Protein AF-D3B780-F1 (afdb_monomer_lite)

Radius of gyration: 34.47 Å; chains: 1; bounding box: 70×73×104 Å

pLDDT: mean 72.57, std 19.83, range [36.72, 98.06]

Secondary structure (DSSP, 8-state):
-HHHHHHHHHHHHHHHHHHHHHH-TT------HHHHHHHHHH-HHHHHHHHHHHHHHHHHHHHH-TT-SGGG--BHHHHHHTT-HHHHHHHHHHT---B--TTHHHHHHHTT--HHHHHHHHHHSGGGTT-THHHHHHHHHT-HHHHHHHHT--SS-PPP-SSSSGGG-TTS-GGGTTT--HHHHHHHTT-HHHHHHHHHH-B-TTSPBP--S-HHHHHHHHHHHHHH-HHHHHHHHHH---HHHHHHHHHHHHH-HHHHHHHT-HHHHHHTT---SS-HHHHHHHHHHHHHHHH--HHHHHHHHHHHHHHHHHHHHHHHHHHHHHHHTT--HHHHHHHHHHHHHHHHHHHHHHHHHHHHHHHHHTTTHHHHHHHHHHHHHHTTS--

Organism: Heterostelium pallidum (strain ATCC 26659 / Pp 5 / PN500) (NCBI:txid670386)

Foldseek 3Di:
DCVVVVVVVVVVVVVLVVVCVVVCPPDPDDDDPVVSVVVCCPPPVSVVVVVVVVVVVCVVVVVVDPPSDLVSQQELLVCLVVVVLVSLVVCLVVVHHHDYDLVSLLSVLQSPDDLVSVVSCCVVPVQSLPELCSLLSNLLNLPQSVNVVLLPDPPPHHRAFAADDLVPDPPDPCVVVNHPGSLNSNLVSPNLLSNQCCQPPGAGPVRHRDDPPDPVVLLVSLVVCLVVPLLVSVVSLVSDPDPSSVVSNLVVCLVPVVSVVVNVDPVSCVVSVPDPPDDPVRVVVVVVVVVCVVPDDPVVVVVVVVVVVVVVVVVVVVVVVVLVVCVVVPDDPVVNVVVVVVVVVVVVVVVVVVVVVVVVVVVVCVVPPPVVCVVVVVVVVVVVPDD

Sequence (387 aa):
MNYVYFLFYSLFISRIRYICQLNMSDVNNNNNNTSVIFNVLKNKYYFKLFAGQFKYFRGEVRQSFWRYKYVHWNDLKSLVSAKQFELLRYRLKIGDHIHIEQDALPLLCKSAVDYYLFRSIYDRYQEYFVEPSLLIDAVSVGNMEIVKLLAAQTYPVMLMRTRGYLKKSKTYDYEKYSSASVLSVAWDNGHYELYFYLLKNCFDEDIRPFKVSRIYEGDKQIERLAHRDPRKLLEVGKLSNDPTYKKAILQYLKSNPHIAIQINDAKLNELLSLKPLYSAEQYDMAVRIALEMSYSNVHSRFDFVQQCHKYKVELLHSVDTATNMLKVLNYPAEVVEKELELFEQYRALLIMTEIVDAAKLTVLNRSGFTSLVKSNRIALIEKSNVV

Structure (mmCIF, N/CA/C/O backbone):
data_AF-D3B780-F1
#
_entry.id   AF-D3B780-F1
#
loop_
_atom_site.group_PDB
_atom_site.id
_atom_site.type_symbol
_atom_site.label_atom_id
_atom_site.label_alt_id
_atom_site.label_comp_id
_atom_site.label_asym_id
_atom_site.label_entity_id
_atom_site.label_seq_id
_atom_site.pdbx_PDB_ins_code
_atom_site.Cartn_x
_atom_site.Cartn_y
_atom_site.Cartn_z
_atom_site.occupancy
_atom_site.B_iso_or_equiv
_atom_site.auth_seq_id
_atom_site.auth_comp_id
_atom_site.auth_asym_id
_atom_site.auth_atom_id
_atom_site.pdbx_PDB_model_num
ATOM 1 N N . MET A 1 1 ? 19.576 13.029 -8.924 1.00 49.19 1 MET A N 1
ATOM 2 C CA . MET A 1 1 ? 19.234 13.515 -10.284 1.00 49.19 1 MET A CA 1
ATOM 3 C C . MET A 1 1 ? 18.596 14.906 -10.288 1.00 49.19 1 MET A C 1
ATOM 5 O O . MET A 1 1 ? 19.025 15.730 -11.086 1.00 49.19 1 MET A O 1
ATOM 9 N N . ASN A 1 2 ? 17.649 15.202 -9.384 1.00 42.66 2 ASN A N 1
ATOM 10 C CA . ASN A 1 2 ? 16.982 16.514 -9.328 1.00 42.66 2 ASN A CA 1
ATOM 11 C C . ASN A 1 2 ? 17.935 17.695 -9.117 1.00 42.66 2 ASN A C 1
ATOM 13 O O . ASN A 1 2 ? 17.721 18.732 -9.718 1.00 42.66 2 ASN A O 1
ATOM 17 N N . TYR A 1 3 ? 19.016 17.537 -8.349 1.00 41.66 3 TYR A N 1
ATOM 18 C CA . TYR A 1 3 ? 19.927 18.651 -8.059 1.00 41.66 3 TYR A CA 1
ATOM 19 C C . TYR A 1 3 ? 20.738 19.114 -9.280 1.00 41.66 3 TYR A C 1
ATOM 21 O O . TYR A 1 3 ? 20.902 20.307 -9.490 1.00 41.66 3 TYR A O 1
ATOM 29 N N . VAL A 1 4 ? 21.187 18.185 -10.133 1.00 51.16 4 VAL A N 1
ATOM 30 C CA . VAL A 1 4 ? 21.969 18.514 -11.341 1.00 51.16 4 VAL A CA 1
ATOM 31 C C . VAL A 1 4 ? 21.071 19.084 -12.434 1.00 51.16 4 VAL A C 1
ATOM 33 O O . VAL A 1 4 ? 21.439 20.067 -13.062 1.00 51.16 4 VAL A O 1
ATOM 36 N N . TYR A 1 5 ? 19.868 18.531 -12.622 1.00 51.47 5 TYR A N 1
ATOM 37 C CA . TYR A 1 5 ? 18.884 19.121 -13.534 1.00 51.47 5 TYR A CA 1
ATOM 38 C C . TYR A 1 5 ? 18.371 20.471 -13.031 1.00 51.47 5 TYR A C 1
ATOM 40 O O . TYR A 1 5 ? 18.176 21.364 -13.842 1.00 51.47 5 TYR A O 1
ATOM 48 N N . PHE A 1 6 ? 18.203 20.654 -11.718 1.00 50.06 6 PHE A N 1
ATOM 49 C CA . PHE A 1 6 ? 17.823 21.934 -11.121 1.00 50.06 6 PHE A CA 1
ATOM 50 C C . PHE A 1 6 ? 18.932 22.977 -11.261 1.00 50.06 6 PHE A C 1
ATOM 52 O O . PHE A 1 6 ? 18.648 24.088 -11.687 1.00 50.06 6 PHE A O 1
ATOM 59 N N . LEU A 1 7 ? 20.192 22.616 -10.996 1.00 52.03 7 LEU A N 1
ATOM 60 C CA . LEU A 1 7 ? 21.350 23.478 -11.253 1.00 52.03 7 LEU A CA 1
ATOM 61 C C . LEU A 1 7 ? 21.481 23.798 -12.741 1.00 52.03 7 LEU A C 1
ATOM 63 O O . LEU A 1 7 ? 21.726 24.939 -13.106 1.00 52.03 7 LEU A O 1
ATOM 67 N N . PHE A 1 8 ? 21.262 22.823 -13.621 1.00 61.31 8 PHE A N 1
ATOM 68 C CA . PHE A 1 8 ? 21.310 23.049 -15.061 1.00 61.31 8 PHE A CA 1
ATOM 69 C C . PHE A 1 8 ? 20.164 23.946 -15.533 1.00 61.31 8 PHE A C 1
ATOM 71 O O . PHE A 1 8 ? 20.394 24.859 -16.313 1.00 61.31 8 PHE A O 1
ATOM 78 N N . TYR A 1 9 ? 18.944 23.734 -15.037 1.00 61.50 9 TYR A N 1
ATOM 79 C CA . TYR A 1 9 ? 17.774 24.547 -15.362 1.00 61.50 9 TYR A CA 1
ATOM 80 C C . TYR A 1 9 ? 17.888 25.959 -14.774 1.00 61.50 9 TYR A C 1
ATOM 82 O O . TYR A 1 9 ? 17.536 26.928 -15.442 1.00 61.50 9 TYR A O 1
ATOM 90 N N . SER A 1 10 ? 18.448 26.108 -13.568 1.00 62.31 10 SER A N 1
ATOM 91 C CA . SER A 1 10 ? 18.683 27.414 -12.948 1.00 62.31 10 SER A CA 1
ATOM 92 C C . SER A 1 10 ? 19.806 28.173 -13.650 1.00 62.31 10 SER A C 1
ATOM 94 O O . SER A 1 10 ? 19.644 29.364 -13.905 1.00 62.31 10 SER A O 1
ATOM 96 N N . LEU A 1 11 ? 20.884 27.499 -14.068 1.00 63.78 11 LEU A N 1
ATOM 97 C CA . LEU A 1 11 ? 21.951 28.083 -14.886 1.00 63.78 11 LEU A CA 1
ATOM 98 C C . LEU A 1 11 ? 21.452 28.415 -16.297 1.00 63.78 11 LEU A C 1
ATOM 100 O O . LEU A 1 11 ? 21.779 29.475 -16.824 1.00 63.78 11 LEU A O 1
ATOM 104 N N . PHE A 1 12 ? 20.610 27.566 -16.887 1.00 68.31 12 PHE A N 1
ATOM 105 C CA . PHE A 1 12 ? 19.957 27.786 -18.178 1.00 68.31 12 PHE A CA 1
ATOM 106 C C . PHE A 1 12 ? 19.048 29.019 -18.145 1.00 68.31 12 PHE A C 1
ATOM 108 O O . PHE A 1 12 ? 19.208 29.914 -18.974 1.00 68.31 12 PHE A O 1
ATOM 115 N N . ILE A 1 13 ? 18.158 29.125 -17.153 1.00 66.94 13 ILE A N 1
ATOM 116 C CA . ILE A 1 13 ? 17.293 30.298 -16.982 1.00 66.94 13 ILE A CA 1
ATOM 117 C C . ILE A 1 13 ? 18.117 31.545 -16.660 1.00 66.94 13 ILE A C 1
ATOM 119 O O . ILE A 1 13 ? 17.867 32.596 -17.246 1.00 66.94 13 ILE A O 1
ATOM 123 N N . SER A 1 14 ? 19.113 31.447 -15.778 1.00 67.81 14 SER A N 1
ATOM 124 C CA . SER A 1 14 ? 19.963 32.590 -15.413 1.00 67.81 14 SER A CA 1
ATOM 125 C C . SER A 1 14 ? 20.750 33.113 -16.610 1.00 67.81 14 SER A C 1
ATOM 127 O O . SER A 1 14 ? 20.857 34.321 -16.800 1.00 67.81 14 SER A O 1
ATOM 129 N N . ARG A 1 15 ? 21.244 32.221 -17.474 1.00 66.88 15 ARG A N 1
ATOM 130 C CA . ARG A 1 15 ? 22.044 32.599 -18.641 1.00 66.88 15 ARG A CA 1
ATOM 131 C C . ARG A 1 15 ? 21.192 33.069 -19.816 1.00 66.88 15 ARG A C 1
ATOM 133 O O . ARG A 1 15 ? 21.601 34.003 -20.497 1.00 66.88 15 ARG A O 1
ATOM 140 N N . ILE A 1 16 ? 19.990 32.515 -20.006 1.00 66.56 16 ILE A N 1
ATOM 141 C CA . ILE A 1 16 ? 18.993 33.099 -20.916 1.00 66.56 16 ILE A CA 1
ATOM 142 C C . ILE A 1 16 ? 18.632 34.505 -20.447 1.00 66.56 16 ILE A C 1
ATOM 144 O O . ILE A 1 16 ? 18.700 35.428 -21.249 1.00 66.56 16 ILE A O 1
ATOM 148 N N . ARG A 1 17 ? 18.322 34.699 -19.157 1.00 64.62 17 ARG A N 1
ATOM 149 C CA . ARG A 1 17 ? 18.025 36.028 -18.601 1.00 64.62 17 ARG A CA 1
ATOM 150 C C . ARG A 1 17 ? 19.173 37.006 -18.823 1.00 64.62 17 ARG A C 1
ATOM 152 O O . ARG A 1 17 ? 18.916 38.107 -19.285 1.00 64.62 17 ARG A O 1
ATOM 159 N N . TYR A 1 18 ? 20.413 36.585 -18.590 1.00 68.31 18 TYR A N 1
ATOM 160 C CA . TYR A 1 18 ? 21.596 37.414 -18.814 1.00 68.31 18 TYR A CA 1
ATOM 161 C C . TYR A 1 18 ? 21.786 37.802 -20.291 1.00 68.31 18 TYR A C 1
ATOM 163 O O . TYR A 1 18 ? 21.976 38.973 -20.603 1.00 68.31 18 TYR A O 1
ATOM 171 N N . ILE A 1 19 ? 21.664 36.847 -21.223 1.00 64.19 19 ILE A N 1
ATOM 172 C CA . ILE A 1 19 ? 21.756 37.116 -22.671 1.00 64.19 19 ILE A CA 1
ATOM 173 C C . ILE A 1 19 ? 20.617 38.033 -23.138 1.00 64.19 19 ILE A C 1
ATOM 175 O O . ILE A 1 19 ? 20.820 38.865 -24.020 1.00 64.19 19 ILE A O 1
ATOM 179 N N . CYS A 1 20 ? 19.429 37.901 -22.549 1.00 62.19 20 CYS A N 1
ATOM 180 C CA . CYS A 1 20 ? 18.303 38.780 -22.846 1.00 62.19 20 CYS A CA 1
ATOM 181 C C . CYS A 1 20 ? 18.531 40.184 -22.271 1.00 62.19 20 CYS A C 1
ATOM 183 O O . CYS A 1 20 ? 18.317 41.155 -22.980 1.00 62.19 20 CYS A O 1
ATOM 185 N N . GLN A 1 21 ? 19.038 40.304 -21.041 1.00 65.50 21 GLN A N 1
ATOM 186 C CA . GLN A 1 21 ? 19.363 41.588 -20.408 1.00 65.50 21 GLN A CA 1
ATOM 187 C C . GLN A 1 21 ? 20.455 42.358 -21.162 1.00 65.50 21 GLN A C 1
ATOM 189 O O . GLN A 1 21 ? 20.320 43.561 -21.346 1.00 65.50 21 GLN A O 1
ATOM 194 N N . LEU A 1 22 ? 21.491 41.674 -21.659 1.00 64.12 22 LEU A N 1
ATOM 195 C CA . LEU A 1 22 ? 22.568 42.304 -22.434 1.00 64.12 22 LEU A CA 1
ATOM 196 C C . LEU A 1 22 ? 22.131 42.821 -23.813 1.00 64.12 22 LEU A C 1
ATOM 198 O O . LEU A 1 22 ? 22.794 43.691 -24.359 1.00 64.12 22 LEU A O 1
ATOM 202 N N . ASN A 1 23 ? 21.049 42.284 -24.383 1.00 58.44 23 ASN A N 1
ATOM 203 C CA . ASN A 1 23 ? 20.557 42.672 -25.711 1.00 58.44 23 ASN A CA 1
ATOM 204 C C . ASN A 1 23 ? 19.264 43.507 -25.656 1.00 58.44 23 ASN A C 1
ATOM 206 O O . ASN A 1 23 ? 18.716 43.841 -26.703 1.00 58.44 23 ASN A O 1
ATOM 210 N N . MET A 1 24 ? 18.751 43.816 -24.458 1.00 54.22 24 MET A N 1
ATOM 211 C CA . MET A 1 24 ? 17.504 44.570 -24.259 1.00 54.22 24 MET A CA 1
ATOM 212 C C . MET A 1 24 ? 17.706 45.959 -23.642 1.00 54.22 24 MET A C 1
ATOM 214 O O . MET A 1 24 ? 16.721 46.585 -23.260 1.00 54.22 24 MET A O 1
ATOM 218 N N . SER A 1 25 ? 18.932 46.493 -23.608 1.00 54.41 25 SER A N 1
ATOM 219 C CA . SER A 1 25 ? 19.152 47.901 -23.238 1.00 54.41 25 SER A CA 1
ATOM 220 C C . SER A 1 25 ? 18.447 48.901 -24.171 1.00 54.41 25 SER A C 1
ATOM 222 O O . SER A 1 25 ? 18.266 50.043 -23.768 1.00 54.41 25 SER A O 1
ATOM 224 N N . ASP A 1 26 ? 17.965 48.462 -25.343 1.00 53.09 26 ASP A N 1
ATOM 225 C CA . ASP A 1 26 ? 17.297 49.321 -26.334 1.00 53.09 26 ASP A CA 1
ATOM 226 C C . ASP A 1 26 ? 15.808 48.997 -26.590 1.00 53.09 26 ASP A C 1
ATOM 228 O O . ASP A 1 26 ? 15.192 49.604 -27.465 1.00 53.09 26 ASP A O 1
ATOM 232 N N . VAL A 1 27 ? 15.179 48.066 -25.855 1.00 53.72 27 VAL A N 1
ATOM 233 C CA . VAL A 1 27 ? 13.779 47.659 -26.125 1.00 53.72 27 VAL A CA 1
ATOM 234 C C . VAL A 1 27 ? 12.870 47.947 -24.932 1.00 53.72 27 VAL A C 1
ATOM 236 O O . VAL A 1 27 ? 12.507 47.075 -24.146 1.00 53.72 27 VAL A O 1
ATOM 239 N N . ASN A 1 28 ? 12.464 49.210 -24.827 1.00 55.53 28 ASN A N 1
ATOM 240 C CA . ASN A 1 28 ? 11.408 49.666 -23.930 1.00 55.53 28 ASN A CA 1
ATOM 241 C C . ASN A 1 28 ? 10.029 49.287 -24.517 1.00 55.53 28 ASN A C 1
ATOM 243 O O . ASN A 1 28 ? 9.475 50.067 -25.286 1.00 55.53 28 ASN A O 1
ATOM 247 N N . ASN A 1 29 ? 9.487 48.093 -24.214 1.00 55.28 29 ASN A N 1
ATOM 248 C CA . ASN A 1 29 ? 8.042 47.893 -23.959 1.00 55.28 29 ASN A CA 1
ATOM 249 C C . ASN A 1 29 ? 7.593 46.429 -23.747 1.00 55.28 29 ASN A C 1
ATOM 251 O O . ASN A 1 29 ? 7.901 45.537 -24.533 1.00 55.28 29 ASN A O 1
ATOM 255 N N . ASN A 1 30 ? 6.703 46.270 -22.758 1.00 53.50 30 ASN A N 1
ATOM 256 C CA . ASN A 1 30 ? 5.668 45.236 -22.570 1.00 53.50 30 ASN A CA 1
ATOM 257 C C . ASN A 1 30 ? 6.059 43.762 -22.292 1.00 53.50 30 ASN A C 1
ATOM 259 O O . ASN A 1 30 ? 6.045 42.898 -23.165 1.00 53.50 30 ASN A O 1
ATOM 263 N N . ASN A 1 31 ? 6.273 43.473 -21.001 1.00 55.78 31 ASN A N 1
ATOM 264 C CA . ASN A 1 31 ? 5.682 42.431 -20.124 1.00 55.78 31 ASN A CA 1
ATOM 265 C C . ASN A 1 31 ? 5.196 41.046 -20.623 1.00 55.78 31 ASN A C 1
ATOM 267 O O . ASN A 1 31 ? 4.514 40.357 -19.868 1.00 55.78 31 ASN A O 1
ATOM 271 N N . ASN A 1 32 ? 5.611 40.536 -21.782 1.00 58.44 32 ASN A N 1
ATOM 272 C CA . ASN A 1 32 ? 5.369 39.133 -22.151 1.00 58.44 32 ASN A CA 1
ATOM 273 C C . ASN A 1 32 ? 6.673 38.321 -22.148 1.00 58.44 32 ASN A C 1
ATOM 275 O O . ASN A 1 32 ? 7.269 38.061 -23.195 1.00 58.44 32 ASN A O 1
ATOM 279 N N . ASN A 1 33 ? 7.095 37.869 -20.958 1.00 58.53 33 ASN A N 1
ATOM 280 C CA . ASN A 1 33 ? 8.284 37.021 -20.743 1.00 58.53 33 ASN A CA 1
ATOM 281 C C . ASN A 1 33 ? 8.266 35.703 -21.546 1.00 58.53 33 ASN A C 1
ATOM 283 O O . ASN A 1 33 ? 9.319 35.134 -21.834 1.00 58.53 33 ASN A O 1
ATOM 287 N N . THR A 1 34 ? 7.089 35.221 -21.948 1.00 57.97 34 THR A N 1
ATOM 288 C CA . THR A 1 34 ? 6.944 34.069 -22.849 1.00 57.97 34 THR A CA 1
ATOM 289 C C . THR A 1 34 ? 7.448 34.364 -24.263 1.00 57.97 34 THR A C 1
ATOM 291 O O . THR A 1 34 ? 7.933 33.448 -24.922 1.00 57.97 34 THR A O 1
ATOM 294 N N . SER A 1 35 ? 7.431 35.619 -24.731 1.00 66.38 35 SER A N 1
ATOM 295 C CA . SER A 1 35 ? 7.878 35.955 -26.091 1.00 66.38 35 SER A CA 1
ATOM 296 C C . SER A 1 35 ? 9.393 35.819 -26.258 1.00 66.38 35 SER A C 1
ATOM 298 O O . SER A 1 35 ? 9.864 35.406 -27.312 1.00 66.38 35 SER A O 1
ATOM 300 N N . VAL A 1 36 ? 10.165 36.075 -25.200 1.00 69.00 36 VAL A N 1
ATOM 301 C CA . VAL A 1 36 ? 11.627 36.145 -25.280 1.00 69.00 36 VAL A CA 1
ATOM 302 C C . VAL A 1 36 ? 12.246 34.766 -25.507 1.00 69.00 36 VAL A C 1
ATOM 304 O O . VAL A 1 36 ? 13.049 34.604 -26.422 1.00 69.00 36 VAL A O 1
ATOM 307 N N . ILE A 1 37 ? 11.824 33.742 -24.755 1.00 69.75 37 ILE A N 1
ATOM 308 C CA . ILE A 1 37 ? 12.302 32.361 -24.961 1.00 69.75 37 ILE A CA 1
ATOM 309 C C . ILE A 1 37 ? 11.943 31.888 -26.373 1.00 69.75 37 ILE A C 1
ATOM 311 O O . ILE A 1 37 ? 12.789 31.338 -27.075 1.00 69.75 37 ILE A O 1
ATOM 315 N N . PHE A 1 38 ? 10.714 32.153 -26.824 1.00 75.19 38 PHE A N 1
ATOM 316 C CA . PHE A 1 38 ? 10.287 31.806 -28.177 1.00 75.19 38 PHE A CA 1
ATOM 317 C C . PHE A 1 38 ? 11.076 32.558 -29.257 1.00 75.19 38 PHE A C 1
ATOM 319 O O . PHE A 1 38 ? 11.416 31.959 -30.275 1.00 75.19 38 PHE A O 1
ATOM 326 N N . ASN A 1 39 ? 11.427 33.825 -29.036 1.00 75.94 39 ASN A N 1
ATOM 327 C CA . ASN A 1 39 ? 12.234 34.617 -29.964 1.00 75.94 39 ASN A CA 1
ATOM 328 C C . ASN A 1 39 ? 13.679 34.106 -30.040 1.00 75.94 39 ASN A C 1
ATOM 330 O O . ASN A 1 39 ? 14.227 33.998 -31.138 1.00 75.94 39 ASN A O 1
ATOM 334 N N . VAL A 1 40 ? 14.273 33.701 -28.910 1.00 72.38 40 VAL A N 1
ATOM 335 C CA . VAL A 1 40 ? 15.590 33.041 -28.882 1.00 72.38 40 VAL A CA 1
ATOM 336 C C . VAL A 1 40 ? 15.548 31.687 -29.599 1.00 72.38 40 VAL A C 1
ATOM 338 O O . VAL A 1 40 ? 16.457 31.379 -30.366 1.00 72.38 40 VAL A O 1
ATOM 341 N N . LEU A 1 41 ? 14.488 30.894 -29.400 1.00 76.25 41 LEU A N 1
ATOM 342 C CA . LEU A 1 41 ? 14.325 29.593 -30.061 1.00 76.25 41 LEU A CA 1
ATOM 343 C C . LEU A 1 41 ? 14.045 29.716 -31.569 1.00 76.25 41 LEU A C 1
ATOM 345 O O . LEU A 1 41 ? 14.495 28.867 -32.334 1.00 76.25 41 LEU A O 1
ATOM 349 N N . LYS A 1 42 ? 13.336 30.765 -32.011 1.00 80.69 42 LYS A N 1
ATOM 350 C CA . LYS A 1 42 ? 13.076 31.040 -33.437 1.00 80.69 42 LYS A CA 1
ATOM 351 C C . LYS A 1 42 ? 14.286 31.634 -34.157 1.00 80.69 42 LYS A C 1
ATOM 353 O O . LYS A 1 42 ? 14.458 31.407 -35.354 1.00 80.69 42 LYS A O 1
ATOM 358 N N . ASN A 1 43 ? 15.129 32.395 -33.461 1.00 85.62 43 ASN A N 1
ATOM 359 C CA . ASN A 1 43 ? 16.310 32.991 -34.066 1.00 85.62 43 ASN A CA 1
ATOM 360 C C . ASN A 1 43 ? 17.397 31.927 -34.302 1.00 85.62 43 ASN A C 1
ATOM 362 O O . ASN A 1 43 ? 18.039 31.433 -33.373 1.00 85.62 43 ASN A O 1
ATOM 366 N N . LYS A 1 44 ? 17.642 31.613 -35.580 1.00 84.56 44 LYS A N 1
ATOM 367 C CA . LYS A 1 44 ? 18.591 30.579 -36.023 1.00 84.56 44 LYS A CA 1
ATOM 368 C C . LYS A 1 44 ? 20.007 30.770 -35.465 1.00 84.56 44 LYS A C 1
ATOM 370 O O . LYS A 1 44 ? 20.681 29.780 -35.186 1.00 84.56 44 LYS A O 1
ATOM 375 N N . TYR A 1 45 ? 20.464 32.013 -35.308 1.00 86.81 45 TYR A N 1
ATOM 376 C CA . TYR A 1 45 ? 21.801 32.316 -34.797 1.00 86.81 45 TYR A CA 1
ATOM 377 C C . TYR A 1 45 ? 21.911 32.004 -33.301 1.00 86.81 45 TYR A C 1
ATOM 379 O O . TYR A 1 45 ? 22.774 31.219 -32.901 1.00 86.81 45 TYR A O 1
ATOM 387 N N . TYR A 1 46 ? 20.993 32.532 -32.484 1.00 78.44 46 TYR A N 1
ATOM 388 C CA . TYR A 1 46 ? 20.993 32.276 -31.041 1.00 78.44 46 TYR A CA 1
ATOM 389 C C . TYR A 1 46 ? 20.719 30.810 -30.715 1.00 78.44 46 TYR A C 1
ATOM 391 O O . TYR A 1 46 ? 21.388 30.245 -29.851 1.00 78.44 46 TYR A O 1
ATOM 399 N N . PHE A 1 47 ? 19.826 30.156 -31.460 1.00 79.62 47 PHE A N 1
ATOM 400 C CA . PHE A 1 47 ? 19.614 28.719 -31.332 1.00 79.62 47 PHE A CA 1
ATOM 401 C C . PHE A 1 47 ? 20.889 27.922 -31.643 1.00 79.62 47 PHE A C 1
ATOM 403 O O . PHE A 1 47 ? 21.210 26.974 -30.930 1.00 79.62 47 PHE A O 1
ATOM 410 N N . LYS A 1 48 ? 21.665 28.312 -32.666 1.00 79.88 48 LYS A N 1
ATOM 411 C CA . LYS A 1 48 ? 22.936 27.651 -33.007 1.00 79.88 48 LYS A CA 1
ATOM 412 C C . LYS A 1 48 ? 24.001 27.859 -31.926 1.00 79.88 48 LYS A C 1
ATOM 414 O O . LYS A 1 48 ? 24.684 26.896 -31.581 1.00 79.88 48 LYS A O 1
ATOM 419 N N . LEU A 1 49 ? 24.122 29.069 -31.371 1.00 79.12 49 LEU A N 1
ATOM 420 C CA . LEU A 1 49 ? 25.007 29.349 -30.231 1.00 79.12 49 LEU A CA 1
ATOM 421 C C . LEU A 1 49 ? 24.612 28.523 -29.006 1.00 79.12 49 LEU A C 1
ATOM 423 O O . LEU A 1 49 ? 25.460 27.874 -28.391 1.00 79.12 49 LEU A O 1
ATOM 427 N N . PHE A 1 50 ? 23.316 28.487 -28.702 1.00 75.25 50 PHE A N 1
ATOM 428 C CA . PHE A 1 50 ? 22.767 27.693 -27.616 1.00 75.25 50 PHE A CA 1
ATOM 429 C C . PHE A 1 50 ? 23.044 26.197 -27.812 1.00 75.25 50 PHE A C 1
ATOM 431 O O . PHE A 1 50 ? 23.595 25.547 -26.927 1.00 75.25 50 PHE A O 1
ATOM 438 N N . ALA A 1 51 ? 22.746 25.651 -28.992 1.00 75.62 51 ALA A N 1
ATOM 439 C CA . ALA A 1 51 ? 23.021 24.259 -29.328 1.00 75.62 51 ALA A CA 1
ATOM 440 C C . ALA A 1 51 ? 24.526 23.934 -29.287 1.00 75.62 51 ALA A C 1
ATOM 442 O O . ALA A 1 51 ? 24.902 22.820 -28.921 1.00 75.62 51 ALA A O 1
ATOM 443 N N . GLY A 1 52 ? 25.390 24.892 -29.636 1.00 79.00 52 GLY A N 1
ATOM 444 C CA . GLY A 1 52 ? 26.845 24.783 -29.529 1.00 79.00 52 GLY A CA 1
ATOM 445 C C . GLY A 1 52 ? 27.321 24.675 -28.081 1.00 79.00 52 GLY A C 1
ATOM 446 O O . GLY A 1 52 ? 28.037 23.732 -27.746 1.00 79.00 52 GLY A O 1
ATOM 447 N N . GLN A 1 53 ? 26.857 25.564 -27.198 1.00 76.88 53 GLN A N 1
ATOM 448 C CA . GLN A 1 53 ? 27.152 25.469 -25.764 1.00 76.88 53 GLN A CA 1
ATOM 449 C C . GLN A 1 53 ? 26.563 24.201 -25.151 1.00 76.88 53 GLN A C 1
ATOM 451 O O . GLN A 1 53 ? 27.231 23.521 -24.379 1.00 76.88 53 GLN A O 1
ATOM 456 N N . PHE A 1 54 ? 25.350 23.818 -25.552 1.00 69.19 54 PHE A N 1
ATOM 457 C CA . PHE A 1 54 ? 24.746 22.565 -25.118 1.00 69.19 54 PHE A CA 1
ATOM 458 C C . PHE A 1 54 ? 25.596 21.363 -25.541 1.00 69.19 54 PHE A C 1
ATOM 460 O O . PHE A 1 54 ? 25.769 20.443 -24.752 1.00 69.19 54 PHE A O 1
ATOM 467 N N . LYS A 1 55 ? 26.182 21.360 -26.748 1.00 69.44 55 LYS A N 1
ATOM 468 C CA . LYS A 1 55 ? 27.140 20.324 -27.175 1.00 69.44 55 LYS A CA 1
ATOM 469 C C . LYS A 1 55 ? 28.420 20.326 -26.336 1.00 69.44 55 LYS A C 1
ATOM 471 O O . LYS A 1 55 ? 28.876 19.238 -26.003 1.00 69.44 55 LYS A O 1
ATOM 476 N N . TYR A 1 56 ? 28.958 21.497 -25.988 1.00 71.31 56 TYR A N 1
ATOM 477 C CA . TYR A 1 56 ? 30.144 21.635 -25.133 1.00 71.31 56 TYR A CA 1
ATOM 478 C C . TYR A 1 56 ? 29.889 21.082 -23.723 1.00 71.31 56 TYR A C 1
ATOM 480 O O . TYR A 1 56 ? 30.556 20.140 -23.303 1.00 71.31 56 TYR A O 1
ATOM 488 N N . PHE A 1 57 ? 28.831 21.554 -23.051 1.00 65.94 57 PHE A N 1
ATOM 489 C CA . PHE A 1 57 ? 28.419 21.037 -21.741 1.00 65.94 57 PHE A CA 1
ATOM 490 C C . PHE A 1 57 ? 28.081 19.550 -21.804 1.00 65.94 57 PHE A C 1
ATOM 492 O O . PHE A 1 57 ? 28.438 18.784 -20.916 1.00 65.94 57 PHE A O 1
ATOM 499 N N . ARG A 1 58 ? 27.438 19.098 -22.885 1.00 61.22 58 ARG A N 1
ATOM 500 C CA . ARG A 1 58 ? 27.179 17.675 -23.099 1.00 61.22 58 ARG A CA 1
ATOM 501 C C . ARG A 1 58 ? 28.474 16.891 -23.302 1.00 61.22 58 ARG A C 1
ATOM 503 O O . ARG A 1 58 ? 28.463 15.720 -22.971 1.00 61.22 58 ARG A O 1
ATOM 510 N N . GLY A 1 59 ? 29.549 17.473 -23.829 1.00 63.66 59 GLY A N 1
ATOM 511 C CA . GLY A 1 59 ? 30.862 16.835 -23.970 1.00 63.66 59 GLY A CA 1
ATOM 512 C C . GLY A 1 59 ? 31.527 16.564 -22.620 1.00 63.66 59 GLY A C 1
ATOM 513 O O . GLY A 1 59 ? 31.882 15.420 -22.347 1.00 63.66 59 GLY A O 1
ATOM 514 N N . GLU A 1 60 ? 31.595 17.575 -21.753 1.00 58.78 60 GLU A N 1
ATOM 515 C CA . GLU A 1 60 ? 32.166 17.448 -20.400 1.00 58.78 60 GLU A CA 1
ATOM 516 C C . GLU A 1 60 ? 31.292 16.580 -19.475 1.00 58.78 60 GLU A C 1
ATOM 518 O O . GLU A 1 60 ? 31.790 15.717 -18.753 1.00 58.78 60 GLU A O 1
ATOM 523 N N . VAL A 1 61 ? 29.962 16.712 -19.554 1.00 57.00 61 VAL A N 1
ATOM 524 C CA . VAL A 1 61 ? 29.021 15.891 -18.766 1.00 57.00 61 VAL A CA 1
ATOM 525 C C . VAL A 1 61 ? 28.926 14.452 -19.305 1.00 57.00 61 VAL A C 1
ATOM 527 O O . VAL A 1 61 ? 28.650 13.520 -18.552 1.00 57.00 61 VAL A O 1
ATOM 530 N N . ARG A 1 62 ? 29.186 14.208 -20.599 1.00 49.75 62 ARG A N 1
ATOM 531 C CA . ARG A 1 62 ? 29.172 12.847 -21.178 1.00 49.75 62 ARG A CA 1
ATOM 532 C C . ARG A 1 62 ? 30.253 11.940 -20.613 1.00 49.75 62 ARG A C 1
ATOM 534 O O . ARG A 1 62 ? 30.022 10.736 -20.565 1.00 49.75 62 ARG A O 1
ATOM 541 N N . GLN A 1 63 ? 31.399 12.488 -20.215 1.00 52.84 63 GLN A N 1
ATOM 542 C CA . GLN A 1 63 ? 32.499 11.679 -19.687 1.00 52.84 63 GLN A CA 1
ATOM 543 C C . GLN A 1 63 ? 32.244 11.198 -18.252 1.00 52.84 63 GLN A C 1
ATOM 545 O O . GLN A 1 63 ? 32.806 10.189 -17.847 1.00 52.84 63 GLN A O 1
ATOM 550 N N . SER A 1 64 ? 31.355 11.857 -17.502 1.00 55.44 64 SER A N 1
ATOM 551 C CA . SER A 1 64 ? 31.078 11.526 -16.096 1.00 55.44 64 SER A CA 1
ATOM 552 C C . SER A 1 64 ? 29.809 10.692 -15.875 1.00 55.44 64 SER A C 1
ATOM 554 O O . SER A 1 64 ? 29.638 10.120 -14.800 1.00 55.44 64 SER A O 1
ATOM 556 N N . PHE A 1 65 ? 28.927 10.556 -16.876 1.00 57.75 65 PHE A N 1
ATOM 557 C CA . PHE A 1 65 ? 27.677 9.800 -16.738 1.00 57.75 65 PHE A CA 1
ATOM 558 C C . PHE A 1 65 ? 27.513 8.737 -17.825 1.00 57.75 65 PHE A C 1
ATOM 560 O O . PHE A 1 65 ? 27.123 9.018 -18.959 1.00 57.75 65 PHE A O 1
ATOM 567 N N . TRP A 1 66 ? 27.677 7.474 -17.433 1.00 57.25 66 TRP A N 1
ATOM 568 C CA . TRP A 1 66 ? 27.521 6.288 -18.284 1.00 57.25 66 TRP A CA 1
ATOM 569 C C . TRP A 1 66 ? 26.126 6.163 -18.958 1.00 57.25 66 TRP A C 1
ATOM 571 O O . TRP A 1 66 ? 25.955 5.399 -19.907 1.00 57.25 66 TRP A O 1
ATOM 581 N N . ARG A 1 67 ? 25.121 6.969 -18.563 1.00 61.72 67 ARG A N 1
ATOM 582 C CA . ARG A 1 67 ? 23.719 6.923 -19.051 1.00 61.72 67 ARG A CA 1
ATOM 583 C C . ARG A 1 67 ? 23.233 8.188 -19.774 1.00 61.72 67 ARG A C 1
ATOM 585 O O . ARG A 1 67 ? 22.121 8.666 -19.554 1.00 61.72 67 ARG A O 1
ATOM 592 N N . TYR A 1 68 ? 24.058 8.739 -20.659 1.00 66.81 68 TYR A N 1
ATOM 593 C CA . TYR A 1 68 ? 23.757 9.987 -21.377 1.00 66.81 68 TYR A CA 1
ATOM 594 C C . TYR A 1 68 ? 22.838 9.840 -22.612 1.00 66.81 68 TYR A C 1
ATOM 596 O O . TYR A 1 68 ? 22.422 10.853 -23.190 1.00 66.81 68 TYR A O 1
ATOM 604 N N . LYS A 1 69 ? 22.547 8.610 -23.067 1.00 74.44 69 LYS A N 1
ATOM 605 C CA . LYS A 1 69 ? 21.610 8.332 -24.173 1.00 74.44 69 LYS A CA 1
ATOM 606 C C . LYS A 1 69 ? 20.394 7.568 -23.667 1.00 74.44 69 LYS A C 1
ATOM 608 O O . LYS A 1 69 ? 20.537 6.693 -22.821 1.00 74.44 69 LYS A O 1
ATOM 613 N N . TYR A 1 70 ? 19.235 7.815 -24.281 1.00 77.19 70 TYR A N 1
ATOM 614 C CA . TYR A 1 70 ? 17.997 7.066 -24.031 1.00 77.19 70 TYR A CA 1
ATOM 615 C C . TYR A 1 70 ? 18.174 5.550 -24.156 1.00 77.19 70 TYR A C 1
ATOM 617 O O . TYR A 1 70 ? 17.596 4.804 -23.373 1.00 77.19 70 TYR A O 1
ATOM 625 N N . VAL A 1 71 ? 19.015 5.096 -25.090 1.00 80.88 71 VAL A N 1
ATOM 626 C CA . VAL A 1 71 ? 19.306 3.669 -25.296 1.00 80.88 71 VAL A CA 1
ATOM 627 C C . VAL A 1 71 ? 19.997 3.004 -24.099 1.00 80.88 71 VAL A C 1
ATOM 629 O O . VAL A 1 71 ? 19.848 1.806 -23.923 1.00 80.88 71 VAL A O 1
ATOM 632 N N . HIS A 1 72 ? 20.681 3.765 -23.234 1.00 82.56 72 HIS A N 1
ATOM 633 C CA . HIS A 1 72 ? 21.353 3.225 -22.039 1.00 82.56 72 HIS A CA 1
ATOM 634 C C . HIS A 1 72 ? 20.404 3.060 -20.838 1.00 82.56 72 HIS A C 1
ATOM 636 O O . HIS A 1 72 ? 20.812 2.569 -19.790 1.00 82.56 72 HIS A O 1
ATOM 642 N N . TRP A 1 73 ? 19.156 3.520 -20.956 1.00 89.00 73 TRP A N 1
ATOM 643 C CA . TRP A 1 73 ? 18.115 3.356 -19.940 1.00 89.00 73 TRP A CA 1
ATOM 644 C C . TRP A 1 73 ? 17.283 2.116 -20.244 1.00 89.00 73 TRP A C 1
ATOM 646 O O . TRP A 1 73 ? 16.100 2.220 -20.553 1.00 89.00 73 TRP A O 1
ATOM 656 N N . ASN A 1 74 ? 17.933 0.959 -20.231 1.00 93.06 74 ASN A N 1
ATOM 657 C CA . ASN A 1 74 ? 17.308 -0.338 -20.477 1.00 93.06 74 ASN A CA 1
ATOM 658 C C . ASN A 1 74 ? 16.998 -1.110 -19.187 1.00 93.06 74 ASN A C 1
ATOM 660 O O . ASN A 1 74 ? 16.286 -2.098 -19.252 1.00 93.06 74 ASN A O 1
ATOM 664 N N . ASP A 1 75 ? 17.496 -0.665 -18.035 1.00 95.75 75 ASP A N 1
ATOM 665 C CA . ASP A 1 75 ? 17.277 -1.308 -16.739 1.00 95.75 75 ASP A CA 1
ATOM 666 C C . ASP A 1 75 ? 16.081 -0.699 -15.977 1.00 95.75 75 ASP A C 1
ATOM 668 O O . ASP A 1 75 ? 15.976 0.527 -15.817 1.00 95.75 75 ASP A O 1
ATOM 672 N N . LEU A 1 76 ? 15.190 -1.567 -15.482 1.00 97.00 76 LEU A N 1
ATOM 673 C CA . LEU A 1 76 ? 13.982 -1.196 -14.746 1.00 97.00 76 LEU A CA 1
ATOM 674 C C . LEU A 1 76 ? 14.309 -0.434 -13.459 1.00 97.00 76 LEU A C 1
ATOM 676 O O . LEU A 1 76 ? 13.700 0.606 -13.198 1.00 97.00 76 LEU A O 1
ATOM 680 N N . LYS A 1 77 ? 15.285 -0.904 -12.672 1.00 96.31 77 LYS A N 1
ATOM 681 C CA . LYS A 1 77 ? 15.648 -0.299 -11.378 1.00 96.31 77 LYS A CA 1
ATOM 682 C C . LYS A 1 77 ? 16.009 1.167 -11.543 1.00 96.31 77 LYS A C 1
ATOM 684 O O . LYS A 1 77 ? 15.582 2.036 -10.779 1.00 96.31 77 LYS A O 1
ATOM 689 N N . SER A 1 78 ? 16.769 1.449 -12.587 1.00 94.12 78 SER A N 1
ATOM 690 C CA . SER A 1 78 ? 17.227 2.782 -12.939 1.00 94.12 78 SER A CA 1
ATOM 691 C C . SER A 1 78 ? 16.092 3.674 -13.416 1.00 94.12 78 SER A C 1
ATOM 693 O O . SER A 1 78 ? 15.965 4.800 -12.930 1.00 94.12 78 SER A O 1
ATOM 695 N N . LEU A 1 79 ? 15.243 3.167 -14.317 1.00 95.25 79 LEU A N 1
ATOM 696 C CA . LEU A 1 79 ? 14.053 3.872 -14.798 1.00 95.25 79 LEU A CA 1
ATOM 697 C C . LEU A 1 79 ? 13.123 4.265 -13.640 1.00 95.25 79 LEU A C 1
ATOM 699 O O . LEU A 1 79 ? 12.703 5.421 -13.566 1.00 95.25 79 LEU A O 1
ATOM 703 N N . VAL A 1 80 ? 12.867 3.344 -12.708 1.00 95.88 80 VAL A N 1
ATOM 704 C CA . VAL A 1 80 ? 12.014 3.577 -11.532 1.00 95.88 80 VAL A CA 1
ATOM 705 C C . VAL A 1 80 ? 12.667 4.560 -10.556 1.00 95.88 80 VAL A C 1
ATOM 707 O O . VAL A 1 80 ? 12.041 5.543 -10.161 1.00 95.88 80 VAL A O 1
ATOM 710 N N . SER A 1 81 ? 13.947 4.369 -10.219 1.00 93.00 81 SER A N 1
ATOM 711 C CA . SER A 1 81 ? 14.671 5.231 -9.267 1.00 93.00 81 SER A CA 1
ATOM 712 C C . SER A 1 81 ? 14.782 6.681 -9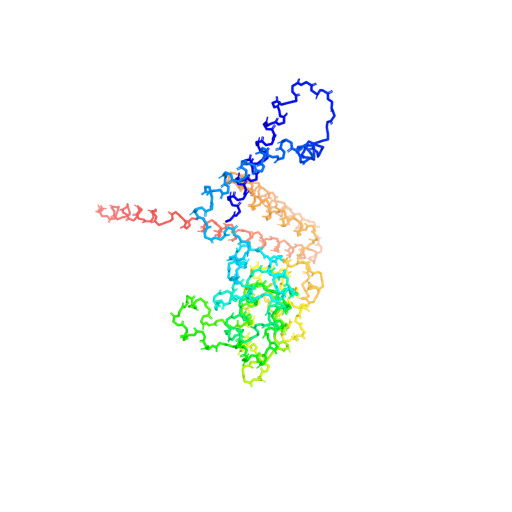.747 1.00 93.00 81 SER A C 1
ATOM 714 O O . SER A 1 81 ? 14.740 7.621 -8.953 1.00 93.00 81 SER A O 1
ATOM 716 N N . ALA A 1 82 ? 14.898 6.883 -11.060 1.00 91.50 82 ALA A N 1
ATOM 717 C CA . ALA A 1 82 ? 14.921 8.203 -11.681 1.00 91.50 82 ALA A CA 1
ATOM 718 C C . ALA A 1 82 ? 13.525 8.742 -12.046 1.00 91.50 82 ALA A C 1
ATOM 720 O O . ALA A 1 82 ? 13.441 9.801 -12.676 1.00 91.50 82 ALA A O 1
ATOM 721 N N . LYS A 1 83 ? 12.450 8.025 -11.681 1.00 93.69 83 LYS A N 1
ATOM 722 C CA . LYS A 1 83 ? 11.046 8.353 -11.982 1.00 93.69 83 LYS A CA 1
ATOM 723 C C . LYS A 1 83 ? 10.784 8.613 -13.474 1.00 93.69 83 LYS A C 1
ATOM 725 O O . LYS A 1 83 ? 9.967 9.454 -13.836 1.00 93.69 83 LYS A O 1
ATOM 730 N N . GLN A 1 84 ? 11.482 7.900 -14.357 1.00 93.94 84 GLN A N 1
ATOM 731 C CA . GLN A 1 84 ? 11.369 8.035 -15.815 1.00 93.94 84 GLN A CA 1
ATOM 732 C C . GLN A 1 84 ? 10.217 7.179 -16.370 1.00 93.94 84 GLN A C 1
ATOM 734 O O . GLN A 1 84 ? 10.398 6.376 -17.286 1.00 93.94 84 GLN A O 1
ATOM 739 N N . PHE A 1 85 ? 9.018 7.334 -15.804 1.00 95.25 85 PHE A N 1
ATOM 740 C CA . PHE A 1 85 ? 7.858 6.494 -16.124 1.00 95.25 85 PHE A CA 1
ATOM 741 C C . PHE A 1 85 ? 7.366 6.662 -17.569 1.00 95.25 85 PHE A C 1
ATOM 743 O O . PHE A 1 85 ? 6.952 5.684 -18.185 1.00 95.25 85 PHE A O 1
ATOM 750 N N . GLU A 1 86 ? 7.487 7.858 -18.152 1.00 94.50 86 GLU A N 1
ATOM 751 C CA . GLU A 1 86 ? 7.132 8.096 -19.561 1.00 94.50 86 GLU A CA 1
ATOM 752 C C . GLU A 1 86 ? 8.061 7.361 -20.531 1.00 94.50 86 GLU A C 1
ATOM 754 O O . GLU A 1 86 ? 7.615 6.790 -21.525 1.00 94.50 86 GLU A O 1
ATOM 759 N N . LEU A 1 87 ? 9.359 7.305 -20.218 1.00 93.88 87 LEU A N 1
ATOM 760 C CA . LEU A 1 87 ? 10.312 6.531 -21.010 1.00 93.88 87 LEU A CA 1
ATOM 761 C C . LEU A 1 87 ? 10.035 5.029 -20.890 1.00 93.88 87 LEU A C 1
ATOM 763 O O . LEU A 1 87 ? 10.115 4.307 -21.883 1.00 93.88 87 LEU A O 1
ATOM 767 N N . LEU A 1 88 ? 9.677 4.570 -19.689 1.00 96.00 88 LEU A N 1
ATOM 768 C CA . LEU A 1 88 ? 9.281 3.187 -19.441 1.00 96.00 88 LEU A CA 1
ATOM 769 C C . LEU A 1 88 ? 8.012 2.819 -20.234 1.00 96.00 88 LEU A C 1
ATOM 771 O O . LEU A 1 88 ? 8.012 1.810 -20.935 1.00 96.00 88 LEU A O 1
ATOM 775 N N . ARG A 1 89 ? 6.979 3.677 -20.227 1.00 96.62 89 ARG A N 1
ATOM 776 C CA . ARG A 1 89 ? 5.770 3.533 -21.067 1.00 96.62 89 ARG A CA 1
ATOM 777 C C . ARG A 1 89 ? 6.109 3.466 -22.551 1.00 96.62 89 ARG A C 1
ATOM 779 O O . ARG A 1 89 ? 5.632 2.573 -23.247 1.00 96.62 89 ARG A O 1
ATOM 786 N N . TYR A 1 90 ? 6.938 4.393 -23.034 1.00 95.56 90 TYR A N 1
ATOM 787 C CA . TYR A 1 90 ? 7.361 4.429 -24.432 1.00 95.56 90 TYR A CA 1
ATOM 788 C C . TYR A 1 90 ? 8.051 3.123 -24.843 1.00 95.56 90 TYR A C 1
ATOM 790 O O . TYR A 1 90 ? 7.677 2.534 -25.854 1.00 95.56 90 TYR A O 1
ATOM 798 N N . ARG A 1 91 ? 8.996 2.629 -24.031 1.00 95.31 91 ARG A N 1
ATOM 799 C CA . ARG A 1 91 ? 9.710 1.364 -24.272 1.00 95.31 91 ARG A CA 1
ATOM 800 C C . ARG A 1 91 ? 8.775 0.162 -24.294 1.00 95.31 91 ARG A C 1
ATOM 802 O O . ARG A 1 91 ? 8.852 -0.658 -25.206 1.00 95.31 91 ARG A O 1
ATOM 809 N N . LEU A 1 92 ? 7.843 0.093 -23.345 1.00 96.44 92 LEU A N 1
ATOM 810 C CA . LEU A 1 92 ? 6.830 -0.958 -23.334 1.00 96.44 92 LEU A CA 1
ATOM 811 C C . LEU A 1 92 ? 5.981 -0.918 -24.611 1.00 96.44 92 LEU A C 1
ATOM 813 O O . LEU A 1 92 ? 5.788 -1.957 -25.244 1.00 96.44 92 LEU A O 1
ATOM 817 N N . LYS A 1 93 ? 5.558 0.275 -25.046 1.00 96.62 93 LYS A N 1
ATOM 818 C CA . LYS A 1 93 ? 4.753 0.467 -26.259 1.00 96.62 93 LYS A CA 1
ATOM 819 C C . LYS A 1 93 ? 5.458 -0.006 -27.533 1.00 96.62 93 LYS A C 1
ATOM 821 O O . LYS A 1 93 ? 4.814 -0.630 -28.365 1.00 96.62 93 LYS A O 1
ATOM 826 N N . ILE A 1 94 ? 6.754 0.272 -27.687 1.00 96.62 94 ILE A N 1
ATOM 827 C CA . ILE A 1 94 ? 7.525 -0.151 -28.874 1.00 96.62 94 ILE A CA 1
ATOM 828 C C . ILE A 1 94 ? 8.015 -1.605 -28.806 1.00 96.62 94 ILE A C 1
ATOM 830 O O . ILE A 1 94 ? 8.647 -2.070 -29.747 1.00 96.62 94 ILE A O 1
ATOM 834 N N . GLY A 1 95 ? 7.751 -2.319 -27.706 1.00 96.00 95 GLY A N 1
ATOM 835 C CA . GLY A 1 95 ? 8.214 -3.699 -27.539 1.00 96.00 95 GLY A CA 1
ATOM 836 C C . GLY A 1 95 ? 9.700 -3.828 -27.194 1.00 96.00 95 GLY A C 1
ATOM 837 O O . GLY A 1 95 ? 10.252 -4.910 -27.346 1.00 96.00 95 GLY A O 1
ATOM 838 N N . ASP A 1 96 ? 10.353 -2.754 -26.741 1.00 95.69 96 ASP A N 1
ATOM 839 C CA . ASP A 1 96 ? 11.781 -2.798 -26.420 1.00 95.69 96 ASP A CA 1
ATOM 840 C C . ASP A 1 96 ? 12.028 -3.605 -25.138 1.00 95.69 96 ASP A C 1
ATOM 842 O O . ASP A 1 96 ? 11.233 -3.558 -24.187 1.00 95.69 96 ASP A O 1
ATOM 846 N N . HIS A 1 97 ? 13.136 -4.345 -25.116 1.00 95.19 97 HIS A N 1
ATOM 847 C CA . HIS A 1 97 ? 13.503 -5.178 -23.979 1.00 95.19 97 HIS A CA 1
ATOM 848 C C . HIS A 1 97 ? 13.924 -4.295 -22.798 1.00 95.19 97 HIS A C 1
ATOM 850 O O . HIS A 1 97 ? 14.698 -3.343 -22.943 1.00 95.19 97 HIS A O 1
ATOM 856 N N . ILE A 1 98 ? 13.399 -4.615 -21.616 1.00 97.38 98 ILE A N 1
ATOM 857 C CA . ILE A 1 98 ? 13.753 -3.964 -20.358 1.00 97.38 98 ILE A CA 1
ATOM 858 C C . ILE A 1 98 ? 14.395 -5.029 -19.479 1.00 97.38 98 ILE A C 1
ATOM 860 O O . ILE A 1 98 ? 13.771 -6.038 -19.168 1.00 97.38 98 ILE A O 1
ATOM 864 N N . HIS A 1 99 ? 15.641 -4.792 -19.088 1.00 97.12 99 HIS A N 1
ATOM 865 C CA . HIS A 1 99 ? 16.343 -5.628 -18.133 1.00 97.12 99 HIS A CA 1
ATOM 866 C C . HIS A 1 99 ? 15.722 -5.446 -16.743 1.00 97.12 99 HIS A C 1
ATOM 868 O O . HIS A 1 99 ? 15.540 -4.313 -16.287 1.00 97.12 99 HIS A O 1
ATOM 874 N N . ILE A 1 100 ? 15.375 -6.554 -16.089 1.00 97.62 100 ILE A N 1
ATOM 875 C CA . ILE A 1 100 ? 14.749 -6.567 -14.765 1.00 97.62 100 ILE A CA 1
ATOM 876 C C . ILE A 1 100 ? 15.674 -7.295 -13.796 1.00 97.62 100 ILE A C 1
ATOM 878 O O . ILE A 1 100 ? 15.770 -8.521 -13.805 1.00 97.62 100 ILE A O 1
ATOM 882 N N . GLU A 1 101 ? 16.337 -6.520 -12.942 1.00 95.94 101 GLU A N 1
ATOM 883 C CA . GLU A 1 101 ? 16.982 -7.030 -11.734 1.00 95.94 101 GLU A CA 1
ATOM 884 C C . GLU A 1 101 ? 15.915 -7.296 -10.655 1.00 95.94 101 GLU A C 1
ATOM 886 O O . GLU A 1 101 ? 14.927 -6.565 -10.551 1.00 95.94 101 GLU A O 1
ATOM 891 N N . GLN A 1 102 ? 16.099 -8.330 -9.828 1.00 93.56 102 GLN A N 1
ATOM 892 C CA . GLN A 1 102 ? 15.113 -8.711 -8.801 1.00 93.56 102 GLN A CA 1
ATOM 893 C C . GLN A 1 102 ? 14.847 -7.594 -7.779 1.00 93.56 102 GLN A C 1
ATOM 895 O O . GLN A 1 102 ? 13.721 -7.410 -7.323 1.00 93.56 102 GLN A O 1
ATOM 900 N N . ASP A 1 103 ? 15.851 -6.777 -7.466 1.00 93.81 103 ASP A N 1
ATOM 901 C CA . ASP A 1 103 ? 15.714 -5.647 -6.544 1.00 93.81 103 ASP A CA 1
ATOM 902 C C . ASP A 1 103 ? 15.018 -4.416 -7.159 1.00 93.81 103 ASP A C 1
ATOM 904 O O . ASP A 1 103 ? 14.624 -3.494 -6.437 1.00 93.81 103 ASP A O 1
ATOM 908 N N . ALA A 1 104 ? 14.787 -4.414 -8.476 1.00 96.62 104 ALA A N 1
ATOM 909 C CA . ALA A 1 104 ? 13.980 -3.409 -9.158 1.00 96.62 104 ALA A CA 1
ATOM 910 C C . ALA A 1 104 ? 12.490 -3.530 -8.808 1.00 96.62 104 ALA A C 1
ATOM 912 O O . ALA A 1 104 ? 11.783 -2.521 -8.763 1.00 96.62 104 ALA A O 1
ATOM 913 N N . LEU A 1 105 ? 12.000 -4.750 -8.572 1.00 97.12 105 LEU A N 1
ATOM 914 C CA . LEU A 1 105 ? 10.577 -5.023 -8.358 1.00 97.12 105 LEU A CA 1
ATOM 915 C C . LEU A 1 105 ? 10.052 -4.476 -7.017 1.00 97.12 105 LEU A C 1
ATOM 917 O O . LEU A 1 105 ? 9.001 -3.825 -7.035 1.00 97.12 105 LEU A O 1
ATOM 921 N N . PRO A 1 106 ? 10.772 -4.612 -5.883 1.00 95.88 106 PRO A N 1
ATOM 922 C CA . PRO A 1 106 ? 10.470 -3.883 -4.650 1.00 95.88 106 PRO A CA 1
ATOM 923 C C . PRO A 1 106 ? 10.337 -2.373 -4.859 1.00 95.88 106 PRO A C 1
ATOM 925 O O . PRO A 1 106 ? 9.395 -1.741 -4.376 1.00 95.88 106 PRO A O 1
ATOM 928 N N . LEU A 1 107 ? 11.270 -1.777 -5.613 1.00 96.25 107 LEU A N 1
ATOM 929 C CA . LEU A 1 107 ? 11.246 -0.348 -5.924 1.00 96.25 107 LEU A CA 1
ATOM 930 C C . LEU A 1 107 ? 10.028 0.005 -6.775 1.00 96.25 107 LEU A C 1
ATOM 932 O O . LEU A 1 107 ? 9.374 1.009 -6.500 1.00 96.25 107 LEU A O 1
ATOM 936 N N . LEU A 1 108 ? 9.692 -0.825 -7.765 1.00 97.38 108 LEU A N 1
ATOM 937 C CA . LEU A 1 108 ? 8.515 -0.634 -8.606 1.00 97.38 108 LEU A CA 1
ATOM 938 C C . LEU A 1 108 ? 7.233 -0.641 -7.762 1.00 97.38 108 LEU A C 1
ATOM 940 O O . LEU A 1 108 ? 6.462 0.316 -7.847 1.00 97.38 108 LEU A O 1
ATOM 944 N N . CYS A 1 109 ? 7.056 -1.640 -6.890 1.00 96.50 109 CYS A N 1
ATOM 945 C CA . CYS A 1 109 ? 5.913 -1.739 -5.974 1.00 96.50 109 CYS A CA 1
ATOM 946 C C . CYS A 1 109 ? 5.809 -0.520 -5.043 1.00 96.50 109 CYS A C 1
ATOM 948 O O . CYS A 1 109 ? 4.710 -0.046 -4.757 1.00 96.50 109 CYS A O 1
ATOM 950 N N . LYS A 1 110 ? 6.954 0.033 -4.618 1.00 95.06 110 LYS A N 1
ATOM 951 C CA . LYS A 1 110 ? 7.016 1.201 -3.727 1.00 95.06 110 LYS A CA 1
ATOM 952 C C . LYS A 1 110 ? 6.869 2.552 -4.426 1.00 95.06 110 LYS A C 1
ATOM 954 O O . LYS A 1 110 ? 6.603 3.558 -3.774 1.00 95.06 110 LYS A O 1
ATOM 959 N N . SER A 1 111 ? 7.064 2.614 -5.740 1.00 91.88 111 SER A N 1
ATOM 960 C CA . SER A 1 111 ? 7.279 3.878 -6.460 1.00 91.88 111 SER A CA 1
ATOM 961 C C . SER A 1 111 ? 6.029 4.735 -6.716 1.00 91.88 111 SER A C 1
ATOM 963 O O . SER A 1 111 ? 6.130 5.728 -7.435 1.00 91.88 111 SER A O 1
ATOM 965 N N . ALA A 1 112 ? 4.875 4.397 -6.122 1.00 81.50 112 ALA A N 1
ATOM 966 C CA . ALA A 1 112 ? 3.576 5.037 -6.382 1.00 81.50 112 ALA A CA 1
ATOM 967 C C . ALA A 1 112 ? 3.280 5.180 -7.890 1.00 81.50 112 ALA A C 1
ATOM 969 O O . ALA A 1 112 ? 2.725 6.178 -8.349 1.00 81.50 112 ALA A O 1
ATOM 970 N N . VAL A 1 113 ? 3.720 4.192 -8.669 1.00 84.81 113 VAL A N 1
ATOM 971 C CA . VAL A 1 113 ? 3.554 4.172 -10.118 1.00 84.81 113 VAL A CA 1
ATOM 972 C C . VAL A 1 113 ? 2.073 4.039 -10.479 1.00 84.81 113 VAL A C 1
ATOM 974 O O . VAL A 1 113 ? 1.295 3.418 -9.752 1.00 84.81 113 VAL A O 1
ATOM 977 N N . ASP A 1 114 ? 1.693 4.612 -11.621 1.00 94.12 114 ASP A N 1
ATOM 978 C CA . ASP A 1 114 ? 0.380 4.383 -12.220 1.00 94.12 114 ASP A CA 1
ATOM 979 C C . ASP A 1 114 ? 0.119 2.874 -12.375 1.00 94.12 114 ASP A C 1
ATOM 981 O O . ASP A 1 114 ? 0.948 2.141 -12.928 1.00 94.12 114 ASP A O 1
ATOM 985 N N . TYR A 1 115 ? -1.053 2.434 -11.914 1.00 96.88 115 TYR A N 1
ATOM 986 C CA . TYR A 1 115 ? -1.536 1.067 -12.045 1.00 96.88 115 TYR A CA 1
ATOM 987 C C . TYR A 1 115 ? -1.428 0.535 -13.480 1.00 96.88 115 TYR A C 1
ATOM 989 O O . TYR A 1 115 ? -0.959 -0.583 -13.667 1.00 96.88 115 TYR A O 1
ATOM 997 N N . TYR A 1 116 ? -1.781 1.319 -14.504 1.00 97.56 116 TYR A N 1
ATOM 998 C CA . TYR A 1 116 ? -1.736 0.846 -15.895 1.00 97.56 116 TYR A CA 1
ATOM 999 C C . TYR A 1 116 ? -0.310 0.564 -16.373 1.00 97.56 116 TYR A C 1
ATOM 1001 O O . TYR A 1 116 ? -0.067 -0.382 -17.129 1.00 97.56 116 TYR A O 1
ATOM 1009 N N . LEU A 1 117 ? 0.651 1.366 -15.911 1.00 97.69 117 LEU A N 1
ATOM 1010 C CA . LEU A 1 117 ? 2.062 1.137 -16.195 1.00 97.69 117 LEU A CA 1
ATOM 1011 C C . LEU A 1 117 ? 2.567 -0.098 -15.448 1.00 97.69 117 LEU A C 1
ATOM 1013 O O . LEU A 1 117 ? 3.218 -0.941 -16.061 1.00 97.69 117 LEU A O 1
ATOM 1017 N N . PHE A 1 118 ? 2.223 -0.241 -14.164 1.00 98.06 118 PHE A N 1
ATOM 1018 C CA . PHE A 1 118 ? 2.546 -1.446 -13.399 1.00 98.06 118 PHE A CA 1
ATOM 1019 C C . PHE A 1 118 ? 1.993 -2.697 -14.085 1.00 98.06 118 PHE A C 1
ATOM 1021 O O . PHE A 1 118 ? 2.736 -3.643 -14.320 1.00 98.06 118 PHE A O 1
ATOM 1028 N N . ARG A 1 119 ? 0.715 -2.668 -14.479 1.00 98.06 119 ARG A N 1
ATOM 1029 C CA . ARG A 1 119 ? 0.033 -3.757 -15.179 1.00 98.06 119 ARG A CA 1
ATOM 1030 C C . ARG A 1 119 ? 0.727 -4.112 -16.493 1.00 98.06 119 ARG A C 1
ATOM 1032 O O . ARG A 1 119 ? 0.964 -5.283 -16.745 1.00 98.06 119 ARG A O 1
ATOM 1039 N N . SER A 1 120 ? 1.133 -3.116 -17.281 1.00 98.06 120 SER A N 1
ATOM 1040 C CA . SER A 1 120 ? 1.854 -3.342 -18.544 1.00 98.06 120 SER A CA 1
ATOM 1041 C C . SER A 1 120 ? 3.213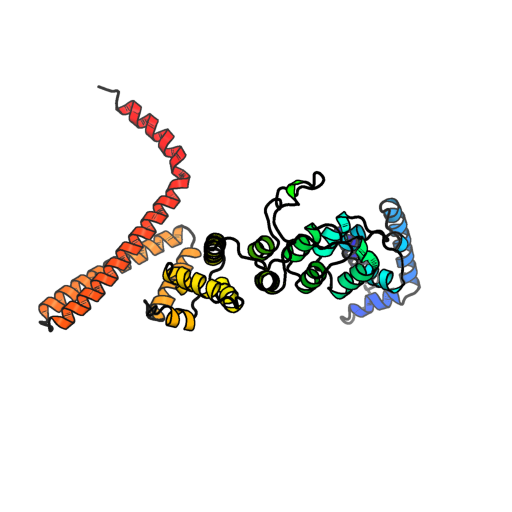 -4.028 -18.342 1.00 98.06 120 SER A C 1
ATOM 1043 O O . SER A 1 120 ? 3.628 -4.832 -19.174 1.00 98.06 120 SER A O 1
ATOM 1045 N N . ILE A 1 121 ? 3.923 -3.704 -17.254 1.00 97.94 121 ILE A N 1
ATOM 1046 C CA . ILE A 1 121 ? 5.184 -4.369 -16.883 1.00 97.94 121 ILE A CA 1
ATOM 1047 C C . ILE A 1 121 ? 4.890 -5.789 -16.407 1.00 97.94 121 ILE A C 1
ATOM 1049 O O . ILE A 1 121 ? 5.536 -6.729 -16.860 1.00 97.94 121 ILE A O 1
ATOM 1053 N N . TYR A 1 122 ? 3.901 -5.931 -15.526 1.00 97.88 122 TYR A N 1
ATOM 1054 C CA . TYR A 1 122 ? 3.469 -7.200 -14.964 1.00 97.88 122 TYR A CA 1
ATOM 1055 C C . TYR A 1 122 ? 3.066 -8.201 -16.049 1.00 97.88 122 TYR A C 1
ATOM 1057 O O . TYR A 1 122 ? 3.589 -9.305 -16.070 1.00 97.88 122 TYR A O 1
ATOM 1065 N N . ASP A 1 123 ? 2.213 -7.803 -16.995 1.00 97.56 123 ASP A N 1
ATOM 1066 C CA . ASP A 1 123 ? 1.734 -8.682 -18.068 1.00 97.56 123 ASP A CA 1
ATOM 1067 C C . ASP A 1 123 ? 2.866 -9.149 -18.995 1.00 97.56 123 ASP A C 1
ATOM 1069 O O . ASP A 1 123 ? 2.827 -10.263 -19.508 1.00 97.56 123 ASP A O 1
ATOM 1073 N N . ARG A 1 124 ? 3.885 -8.309 -19.221 1.00 97.62 124 ARG A N 1
ATOM 1074 C CA . ARG A 1 124 ? 5.021 -8.657 -20.087 1.00 97.62 124 ARG A CA 1
ATOM 1075 C C . ARG A 1 124 ? 6.085 -9.493 -19.380 1.00 97.62 124 ARG A C 1
ATOM 1077 O O . ARG A 1 124 ? 6.760 -10.275 -20.035 1.00 97.62 124 ARG A O 1
ATOM 1084 N N . TYR A 1 125 ? 6.265 -9.286 -18.081 1.00 97.31 125 TYR A N 1
ATOM 1085 C CA . TYR A 1 125 ? 7.391 -9.812 -17.312 1.00 97.31 125 TYR A CA 1
ATOM 1086 C C . TYR A 1 125 ? 6.921 -10.563 -16.060 1.00 97.31 125 TYR A C 1
ATOM 1088 O O . TYR A 1 125 ? 7.572 -10.518 -15.015 1.00 97.31 125 TYR A O 1
ATOM 1096 N N . GLN A 1 126 ? 5.772 -11.237 -16.150 1.00 97.38 126 GLN A N 1
ATOM 1097 C CA . GLN A 1 126 ? 5.107 -11.880 -15.014 1.00 97.38 126 GLN A CA 1
ATOM 1098 C C . GLN A 1 126 ? 6.008 -12.907 -14.312 1.00 97.38 126 GLN A C 1
ATOM 1100 O O . GLN A 1 126 ? 5.996 -13.008 -13.089 1.00 97.38 126 GLN A O 1
ATOM 1105 N N . GLU A 1 127 ? 6.841 -13.620 -15.075 1.00 97.31 127 GLU A N 1
ATOM 1106 C CA . GLU A 1 127 ? 7.819 -14.600 -14.581 1.00 97.31 127 GLU A CA 1
ATOM 1107 C C . GLU A 1 127 ? 8.811 -14.050 -13.543 1.00 97.31 127 GLU A C 1
ATOM 1109 O O . GLU A 1 127 ? 9.344 -14.816 -12.743 1.00 97.31 127 GLU A O 1
ATOM 1114 N N . TYR A 1 128 ? 9.036 -12.733 -13.513 1.00 97.44 128 TYR A N 1
ATOM 1115 C CA . TYR A 1 128 ? 9.925 -12.102 -12.540 1.00 97.44 128 TYR A CA 1
ATOM 1116 C C . TYR A 1 128 ? 9.234 -11.824 -11.196 1.00 97.44 128 TYR A C 1
ATOM 1118 O O . TYR A 1 128 ? 9.918 -11.669 -10.186 1.00 97.44 128 TYR A O 1
ATOM 1126 N N . PHE A 1 129 ? 7.898 -11.803 -11.141 1.00 97.25 129 PHE A N 1
ATOM 1127 C CA . PHE A 1 129 ? 7.117 -11.506 -9.932 1.00 97.25 129 PHE A CA 1
ATOM 1128 C C . PHE A 1 129 ? 6.969 -12.739 -9.027 1.00 97.25 129 PHE A C 1
ATOM 1130 O O . PHE A 1 129 ? 5.863 -13.165 -8.707 1.00 97.25 129 PHE A O 1
ATOM 1137 N N . VAL A 1 130 ? 8.088 -13.332 -8.612 1.00 95.31 130 VAL A N 1
ATOM 1138 C CA . VAL A 1 130 ? 8.112 -14.554 -7.783 1.00 95.31 130 VAL A CA 1
ATOM 1139 C C . VAL A 1 130 ? 8.351 -14.295 -6.299 1.00 95.31 130 VAL A C 1
ATOM 1141 O O . VAL A 1 130 ? 8.019 -15.133 -5.463 1.00 95.31 130 VAL A O 1
ATOM 1144 N N . GLU A 1 131 ? 8.930 -13.145 -5.960 1.00 92.69 131 GLU A N 1
ATOM 1145 C CA . GLU A 1 131 ? 9.355 -12.837 -4.598 1.00 92.69 131 GLU A CA 1
ATOM 1146 C C . GLU A 1 131 ? 8.133 -12.496 -3.714 1.00 92.69 131 GLU A C 1
ATOM 1148 O O . GLU A 1 131 ? 7.417 -11.527 -3.992 1.00 92.69 131 GLU A O 1
ATOM 1153 N N . PRO A 1 132 ? 7.880 -13.226 -2.609 1.00 88.25 132 PRO A N 1
ATOM 1154 C CA . PRO A 1 132 ? 6.712 -12.971 -1.763 1.00 88.25 132 PRO A CA 1
ATOM 1155 C C . PRO A 1 132 ? 6.671 -11.572 -1.136 1.00 88.25 132 PRO A C 1
ATOM 1157 O O . PRO A 1 132 ? 5.595 -11.045 -0.847 1.00 88.25 132 PRO A O 1
ATOM 1160 N N . SER A 1 133 ? 7.834 -10.943 -0.938 1.00 89.94 133 SER A N 1
ATOM 1161 C CA . SER A 1 133 ? 7.923 -9.601 -0.358 1.00 89.94 133 SER A CA 1
ATOM 1162 C C . SER A 1 133 ? 7.301 -8.516 -1.240 1.00 89.94 133 SER A C 1
ATOM 1164 O O . SER A 1 133 ? 6.930 -7.467 -0.717 1.00 89.94 133 SER A O 1
ATOM 1166 N N . LEU A 1 134 ? 7.093 -8.765 -2.539 1.00 94.44 134 LEU A N 1
ATOM 1167 C CA . LEU A 1 134 ? 6.472 -7.800 -3.454 1.00 94.44 134 LEU A CA 1
ATOM 1168 C C . LEU A 1 134 ? 5.054 -7.426 -3.023 1.00 94.44 134 LEU A C 1
ATOM 1170 O O . LEU A 1 134 ? 4.672 -6.256 -3.085 1.00 94.44 134 LEU A O 1
ATOM 1174 N N . LEU A 1 135 ? 4.286 -8.400 -2.523 1.00 95.19 135 LEU A N 1
ATOM 1175 C CA . LEU A 1 135 ? 2.947 -8.142 -2.001 1.00 95.19 135 LEU A CA 1
ATOM 1176 C C . LEU A 1 135 ? 3.010 -7.253 -0.753 1.00 95.19 135 LEU A C 1
ATOM 1178 O O . LEU A 1 135 ? 2.232 -6.312 -0.628 1.00 95.19 135 LEU A O 1
ATOM 1182 N N . ILE A 1 136 ? 3.966 -7.506 0.144 1.00 93.62 136 ILE A N 1
ATOM 1183 C CA . ILE A 1 136 ? 4.187 -6.688 1.346 1.00 93.62 136 ILE A CA 1
ATOM 1184 C C . ILE A 1 136 ? 4.585 -5.259 0.967 1.00 93.62 136 ILE A C 1
ATOM 1186 O O . ILE A 1 136 ? 4.057 -4.300 1.532 1.00 93.62 136 ILE A O 1
ATOM 1190 N N . ASP A 1 137 ? 5.479 -5.108 -0.005 1.00 94.62 137 ASP A N 1
ATOM 1191 C CA . ASP A 1 137 ? 5.936 -3.809 -0.480 1.00 94.62 137 ASP A CA 1
ATOM 1192 C C . ASP A 1 137 ? 4.787 -3.001 -1.095 1.00 94.62 137 ASP A C 1
ATOM 1194 O O . ASP A 1 137 ? 4.617 -1.827 -0.755 1.00 94.62 137 ASP A O 1
ATOM 1198 N N . ALA A 1 138 ? 3.939 -3.631 -1.911 1.00 96.06 138 ALA A N 1
ATOM 1199 C CA . ALA A 1 138 ? 2.740 -2.996 -2.458 1.00 96.06 138 ALA A CA 1
ATOM 1200 C C . ALA A 1 138 ? 1.733 -2.610 -1.360 1.00 96.06 138 ALA A C 1
ATOM 1202 O O . ALA A 1 138 ? 1.184 -1.504 -1.372 1.00 96.06 138 ALA A O 1
ATOM 1203 N N . VAL A 1 139 ? 1.533 -3.490 -0.371 1.00 95.94 139 VAL A N 1
ATOM 1204 C CA . VAL A 1 139 ? 0.668 -3.224 0.785 1.00 95.94 139 VAL A CA 1
ATOM 1205 C C . VAL A 1 139 ? 1.189 -2.052 1.613 1.00 95.94 139 VAL A C 1
ATOM 1207 O O . VAL A 1 139 ? 0.392 -1.225 2.043 1.00 95.94 139 VAL A O 1
ATOM 1210 N N . SER A 1 140 ? 2.505 -1.931 1.805 1.00 95.25 140 SER A N 1
ATOM 1211 C CA . SER A 1 140 ? 3.099 -0.845 2.596 1.00 95.25 140 SER A CA 1
ATOM 1212 C C . SER A 1 140 ? 2.811 0.547 2.021 1.00 95.25 140 SER A C 1
ATOM 1214 O O . SER A 1 140 ? 2.635 1.504 2.774 1.00 95.25 140 SER A O 1
ATOM 1216 N N . VAL A 1 141 ? 2.690 0.655 0.694 1.00 96.38 141 VAL A N 1
ATOM 1217 C CA . VAL A 1 141 ? 2.355 1.911 0.003 1.00 96.38 141 VAL A CA 1
ATOM 1218 C C . VAL A 1 141 ? 0.848 2.150 -0.084 1.00 96.38 141 VAL A C 1
ATOM 1220 O O . VAL A 1 141 ? 0.426 3.291 -0.244 1.00 96.38 141 VAL A O 1
ATOM 1223 N N . GLY A 1 142 ? 0.028 1.109 0.076 1.00 96.19 142 GLY A N 1
ATOM 1224 C CA . GLY A 1 142 ? -1.431 1.233 0.069 1.00 96.19 142 GLY A CA 1
ATOM 1225 C C . GLY A 1 142 ? -2.044 1.309 -1.329 1.00 96.19 142 GLY A C 1
ATOM 1226 O O . GLY A 1 142 ? -3.173 1.771 -1.480 1.00 96.19 142 GLY A O 1
ATOM 1227 N N . ASN A 1 143 ? -1.332 0.863 -2.371 1.00 95.06 143 ASN A N 1
ATOM 1228 C CA . ASN A 1 143 ? -1.887 0.840 -3.725 1.00 95.06 143 ASN A CA 1
ATOM 1229 C C . ASN A 1 143 ? -2.820 -0.370 -3.903 1.00 95.06 143 ASN A C 1
ATOM 1231 O O . ASN A 1 143 ? -2.378 -1.472 -4.232 1.00 95.06 143 ASN A O 1
ATOM 1235 N N . MET A 1 144 ? -4.117 -0.143 -3.684 1.00 96.75 144 MET A N 1
ATOM 1236 C CA . MET A 1 144 ? -5.166 -1.166 -3.730 1.00 96.75 144 MET A CA 1
ATOM 1237 C C . MET A 1 144 ? -5.145 -1.996 -5.020 1.00 96.75 144 MET A C 1
ATOM 1239 O O . MET A 1 144 ? -5.214 -3.220 -4.956 1.00 96.75 144 MET A O 1
ATOM 1243 N N . GLU A 1 145 ? -5.026 -1.363 -6.186 1.00 97.69 145 GLU A N 1
ATOM 1244 C CA . GLU A 1 145 ? -5.129 -2.065 -7.472 1.00 97.69 145 GLU A CA 1
ATOM 1245 C C . GLU A 1 145 ? -3.908 -2.951 -7.751 1.00 97.69 145 GLU A C 1
ATOM 1247 O O . GLU A 1 145 ? -4.051 -4.081 -8.220 1.00 97.69 145 GLU A O 1
ATOM 1252 N N . ILE A 1 146 ? -2.708 -2.498 -7.374 1.00 97.50 146 ILE A N 1
ATOM 1253 C CA . ILE A 1 146 ? -1.500 -3.333 -7.444 1.00 97.50 146 ILE A CA 1
ATOM 1254 C C . ILE A 1 146 ? -1.609 -4.513 -6.474 1.00 97.50 146 ILE A C 1
ATOM 1256 O O . ILE A 1 146 ? -1.278 -5.641 -6.834 1.00 97.50 146 ILE A O 1
ATOM 1260 N N . VAL A 1 147 ? -2.108 -4.285 -5.257 1.00 97.50 147 VAL A N 1
ATOM 1261 C CA . VAL A 1 147 ? -2.279 -5.363 -4.275 1.00 97.50 147 VAL A CA 1
ATOM 1262 C C . VAL A 1 147 ? -3.306 -6.384 -4.748 1.00 97.50 147 VAL A C 1
ATOM 1264 O O . VAL A 1 147 ? -3.046 -7.575 -4.630 1.00 97.50 147 VAL A O 1
ATOM 1267 N N . LYS A 1 148 ? -4.432 -5.956 -5.331 1.00 97.50 148 LYS A N 1
ATOM 1268 C CA . LYS A 1 148 ? -5.415 -6.858 -5.954 1.00 97.50 148 LYS A CA 1
ATOM 1269 C C . LYS A 1 148 ? -4.770 -7.729 -7.026 1.00 97.50 148 LYS A C 1
ATOM 1271 O O . LYS A 1 148 ? -4.960 -8.942 -7.010 1.00 97.50 148 LYS A O 1
ATOM 1276 N N . LEU A 1 149 ? -3.991 -7.113 -7.917 1.00 97.75 149 LEU A N 1
ATOM 1277 C CA . LEU A 1 149 ? -3.289 -7.803 -8.996 1.00 97.75 149 LEU A CA 1
ATOM 1278 C C . LEU A 1 149 ? -2.321 -8.864 -8.457 1.00 97.75 149 LEU A C 1
ATOM 1280 O O . LEU A 1 149 ? -2.410 -10.027 -8.836 1.00 97.75 149 LEU A O 1
ATOM 1284 N N . LEU A 1 150 ? -1.438 -8.472 -7.536 1.00 97.06 150 LEU A N 1
ATOM 1285 C CA . LEU A 1 150 ? -0.435 -9.362 -6.949 1.00 97.06 150 LEU A CA 1
ATOM 1286 C C . LEU A 1 150 ? -1.068 -10.450 -6.068 1.00 97.06 150 LEU A C 1
ATOM 1288 O O . LEU A 1 150 ? -0.636 -11.598 -6.094 1.00 97.06 150 LEU A O 1
ATOM 1292 N N . ALA A 1 151 ? -2.114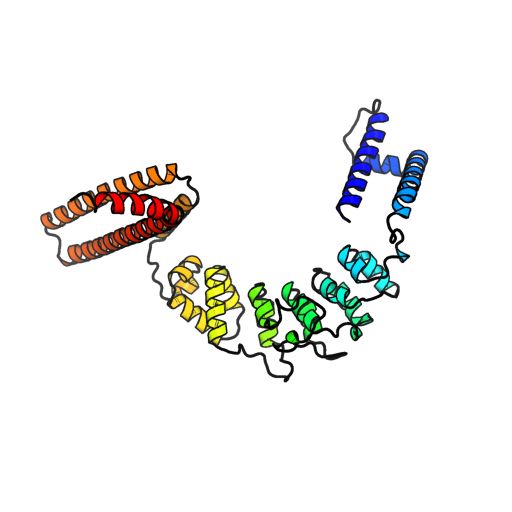 -10.123 -5.308 1.00 95.94 151 ALA A N 1
ATOM 1293 C CA . ALA A 1 151 ? -2.811 -11.088 -4.464 1.00 95.94 151 ALA A CA 1
ATOM 1294 C C . ALA A 1 151 ? -3.597 -12.127 -5.278 1.00 95.94 151 ALA A C 1
ATOM 1296 O O . ALA A 1 151 ? -3.766 -13.247 -4.797 1.00 95.94 151 ALA A O 1
ATOM 1297 N N . ALA A 1 152 ? -4.058 -11.779 -6.482 1.00 96.19 152 ALA A N 1
ATOM 1298 C CA . ALA A 1 152 ? -4.740 -12.692 -7.400 1.00 96.19 152 ALA A CA 1
ATOM 1299 C C . ALA A 1 152 ? -3.778 -13.582 -8.208 1.00 96.19 152 ALA A C 1
ATOM 1301 O O . ALA A 1 152 ? -4.228 -14.465 -8.938 1.00 96.19 152 ALA A O 1
ATOM 1302 N N . GLN A 1 153 ? -2.465 -13.365 -8.096 1.00 96.31 153 GLN A N 1
ATOM 1303 C CA . GLN A 1 153 ? -1.473 -14.129 -8.837 1.00 96.31 153 GLN A CA 1
ATOM 1304 C C . GLN A 1 153 ? -1.482 -15.613 -8.444 1.00 96.31 153 GLN A C 1
ATOM 1306 O O . GLN A 1 153 ? -1.318 -15.967 -7.274 1.00 96.31 153 GLN A O 1
ATOM 1311 N N . THR A 1 154 ? -1.598 -16.479 -9.450 1.00 95.62 154 THR A N 1
ATOM 1312 C CA . THR A 1 154 ? -1.443 -17.939 -9.332 1.00 95.62 154 THR A CA 1
ATOM 1313 C C . THR A 1 154 ? -0.239 -18.474 -10.111 1.00 95.62 154 THR A C 1
ATOM 1315 O O . THR A 1 154 ? 0.295 -19.520 -9.756 1.00 95.62 154 THR A O 1
ATOM 1318 N N . TYR A 1 155 ? 0.218 -17.738 -11.128 1.00 94.69 155 TYR A N 1
ATOM 1319 C CA . TYR A 1 155 ? 1.388 -18.033 -11.957 1.00 94.69 155 TYR A CA 1
ATOM 1320 C C . TYR A 1 155 ? 2.309 -16.799 -12.010 1.00 94.69 155 TYR A C 1
ATOM 1322 O O . TYR A 1 155 ? 1.784 -15.688 -12.095 1.00 94.69 155 TYR A O 1
ATOM 1330 N N . PRO A 1 156 ? 3.649 -16.938 -11.970 1.00 95.69 156 PRO A N 1
ATOM 1331 C CA . PRO A 1 156 ? 4.425 -18.185 -11.864 1.00 95.69 156 PRO A CA 1
ATOM 1332 C C . PRO A 1 156 ? 4.320 -18.875 -10.498 1.00 95.69 156 PRO A C 1
ATOM 1334 O O . PRO A 1 156 ? 4.503 -20.084 -10.398 1.00 95.69 156 PRO A O 1
ATOM 1337 N N . VAL A 1 157 ? 4.007 -18.121 -9.446 1.00 93.88 157 VAL A N 1
ATOM 1338 C CA . VAL A 1 157 ? 3.871 -18.630 -8.079 1.00 93.88 157 VAL A CA 1
ATOM 1339 C C . VAL A 1 157 ? 2.804 -17.836 -7.338 1.00 93.88 157 VAL A C 1
ATOM 1341 O O . VAL A 1 157 ? 2.631 -16.641 -7.582 1.00 93.88 157 VAL A O 1
ATOM 1344 N N . MET A 1 158 ? 2.093 -18.477 -6.415 1.00 94.00 158 MET A N 1
ATOM 1345 C CA . MET A 1 158 ? 1.231 -17.761 -5.481 1.00 94.00 158 MET A CA 1
ATOM 1346 C C . MET A 1 158 ? 2.095 -16.998 -4.472 1.00 94.00 158 MET A C 1
ATOM 1348 O O . MET A 1 158 ? 2.912 -17.596 -3.771 1.00 94.00 158 MET A O 1
ATOM 1352 N N . LEU A 1 159 ? 1.909 -15.681 -4.382 1.00 92.94 159 LEU A N 1
ATOM 1353 C CA . LEU A 1 159 ? 2.646 -14.868 -3.417 1.00 92.94 159 LEU A CA 1
ATOM 1354 C C . LEU A 1 159 ? 2.166 -15.172 -1.997 1.00 92.94 159 LEU A C 1
ATOM 1356 O O . LEU A 1 159 ? 0.965 -15.151 -1.714 1.00 92.94 159 LEU A O 1
ATOM 1360 N N . MET A 1 160 ? 3.120 -15.436 -1.105 1.00 88.62 160 MET A N 1
ATOM 1361 C CA . MET A 1 160 ? 2.829 -15.712 0.299 1.00 88.62 160 MET A CA 1
ATOM 1362 C C . MET A 1 160 ? 2.277 -14.468 0.994 1.00 88.62 160 MET A C 1
ATOM 1364 O O . MET A 1 160 ? 2.679 -13.334 0.726 1.00 88.62 160 MET A O 1
ATOM 1368 N N . ARG A 1 161 ? 1.339 -14.698 1.903 1.00 87.88 161 ARG A N 1
ATOM 1369 C CA . ARG A 1 161 ? 0.570 -13.692 2.616 1.00 87.88 161 ARG A CA 1
ATOM 1370 C C . ARG A 1 161 ? 0.641 -13.852 4.146 1.00 87.88 161 ARG A C 1
ATOM 1372 O O . ARG A 1 161 ? 0.417 -12.867 4.860 1.00 87.88 161 ARG A O 1
ATOM 1379 N N . THR A 1 162 ? 0.966 -15.037 4.677 1.00 84.00 162 THR A N 1
ATOM 1380 C CA . THR A 1 162 ? 1.099 -15.280 6.128 1.00 84.00 162 THR A CA 1
ATOM 1381 C C . THR A 1 162 ? 2.548 -15.252 6.631 1.00 84.00 162 THR A C 1
ATOM 1383 O O . THR A 1 162 ? 3.515 -15.117 5.882 1.00 84.00 162 THR A O 1
ATOM 1386 N N . ARG A 1 163 ? 2.702 -15.299 7.964 1.00 68.75 163 ARG A N 1
ATOM 1387 C CA . ARG A 1 163 ? 4.000 -15.328 8.656 1.00 68.75 163 ARG A CA 1
ATOM 1388 C C . ARG A 1 163 ? 4.714 -16.648 8.352 1.00 68.75 163 ARG A C 1
ATOM 1390 O O . ARG A 1 163 ? 4.155 -17.703 8.619 1.00 68.75 163 ARG A O 1
ATOM 1397 N N . GLY A 1 164 ? 5.987 -16.608 7.957 1.00 62.09 164 GLY A N 1
ATOM 1398 C CA . GLY A 1 164 ? 6.825 -17.814 8.035 1.00 62.09 164 GLY A CA 1
ATOM 1399 C C . GLY A 1 164 ? 8.057 -17.848 7.142 1.00 62.09 164 GLY A C 1
ATOM 1400 O O . GLY A 1 164 ? 9.075 -18.400 7.554 1.00 62.09 164 GLY A O 1
ATOM 1401 N N . TYR A 1 165 ? 8.014 -17.234 5.959 1.00 54.62 165 TYR A N 1
ATOM 1402 C CA . TYR A 1 165 ? 9.069 -17.457 4.960 1.00 54.62 165 TYR A CA 1
ATOM 1403 C C . TYR A 1 165 ? 10.185 -16.404 4.934 1.00 54.62 165 TYR A C 1
ATOM 1405 O O . TYR A 1 165 ? 11.307 -16.710 4.530 1.00 54.62 165 TYR A O 1
ATOM 1413 N N . LEU A 1 166 ? 9.943 -15.196 5.459 1.00 52.91 166 LEU A N 1
ATOM 1414 C CA . LEU A 1 166 ? 10.956 -14.128 5.492 1.00 52.91 166 LEU A CA 1
ATOM 1415 C C . LEU A 1 166 ? 12.151 -14.437 6.410 1.00 52.91 166 LEU A C 1
ATOM 1417 O O . LEU A 1 166 ? 13.197 -13.812 6.282 1.00 52.91 166 LEU A O 1
ATOM 1421 N N . LYS A 1 167 ? 12.045 -15.438 7.296 1.00 55.50 167 LYS A N 1
ATOM 1422 C CA . LYS A 1 167 ? 13.139 -15.850 8.192 1.00 55.50 167 LYS A CA 1
ATOM 1423 C C . LYS A 1 167 ? 14.350 -16.467 7.481 1.00 55.50 167 LYS A C 1
ATOM 1425 O O . LYS A 1 167 ? 15.381 -16.629 8.124 1.00 55.50 167 LYS A O 1
ATOM 1430 N N . LYS A 1 168 ? 14.241 -16.860 6.205 1.00 53.16 168 LYS A N 1
ATOM 1431 C CA . LYS A 1 168 ? 15.304 -17.608 5.503 1.00 53.16 168 LYS A CA 1
ATOM 1432 C C . LYS A 1 168 ? 16.069 -16.824 4.432 1.00 53.16 168 LYS A C 1
ATOM 1434 O O . LYS A 1 168 ? 17.050 -17.355 3.914 1.00 53.16 168 LYS A O 1
ATOM 1439 N N . SER A 1 169 ? 15.688 -15.586 4.115 1.00 54.50 169 SER A N 1
ATOM 1440 C CA . SER A 1 169 ? 16.433 -14.778 3.140 1.00 54.50 169 SER A CA 1
ATOM 1441 C C . SER A 1 169 ? 17.629 -14.101 3.818 1.00 54.50 169 SER A C 1
ATOM 1443 O O . SER A 1 169 ? 17.461 -13.161 4.586 1.00 54.50 169 SER A O 1
ATOM 1445 N N . LYS A 1 170 ? 18.846 -14.605 3.567 1.00 56.34 170 LYS A N 1
ATOM 1446 C CA . LYS A 1 170 ? 20.109 -14.046 4.096 1.00 56.34 170 LYS A CA 1
ATOM 1447 C C . LYS A 1 170 ? 20.571 -12.769 3.373 1.00 56.34 170 LYS A C 1
ATOM 1449 O O . LYS A 1 170 ? 21.589 -12.205 3.752 1.00 56.34 170 LYS A O 1
ATOM 1454 N N . THR A 1 171 ? 19.893 -12.356 2.303 1.00 56.66 171 THR A N 1
ATOM 1455 C CA . THR A 1 171 ? 20.414 -11.371 1.338 1.00 56.66 171 THR A CA 1
ATOM 1456 C C . THR A 1 171 ? 19.894 -9.946 1.524 1.00 56.66 171 THR A C 1
ATOM 1458 O O . THR A 1 171 ? 20.389 -9.041 0.862 1.00 56.66 171 THR A O 1
ATOM 1461 N N . TYR A 1 172 ? 18.955 -9.711 2.440 1.00 56.22 172 TYR A N 1
ATOM 1462 C CA . TYR A 1 172 ? 18.381 -8.387 2.696 1.00 56.22 172 TYR A CA 1
ATOM 1463 C C . TYR A 1 172 ? 18.062 -8.231 4.189 1.00 56.22 172 TYR A C 1
ATOM 1465 O O . TYR A 1 172 ? 17.743 -9.225 4.839 1.00 56.22 172 TYR A O 1
ATOM 1473 N N . ASP A 1 173 ? 18.098 -6.995 4.709 1.00 54.84 173 ASP A N 1
ATOM 1474 C CA . ASP A 1 173 ? 17.694 -6.590 6.076 1.00 54.84 173 ASP A CA 1
ATOM 1475 C C . ASP A 1 173 ? 16.181 -6.816 6.330 1.00 54.84 173 ASP A C 1
ATOM 1477 O O . ASP A 1 173 ? 15.410 -5.915 6.673 1.00 54.84 173 ASP A O 1
ATOM 1481 N N . TYR A 1 174 ? 15.708 -8.047 6.138 1.00 54.78 174 TYR A N 1
ATOM 1482 C CA . TYR A 1 174 ? 14.326 -8.464 6.360 1.00 54.78 174 TYR A CA 1
ATOM 1483 C C . TYR A 1 174 ? 14.016 -8.722 7.836 1.00 54.78 174 TYR A C 1
ATOM 1485 O O . TYR A 1 174 ? 12.871 -9.050 8.158 1.00 54.78 174 TYR A O 1
ATOM 1493 N N . GLU A 1 175 ? 14.964 -8.516 8.758 1.00 57.59 175 GLU A N 1
ATOM 1494 C CA . GLU A 1 175 ? 14.706 -8.631 10.200 1.00 57.59 175 GLU A CA 1
ATOM 1495 C C . GLU A 1 175 ? 13.520 -7.760 10.637 1.00 57.59 175 GLU A C 1
ATOM 1497 O O . GLU A 1 175 ? 12.718 -8.186 11.469 1.00 57.59 175 GLU A O 1
ATOM 1502 N N . LYS A 1 176 ? 13.314 -6.606 9.984 1.00 60.66 176 LYS A N 1
ATOM 1503 C CA . LYS A 1 176 ? 12.183 -5.709 10.258 1.00 60.66 176 LYS A CA 1
ATOM 1504 C C . LYS A 1 176 ? 10.807 -6.320 9.943 1.00 60.66 176 LYS A C 1
ATOM 1506 O O . LYS A 1 176 ? 9.831 -5.959 10.596 1.00 60.66 176 LYS A O 1
ATOM 1511 N N . TYR A 1 177 ? 10.711 -7.238 8.976 1.00 53.75 177 TYR A N 1
ATOM 1512 C CA . TYR A 1 177 ? 9.441 -7.831 8.516 1.00 53.75 177 TYR A CA 1
ATOM 1513 C C . TYR A 1 177 ? 9.317 -9.332 8.793 1.00 53.75 177 TYR A C 1
ATOM 1515 O O . TYR A 1 177 ? 8.290 -9.927 8.483 1.00 53.75 177 TYR A O 1
ATOM 1523 N N . SER A 1 178 ? 10.323 -9.939 9.425 1.00 55.94 178 SER A N 1
ATOM 1524 C CA . SER A 1 178 ? 10.433 -11.378 9.713 1.00 55.94 178 SER A CA 1
ATOM 1525 C C . SER A 1 178 ? 9.207 -11.992 10.421 1.00 55.94 178 SER A C 1
ATOM 1527 O O . SER A 1 178 ? 8.974 -13.202 10.353 1.00 55.94 178 SER A O 1
ATOM 1529 N N . SER A 1 179 ? 8.375 -11.165 11.061 1.00 60.66 179 SER A N 1
ATOM 1530 C CA . SER A 1 179 ? 7.128 -11.565 11.718 1.00 60.66 179 SER A CA 1
ATOM 1531 C C . SER A 1 179 ? 5.880 -10.817 11.233 1.00 60.66 179 SER A C 1
ATOM 1533 O O . SER A 1 179 ? 4.816 -11.002 11.817 1.00 60.66 179 SER A O 1
ATOM 1535 N N . ALA A 1 180 ? 5.945 -9.976 10.202 1.00 71.00 180 ALA A N 1
ATOM 1536 C CA . ALA A 1 180 ? 4.780 -9.211 9.758 1.00 71.00 180 ALA A CA 1
ATOM 1537 C C . ALA A 1 180 ? 3.970 -10.008 8.717 1.00 71.00 180 ALA A C 1
ATOM 1539 O O . ALA A 1 180 ? 4.522 -10.483 7.731 1.00 71.00 180 ALA A O 1
ATOM 1540 N N . SER A 1 181 ? 2.660 -10.168 8.931 1.00 88.00 181 SER A N 1
ATOM 1541 C CA . SER A 1 181 ? 1.737 -10.627 7.884 1.00 88.00 181 SER A CA 1
ATOM 1542 C C . SER A 1 181 ? 1.330 -9.448 6.997 1.00 88.00 181 SER A C 1
ATOM 1544 O O . SER A 1 181 ? 1.421 -8.291 7.419 1.00 88.00 181 SER A O 1
ATOM 1546 N N . VAL A 1 182 ? 0.808 -9.706 5.793 1.00 91.50 182 VAL A N 1
ATOM 1547 C CA . VAL A 1 182 ? 0.280 -8.621 4.938 1.00 91.50 182 VAL A CA 1
ATOM 1548 C C . VAL A 1 182 ? -0.814 -7.815 5.650 1.00 91.50 182 VAL A C 1
ATOM 1550 O O . VAL A 1 182 ? -0.885 -6.598 5.503 1.00 91.50 182 VAL A O 1
ATOM 1553 N N . LEU A 1 183 ? -1.605 -8.472 6.508 1.00 91.88 183 LEU A N 1
ATOM 1554 C CA . LEU A 1 183 ? -2.612 -7.818 7.342 1.00 91.88 183 LEU A CA 1
ATOM 1555 C C . LEU A 1 183 ? -1.983 -6.878 8.374 1.00 91.88 183 LEU A C 1
ATOM 1557 O O . LEU A 1 183 ? -2.439 -5.745 8.510 1.00 91.88 183 LEU A O 1
ATOM 1561 N N . SER A 1 184 ? -0.930 -7.297 9.086 1.00 89.94 184 SER A N 1
ATOM 1562 C CA . SER A 1 184 ? -0.275 -6.397 10.043 1.00 89.94 184 SER A CA 1
ATOM 1563 C C . SER A 1 184 ? 0.369 -5.206 9.340 1.00 89.94 184 SER A C 1
ATOM 1565 O O . SER A 1 184 ? 0.252 -4.089 9.826 1.00 89.94 184 SER A O 1
ATOM 1567 N N . VAL A 1 185 ? 0.965 -5.407 8.158 1.00 91.88 185 VAL A N 1
ATOM 1568 C CA . VAL A 1 185 ? 1.565 -4.308 7.384 1.00 91.88 185 VAL A CA 1
ATOM 1569 C C . VAL A 1 185 ? 0.501 -3.314 6.915 1.00 91.88 185 VAL A C 1
ATOM 1571 O O . VAL A 1 185 ? 0.705 -2.109 7.067 1.00 91.88 185 VAL A O 1
ATOM 1574 N N . ALA A 1 186 ? -0.638 -3.785 6.398 1.00 94.38 186 ALA A N 1
ATOM 1575 C CA . ALA A 1 186 ? -1.749 -2.911 6.015 1.00 94.38 186 ALA A CA 1
ATOM 1576 C C . ALA A 1 186 ? -2.255 -2.096 7.217 1.00 94.38 186 ALA A C 1
ATOM 1578 O O . ALA A 1 186 ? -2.445 -0.884 7.116 1.00 94.38 186 ALA A O 1
ATOM 1579 N N . TRP A 1 187 ? -2.411 -2.754 8.370 1.00 93.12 187 TRP A N 1
ATOM 1580 C CA . TRP A 1 187 ? -2.869 -2.125 9.605 1.00 93.12 187 TRP A CA 1
ATOM 1581 C C . TRP A 1 187 ? -1.895 -1.061 10.126 1.00 93.12 187 TRP A C 1
ATOM 1583 O O . TRP A 1 187 ? -2.293 0.076 10.382 1.00 93.12 187 TRP A O 1
ATOM 1593 N N . ASP A 1 188 ? -0.616 -1.411 10.262 1.00 91.44 188 ASP A N 1
ATOM 1594 C CA . ASP A 1 188 ? 0.401 -0.550 10.873 1.00 91.44 188 ASP A CA 1
ATOM 1595 C C . ASP A 1 188 ? 0.679 0.705 10.023 1.00 91.44 188 ASP A C 1
ATOM 1597 O O . ASP A 1 188 ? 0.912 1.794 10.563 1.00 91.44 188 ASP A O 1
ATOM 1601 N N . ASN A 1 189 ? 0.565 0.586 8.693 1.00 93.25 189 ASN A N 1
ATOM 1602 C CA . ASN A 1 189 ? 0.658 1.717 7.764 1.00 93.25 189 ASN A CA 1
ATOM 1603 C C . ASN A 1 189 ? -0.651 2.520 7.637 1.00 93.25 189 ASN A C 1
ATOM 1605 O O . ASN A 1 189 ? -0.668 3.566 6.993 1.00 93.25 189 ASN A O 1
ATOM 1609 N N . GLY A 1 190 ? -1.737 2.090 8.287 1.00 93.94 190 GLY A N 1
ATOM 1610 C CA . GLY A 1 190 ? -3.014 2.806 8.301 1.00 93.94 190 GLY A CA 1
ATOM 1611 C C . GLY A 1 190 ? -3.850 2.658 7.027 1.00 93.94 190 GLY A C 1
ATOM 1612 O O . GLY A 1 190 ? -4.734 3.487 6.789 1.00 93.94 190 GLY A O 1
ATOM 1613 N N . HIS A 1 191 ? -3.591 1.615 6.233 1.00 95.75 191 HIS A N 1
ATOM 1614 C CA . HIS A 1 191 ? -4.307 1.271 5.000 1.00 95.75 191 HIS A CA 1
ATOM 1615 C C . HIS A 1 191 ? -5.508 0.367 5.313 1.00 95.75 191 HIS A C 1
ATOM 1617 O O . HIS A 1 191 ? -5.541 -0.810 4.956 1.00 95.75 191 HIS A O 1
ATOM 1623 N N . TYR A 1 192 ? -6.499 0.891 6.035 1.00 93.81 192 TYR A N 1
ATOM 1624 C CA . TYR A 1 192 ? -7.592 0.074 6.584 1.00 93.81 192 TYR A CA 1
ATOM 1625 C C . TYR A 1 192 ? -8.540 -0.502 5.531 1.00 93.81 192 TYR A C 1
ATOM 1627 O O . TYR A 1 192 ? -8.979 -1.641 5.665 1.00 93.81 192 TYR A O 1
ATOM 1635 N N . GLU A 1 193 ? -8.820 0.234 4.454 1.00 95.00 193 GLU A N 1
ATOM 1636 C CA . GLU A 1 193 ? -9.597 -0.297 3.325 1.00 95.00 193 GLU A CA 1
ATOM 1637 C C . GLU A 1 193 ? -8.919 -1.532 2.728 1.00 95.00 193 GLU A C 1
ATOM 1639 O O . GLU A 1 193 ? -9.564 -2.547 2.465 1.00 95.00 193 GLU A O 1
ATOM 1644 N N . LEU A 1 194 ? -7.594 -1.464 2.585 1.00 95.75 194 LEU A N 1
ATOM 1645 C CA . LEU A 1 194 ? -6.778 -2.565 2.101 1.00 95.75 194 LEU A CA 1
ATOM 1646 C C . LEU A 1 194 ? -6.767 -3.737 3.083 1.00 95.75 194 LEU A C 1
ATOM 1648 O O . LEU A 1 194 ? -6.897 -4.884 2.665 1.00 95.75 194 LEU A O 1
ATOM 1652 N N . TYR A 1 195 ? -6.669 -3.459 4.384 1.00 94.50 195 TYR A N 1
ATOM 1653 C CA . TYR A 1 195 ? -6.771 -4.473 5.432 1.00 94.50 195 TYR A CA 1
ATOM 1654 C C . TYR A 1 195 ? -8.085 -5.261 5.328 1.00 94.50 195 TYR A C 1
ATOM 1656 O O . TYR A 1 195 ? -8.060 -6.491 5.267 1.00 94.50 195 TYR A O 1
ATOM 1664 N N . PHE A 1 196 ? -9.230 -4.574 5.246 1.00 93.00 196 PHE A N 1
ATOM 1665 C CA . PHE A 1 196 ? -10.531 -5.240 5.141 1.00 93.00 196 PHE A CA 1
ATOM 1666 C C . PHE A 1 196 ? -10.738 -5.918 3.786 1.00 93.00 196 PHE A C 1
ATOM 1668 O O . PHE A 1 196 ? -11.362 -6.979 3.726 1.00 93.00 196 PHE A O 1
ATOM 1675 N N . TYR A 1 197 ? -10.187 -5.358 2.705 1.00 94.62 197 TYR A N 1
ATOM 1676 C CA . TYR A 1 197 ? -10.157 -6.027 1.408 1.00 94.62 197 TYR A CA 1
ATOM 1677 C C . TYR A 1 197 ? -9.421 -7.369 1.496 1.00 94.62 197 TYR A C 1
ATOM 1679 O O . TYR A 1 197 ? -9.975 -8.386 1.076 1.00 94.62 197 TYR A O 1
ATOM 1687 N N . LEU A 1 198 ? -8.210 -7.380 2.063 1.00 93.50 198 LEU A N 1
ATOM 1688 C CA . LEU A 1 198 ? -7.403 -8.587 2.237 1.00 93.50 198 LEU A CA 1
ATOM 1689 C C . LEU A 1 198 ? -8.140 -9.600 3.117 1.00 93.50 198 LEU A C 1
ATOM 1691 O O . LEU A 1 198 ? -8.279 -10.751 2.720 1.00 93.50 198 LEU A O 1
ATOM 1695 N N . LEU A 1 199 ? -8.683 -9.163 4.257 1.00 91.25 199 LEU A N 1
ATOM 1696 C CA . LEU A 1 199 ? -9.418 -10.026 5.184 1.00 91.25 199 LEU A CA 1
ATOM 1697 C C . LEU A 1 199 ? -10.624 -10.715 4.523 1.00 91.25 199 LEU A C 1
ATOM 1699 O O . LEU A 1 199 ? -10.890 -11.881 4.796 1.00 91.25 199 LEU A O 1
ATOM 1703 N N . LYS A 1 200 ? -11.350 -10.001 3.653 1.00 92.06 200 LYS A N 1
ATOM 1704 C CA . LYS A 1 200 ? -12.568 -10.507 3.005 1.00 92.06 200 LYS A CA 1
ATOM 1705 C C . LYS A 1 200 ? -12.293 -11.355 1.762 1.00 92.06 200 LYS A C 1
ATOM 1707 O O . LYS A 1 200 ? -13.033 -12.299 1.508 1.00 92.06 200 LYS A O 1
ATOM 1712 N N . ASN A 1 201 ? -11.305 -10.975 0.952 1.00 94.19 201 ASN A N 1
ATOM 1713 C CA . ASN A 1 201 ? -11.173 -11.482 -0.420 1.00 94.19 201 ASN A CA 1
ATOM 1714 C C . ASN A 1 201 ? -9.925 -12.337 -0.652 1.00 94.19 201 ASN A C 1
ATOM 1716 O O . ASN A 1 201 ? -9.778 -12.897 -1.734 1.00 94.19 201 ASN A O 1
ATOM 1720 N N . CYS A 1 202 ? -9.005 -12.410 0.308 1.00 92.31 202 CYS A N 1
ATOM 1721 C CA . CYS A 1 202 ? -7.772 -13.172 0.153 1.00 92.31 202 CYS A CA 1
ATOM 1722 C C . CYS A 1 202 ? -7.745 -14.378 1.096 1.00 92.31 202 CYS A C 1
ATOM 1724 O O . CYS A 1 202 ? -8.266 -14.344 2.212 1.00 92.31 202 CYS A O 1
ATOM 1726 N N . PHE A 1 203 ? -7.099 -15.439 0.623 1.00 90.62 203 PHE A N 1
ATOM 1727 C CA . PHE A 1 203 ? -6.851 -16.665 1.373 1.00 90.62 203 PHE A CA 1
ATOM 1728 C C . PHE A 1 203 ? -5.371 -16.742 1.738 1.00 90.62 203 PHE A C 1
ATOM 1730 O O . PHE A 1 203 ? -4.533 -16.153 1.053 1.00 90.62 203 PHE A O 1
ATOM 1737 N N . ASP A 1 204 ? -5.032 -17.458 2.797 1.00 89.62 204 ASP A N 1
ATOM 1738 C CA . ASP A 1 204 ? -3.647 -17.821 3.066 1.00 89.62 204 ASP A CA 1
ATOM 1739 C C . ASP A 1 204 ? -3.128 -18.876 2.067 1.00 89.62 204 ASP A C 1
ATOM 1741 O O . ASP A 1 204 ? -3.792 -19.240 1.092 1.00 89.62 204 ASP A O 1
ATOM 1745 N N . GLU A 1 205 ? -1.893 -19.319 2.271 1.00 86.75 205 GLU A N 1
ATOM 1746 C CA . GLU A 1 205 ? -1.226 -20.340 1.465 1.00 86.75 205 GLU A CA 1
ATOM 1747 C C . GLU A 1 205 ? -1.925 -21.703 1.552 1.00 86.75 205 GLU A C 1
ATOM 1749 O O . GLU A 1 205 ? -1.866 -22.479 0.601 1.00 86.75 205 GLU A O 1
ATOM 1754 N N . ASP A 1 206 ? -2.632 -21.966 2.654 1.00 87.12 206 ASP A N 1
ATOM 1755 C CA . ASP A 1 206 ? -3.423 -23.179 2.873 1.00 87.12 206 ASP A CA 1
ATOM 1756 C C . ASP A 1 206 ? -4.852 -23.051 2.303 1.00 87.12 206 ASP A C 1
ATOM 1758 O O . ASP A 1 206 ? -5.710 -23.897 2.574 1.00 87.12 206 ASP A O 1
ATOM 1762 N N . ILE A 1 207 ? -5.132 -21.995 1.523 1.00 87.25 207 ILE A N 1
ATOM 1763 C CA . ILE A 1 207 ? -6.446 -21.690 0.930 1.00 87.25 207 ILE A CA 1
ATOM 1764 C C . ILE A 1 207 ? -7.516 -21.477 2.020 1.00 87.25 207 ILE A C 1
ATOM 1766 O O . ILE A 1 207 ? -8.716 -21.676 1.825 1.00 87.25 207 ILE A O 1
ATOM 1770 N N . ARG A 1 208 ? -7.109 -21.047 3.215 1.00 87.69 208 ARG A N 1
ATOM 1771 C CA . ARG A 1 208 ? -8.029 -20.717 4.304 1.00 87.69 208 ARG A CA 1
ATOM 1772 C C . ARG A 1 208 ? -8.293 -19.218 4.290 1.00 87.69 208 ARG A C 1
ATOM 1774 O O . ARG A 1 208 ? -7.378 -18.430 4.051 1.00 87.69 208 ARG A O 1
ATOM 1781 N N . PRO A 1 209 ? -9.538 -18.785 4.548 1.00 87.31 209 PRO A N 1
ATOM 1782 C CA . PRO A 1 209 ? -9.816 -17.373 4.740 1.00 87.31 209 PRO A CA 1
ATOM 1783 C C . PRO A 1 209 ? -8.917 -16.821 5.838 1.00 87.31 209 PRO A C 1
ATOM 1785 O O . PRO A 1 209 ? -8.719 -17.484 6.865 1.00 87.31 209 PRO A O 1
ATOM 1788 N N . PHE A 1 210 ? -8.411 -15.605 5.650 1.00 83.62 210 PHE A N 1
ATOM 1789 C CA . PHE A 1 210 ? -7.674 -14.946 6.712 1.00 83.62 210 PHE A CA 1
ATOM 1790 C C . PHE A 1 210 ? -8.513 -14.888 7.985 1.00 83.62 210 PHE A C 1
ATOM 1792 O O . PHE A 1 210 ? -9.632 -14.379 8.005 1.00 83.62 210 PHE A O 1
ATOM 1799 N N . LYS A 1 211 ? -7.939 -15.385 9.077 1.00 79.75 211 LYS A N 1
ATOM 1800 C CA . LYS A 1 211 ? -8.495 -15.215 10.414 1.00 79.75 211 LYS A CA 1
ATOM 1801 C C . LYS A 1 211 ? -7.603 -14.246 11.163 1.00 79.75 211 LYS A C 1
ATOM 1803 O O . LYS A 1 211 ? -6.387 -14.432 11.207 1.00 79.75 211 LYS A O 1
ATOM 1808 N N . VAL A 1 212 ? -8.202 -13.229 11.780 1.00 73.62 212 VAL A N 1
ATOM 1809 C CA . VAL A 1 212 ? -7.512 -12.416 12.787 1.00 73.62 212 VAL A CA 1
ATOM 1810 C C . VAL A 1 212 ? -7.201 -13.369 13.934 1.00 73.62 212 VAL A C 1
ATOM 1812 O O . VAL A 1 212 ? -8.088 -13.767 14.685 1.00 73.62 212 VAL A O 1
ATOM 1815 N N . SER A 1 213 ? -5.962 -13.864 13.965 1.00 59.62 213 SER A N 1
ATOM 1816 C CA . SER A 1 213 ? -5.648 -15.148 14.602 1.00 59.62 213 SER A CA 1
ATOM 1817 C C . SER A 1 213 ? -5.811 -15.158 16.123 1.00 59.62 213 SER A C 1
ATOM 1819 O O . SER A 1 213 ? -5.750 -16.223 16.733 1.00 59.62 213 SER A O 1
ATOM 1821 N N . ARG A 1 214 ? -6.103 -14.010 16.747 1.00 57.25 214 ARG A N 1
ATOM 1822 C CA . ARG A 1 214 ? -6.579 -13.888 18.128 1.00 57.25 214 ARG A CA 1
ATOM 1823 C C . ARG A 1 214 ? -7.475 -12.658 18.246 1.00 57.25 214 ARG A C 1
ATOM 1825 O O . ARG A 1 214 ? -7.079 -11.583 17.805 1.00 57.25 214 ARG A O 1
ATOM 1832 N N . ILE A 1 215 ? -8.600 -12.788 18.950 1.00 50.75 215 ILE A N 1
ATOM 1833 C CA . ILE A 1 215 ? -9.399 -11.647 19.442 1.00 50.75 215 ILE A CA 1
ATOM 1834 C C . ILE A 1 215 ? -8.473 -10.622 20.137 1.00 50.75 215 ILE A C 1
ATOM 1836 O O . ILE A 1 215 ? -8.550 -9.429 19.872 1.00 50.75 215 ILE A O 1
ATOM 1840 N N . TYR A 1 216 ? -7.472 -11.118 20.876 1.00 51.78 216 TYR A N 1
ATOM 1841 C CA . TYR A 1 216 ? -6.435 -10.318 21.537 1.00 51.78 216 TYR A CA 1
ATOM 1842 C C . TYR A 1 216 ? -5.551 -9.458 20.615 1.00 51.78 216 TYR A C 1
ATOM 1844 O O . TYR A 1 216 ? -5.003 -8.456 21.073 1.00 51.78 216 TYR A O 1
ATOM 1852 N N . GLU A 1 217 ? -5.339 -9.836 19.346 1.00 70.69 217 GLU A N 1
ATOM 1853 C CA . GLU A 1 217 ? -4.620 -8.964 18.401 1.00 70.69 217 GLU A CA 1
ATOM 1854 C C . GLU A 1 217 ? -5.522 -7.809 17.948 1.00 70.69 217 GLU A C 1
ATOM 1856 O O . GLU A 1 217 ? -5.035 -6.683 17.855 1.00 70.69 217 GLU A O 1
ATOM 1861 N N . GLY A 1 218 ? -6.823 -8.069 17.769 1.00 76.62 218 GLY A N 1
ATOM 1862 C CA . GLY A 1 218 ? -7.829 -7.056 17.451 1.00 76.62 218 GLY A CA 1
ATOM 1863 C C . GLY A 1 218 ? -7.961 -6.002 18.550 1.00 76.62 218 GLY A C 1
ATOM 1864 O O . GLY A 1 218 ? -7.870 -4.813 18.262 1.00 76.62 218 GLY A O 1
ATOM 1865 N N . ASP A 1 219 ? -8.054 -6.417 19.815 1.00 82.62 219 ASP A N 1
ATOM 1866 C CA . ASP A 1 219 ? -8.175 -5.481 20.943 1.00 82.62 219 ASP A CA 1
ATOM 1867 C C . ASP A 1 219 ? -6.961 -4.544 21.038 1.00 82.62 219 ASP A C 1
ATOM 1869 O O . ASP A 1 219 ? -7.109 -3.325 21.104 1.00 82.62 219 ASP A O 1
ATOM 1873 N N . LYS A 1 220 ? -5.741 -5.089 20.924 1.00 87.44 220 LYS A N 1
ATOM 1874 C CA . LYS A 1 220 ? -4.501 -4.289 20.912 1.00 87.44 220 LYS A CA 1
ATOM 1875 C C . LYS A 1 220 ? -4.376 -3.395 19.681 1.00 87.44 220 LYS A C 1
ATOM 1877 O O . LYS A 1 220 ? -3.645 -2.406 19.708 1.00 87.44 220 LYS A O 1
ATOM 1882 N N . GLN A 1 221 ? -4.967 -3.785 18.556 1.00 88.94 221 GLN A N 1
ATOM 1883 C CA . GLN A 1 221 ? -4.993 -2.981 17.335 1.00 88.94 221 GLN A CA 1
ATOM 1884 C C . GLN A 1 221 ? -5.954 -1.800 17.480 1.00 88.94 221 GLN A C 1
ATOM 1886 O O . GLN A 1 221 ? -5.570 -0.678 17.152 1.00 88.94 221 GLN A O 1
ATOM 1891 N N . ILE A 1 222 ? -7.149 -2.045 18.023 1.00 91.25 222 ILE A N 1
ATOM 1892 C CA . ILE A 1 222 ? -8.153 -1.030 18.361 1.00 91.25 222 ILE A CA 1
ATOM 1893 C C . ILE A 1 222 ? -7.576 -0.051 19.382 1.00 91.25 222 ILE A C 1
ATOM 1895 O O . ILE A 1 222 ? -7.623 1.148 19.142 1.00 91.25 222 ILE A O 1
ATOM 1899 N N . GLU A 1 223 ? -6.955 -0.542 20.454 1.00 93.12 223 GLU A N 1
ATOM 1900 C CA . GLU A 1 223 ? -6.304 0.284 21.476 1.00 93.12 223 GLU A CA 1
ATOM 1901 C C . GLU A 1 223 ? -5.209 1.179 20.875 1.00 93.12 223 GLU A C 1
ATOM 1903 O O . GLU A 1 223 ? -5.223 2.398 21.044 1.00 93.12 223 GLU A O 1
ATOM 1908 N N . ARG A 1 224 ? -4.288 0.599 20.091 1.00 92.06 224 ARG A N 1
ATOM 1909 C CA . ARG A 1 224 ? -3.227 1.367 19.417 1.00 92.06 224 ARG A CA 1
ATOM 1910 C C . ARG A 1 224 ? -3.785 2.408 18.450 1.00 92.06 224 ARG A C 1
ATOM 1912 O O . ARG A 1 224 ? -3.239 3.507 18.371 1.00 92.06 224 ARG A O 1
ATOM 1919 N N . LEU A 1 225 ? -4.843 2.074 17.708 1.00 94.00 225 LEU A N 1
ATOM 1920 C CA . LEU A 1 225 ? -5.500 3.014 16.804 1.00 94.00 225 LEU A CA 1
ATOM 1921 C C . LEU A 1 225 ? -6.188 4.134 17.581 1.00 94.00 225 LEU A C 1
ATOM 1923 O O . LEU A 1 225 ? -5.999 5.293 17.240 1.00 94.00 225 LEU A O 1
ATOM 1927 N N . ALA A 1 226 ? -6.912 3.804 18.645 1.00 93.12 226 ALA A N 1
ATOM 1928 C CA . ALA A 1 226 ? -7.622 4.769 19.468 1.00 93.12 226 ALA A CA 1
ATOM 1929 C C . ALA A 1 226 ? -6.675 5.791 20.106 1.00 93.12 226 ALA A C 1
ATOM 1931 O O . ALA A 1 226 ? -6.978 6.977 20.111 1.00 93.12 226 ALA A O 1
ATOM 1932 N N . HIS A 1 227 ? -5.503 5.359 20.578 1.00 92.00 227 HIS A N 1
ATOM 1933 C CA . HIS A 1 227 ? -4.498 6.276 21.119 1.00 92.00 227 HIS A CA 1
ATOM 1934 C C . HIS A 1 227 ? -3.789 7.114 20.051 1.00 92.00 227 HIS A C 1
ATOM 1936 O O . HIS A 1 227 ? -3.375 8.236 20.335 1.00 92.00 227 HIS A O 1
ATOM 1942 N N . ARG A 1 228 ? -3.614 6.581 18.836 1.00 92.81 228 ARG A N 1
ATOM 1943 C CA . ARG A 1 228 ? -2.935 7.288 17.741 1.00 92.81 228 ARG A CA 1
ATOM 1944 C C . ARG A 1 228 ? -3.852 8.292 17.043 1.00 92.81 228 ARG A C 1
ATOM 1946 O O . ARG A 1 228 ? -3.408 9.389 16.725 1.00 92.81 228 ARG A O 1
ATOM 1953 N N . ASP A 1 229 ? -5.082 7.884 16.748 1.00 93.88 229 ASP A N 1
ATOM 1954 C CA . ASP A 1 229 ? -6.079 8.656 16.009 1.00 93.88 229 ASP A CA 1
ATOM 1955 C C . ASP A 1 229 ? -7.507 8.164 16.349 1.00 93.88 229 ASP A C 1
ATOM 1957 O O . ASP A 1 229 ? -8.054 7.286 15.666 1.00 93.88 229 ASP A O 1
ATOM 1961 N N . PRO A 1 230 ? -8.134 8.723 17.405 1.00 91.81 230 PRO A N 1
ATOM 1962 C CA . PRO A 1 230 ? -9.478 8.345 17.837 1.00 91.81 230 PRO A CA 1
ATOM 1963 C C . PRO A 1 230 ? -10.526 8.443 16.725 1.00 91.81 230 PRO A C 1
ATOM 1965 O O . PRO A 1 230 ? -11.406 7.590 16.622 1.00 91.81 230 PRO A O 1
ATOM 1968 N N . ARG A 1 231 ? -10.440 9.467 15.863 1.00 90.69 231 ARG A N 1
ATOM 1969 C CA . ARG A 1 231 ? -11.440 9.717 14.811 1.00 90.69 231 ARG A CA 1
ATOM 1970 C C . ARG A 1 231 ? -11.444 8.596 13.780 1.00 90.69 231 ARG A C 1
ATOM 1972 O O . ARG A 1 231 ? -12.506 8.138 13.353 1.00 90.69 231 ARG A O 1
ATOM 1979 N N . LYS A 1 232 ? -10.255 8.092 13.450 1.00 92.38 232 LYS A N 1
ATOM 1980 C CA . LYS A 1 232 ? -10.078 7.003 12.491 1.00 92.38 232 LYS A CA 1
ATOM 1981 C C . LYS A 1 232 ? -10.640 5.671 12.992 1.00 92.38 232 LYS A C 1
ATOM 1983 O O . LYS A 1 232 ? -11.009 4.823 12.184 1.00 92.38 232 LYS A O 1
ATOM 1988 N N . LEU A 1 233 ? -10.805 5.500 14.306 1.00 91.62 233 LEU A N 1
ATOM 1989 C CA . LEU A 1 233 ? -11.463 4.331 14.900 1.00 91.62 233 LEU A CA 1
ATOM 1990 C C . LEU A 1 233 ? -12.893 4.139 14.367 1.00 91.62 233 LEU A C 1
ATOM 1992 O O . LEU A 1 233 ? -13.300 3.019 14.056 1.00 91.62 233 LEU A O 1
ATOM 1996 N N . LEU A 1 234 ? -13.648 5.235 14.227 1.00 88.75 234 LEU A N 1
ATOM 1997 C CA . LEU A 1 234 ? -15.022 5.193 13.733 1.00 88.75 234 LEU A CA 1
ATOM 1998 C C . LEU A 1 234 ? -15.070 4.893 12.231 1.00 88.75 234 LEU A C 1
ATOM 2000 O O . LEU A 1 234 ? -15.920 4.122 11.786 1.00 88.75 234 LEU A O 1
ATOM 2004 N N . GLU A 1 235 ? -14.151 5.466 11.451 1.00 90.31 235 GLU A N 1
ATOM 2005 C CA . GLU A 1 235 ? -14.006 5.165 10.021 1.00 90.31 235 GLU A CA 1
ATOM 2006 C C . GLU A 1 235 ? -13.709 3.680 9.802 1.00 90.31 235 GLU A C 1
ATOM 2008 O O . GLU A 1 235 ? -14.398 3.013 9.033 1.00 90.31 235 GLU A O 1
ATOM 2013 N N . VAL A 1 236 ? -12.760 3.126 10.558 1.00 90.38 236 VAL A N 1
ATOM 2014 C CA . VAL A 1 236 ? -12.451 1.691 10.548 1.00 90.38 236 VAL A CA 1
ATOM 2015 C C . VAL A 1 236 ? -13.668 0.858 10.956 1.00 90.38 236 VAL A C 1
ATOM 2017 O O . VAL A 1 236 ? -13.953 -0.162 10.329 1.00 90.38 236 VAL A O 1
ATOM 2020 N N . GLY A 1 237 ? -14.432 1.303 11.956 1.00 87.62 237 GLY A N 1
ATOM 2021 C CA . GLY A 1 237 ? -15.686 0.661 12.352 1.00 87.62 237 GLY A CA 1
ATOM 2022 C C . GLY A 1 237 ? -16.743 0.644 11.242 1.00 87.62 237 GLY A C 1
ATOM 2023 O O . GLY A 1 237 ? -17.484 -0.332 11.127 1.00 87.62 237 GLY A O 1
ATOM 2024 N N . LYS A 1 238 ? -16.796 1.685 10.399 1.00 88.69 238 LYS A N 1
ATOM 2025 C CA . LYS A 1 238 ? -17.678 1.752 9.219 1.00 88.69 238 LYS A CA 1
ATOM 2026 C C . LYS A 1 238 ? -17.196 0.837 8.090 1.00 88.69 238 LYS A C 1
ATOM 2028 O O . LYS A 1 238 ? -18.028 0.209 7.443 1.00 88.69 238 LYS A O 1
ATOM 2033 N N . LEU A 1 239 ? -15.881 0.749 7.880 1.00 88.12 239 LEU A N 1
ATOM 2034 C CA . LEU A 1 239 ? -15.265 -0.110 6.861 1.00 88.12 239 LEU A CA 1
ATOM 2035 C C . LEU A 1 239 ? -15.386 -1.603 7.191 1.00 88.12 239 LEU A C 1
ATOM 2037 O O . LEU A 1 239 ? -15.504 -2.432 6.287 1.00 88.12 239 LEU A O 1
ATOM 2041 N N . SER A 1 240 ? -15.381 -1.957 8.478 1.00 85.94 240 SER A N 1
ATOM 2042 C CA . SER A 1 240 ? -15.608 -3.336 8.892 1.00 85.94 240 SER A CA 1
ATOM 2043 C C . SER A 1 240 ? -17.049 -3.752 8.606 1.00 85.94 240 SER A C 1
ATOM 2045 O O . SER A 1 240 ? -17.987 -3.252 9.222 1.00 85.94 240 SER A O 1
ATOM 2047 N N . ASN A 1 241 ? -17.239 -4.742 7.736 1.00 80.94 241 ASN A N 1
ATOM 2048 C CA . ASN A 1 241 ? -18.519 -5.450 7.637 1.00 80.94 241 ASN A CA 1
ATOM 2049 C C . ASN A 1 241 ? -18.686 -6.513 8.736 1.00 80.94 241 ASN A C 1
ATOM 2051 O O . ASN A 1 241 ? -19.785 -7.029 8.909 1.00 80.94 241 ASN A O 1
ATOM 2055 N N . ASP A 1 242 ? -17.624 -6.829 9.484 1.00 82.06 242 ASP A N 1
ATOM 2056 C CA . ASP A 1 242 ? -17.644 -7.836 10.544 1.00 82.06 242 ASP A CA 1
ATOM 2057 C C . ASP A 1 242 ? -18.301 -7.269 11.823 1.00 82.06 242 ASP A C 1
ATOM 2059 O O . ASP A 1 242 ? -17.766 -6.316 12.417 1.00 82.06 242 ASP A O 1
ATOM 2063 N N . PRO A 1 243 ? -19.438 -7.841 12.280 1.00 84.06 243 PRO A N 1
ATOM 2064 C CA . PRO A 1 243 ? -20.099 -7.449 13.525 1.00 84.06 243 PRO A CA 1
ATOM 2065 C C . PRO A 1 243 ? -19.195 -7.593 14.751 1.00 84.06 243 PRO A C 1
ATOM 2067 O O . PRO A 1 243 ? -19.310 -6.813 15.695 1.00 84.06 243 PRO A O 1
ATOM 2070 N N . THR A 1 244 ? -18.278 -8.561 14.731 1.00 82.88 244 THR A N 1
ATOM 2071 C CA . THR A 1 244 ? -17.328 -8.836 15.815 1.00 82.88 244 THR A CA 1
ATOM 2072 C C . THR A 1 244 ? -16.409 -7.642 16.028 1.00 82.88 244 THR A C 1
ATOM 2074 O O . THR A 1 244 ? -16.233 -7.192 17.159 1.00 82.88 244 THR A O 1
ATOM 2077 N N . TYR A 1 245 ? -15.898 -7.060 14.939 1.00 83.25 245 TYR A N 1
ATOM 2078 C CA . TYR A 1 245 ? -15.019 -5.893 15.001 1.00 83.25 245 TYR A CA 1
ATOM 2079 C C . TYR A 1 245 ? -15.762 -4.646 15.493 1.00 83.25 245 TYR A C 1
ATOM 2081 O O . TYR A 1 245 ? -15.262 -3.910 16.341 1.00 83.25 245 TYR A O 1
ATOM 2089 N N . LYS A 1 246 ? -17.000 -4.435 15.016 1.00 86.81 246 LYS A N 1
ATOM 2090 C CA . LYS A 1 246 ? -17.856 -3.334 15.492 1.00 86.81 246 LYS A CA 1
ATOM 2091 C C . LYS A 1 246 ? -18.146 -3.465 16.984 1.00 86.81 246 LYS A C 1
ATOM 2093 O O . LYS A 1 246 ? -18.044 -2.485 17.716 1.00 86.81 246 LYS A O 1
ATOM 2098 N N . LYS A 1 247 ? -18.471 -4.678 17.441 1.00 88.31 247 LYS A N 1
ATOM 2099 C CA . LYS A 1 247 ? -18.709 -4.972 18.857 1.00 88.31 247 LYS A CA 1
ATOM 2100 C C . LYS A 1 247 ? -17.460 -4.707 19.699 1.00 88.31 247 LYS A C 1
ATOM 2102 O O . LYS A 1 247 ? -17.591 -4.093 20.751 1.00 88.31 247 LYS A O 1
ATOM 2107 N N . ALA A 1 248 ? -16.278 -5.104 19.224 1.00 88.56 248 ALA A N 1
ATOM 2108 C CA . ALA A 1 248 ? -15.010 -4.853 19.908 1.00 88.56 248 ALA A CA 1
ATOM 2109 C C . ALA A 1 248 ? -14.701 -3.350 20.027 1.00 88.56 248 ALA A C 1
ATOM 2111 O O . ALA A 1 248 ? -14.399 -2.878 21.120 1.00 88.56 248 ALA A O 1
ATOM 2112 N N . ILE A 1 249 ? -14.874 -2.571 18.949 1.00 89.75 249 ILE A N 1
ATOM 2113 C CA . ILE A 1 249 ? -14.721 -1.104 18.985 1.00 89.75 249 ILE A CA 1
ATOM 2114 C C . ILE A 1 249 ? -15.697 -0.480 19.988 1.00 89.75 249 ILE A C 1
ATOM 2116 O O . ILE A 1 249 ? -15.294 0.331 20.819 1.00 89.75 249 ILE A O 1
ATOM 2120 N N . LEU A 1 250 ? -16.976 -0.863 19.941 1.00 89.88 250 LEU A N 1
ATOM 2121 C CA . LEU A 1 250 ? -17.987 -0.337 20.860 1.00 89.88 250 LEU A CA 1
ATOM 2122 C C . LEU A 1 250 ? -17.675 -0.698 22.313 1.00 89.88 250 LEU A C 1
ATOM 2124 O O . LEU A 1 250 ? -17.812 0.148 23.190 1.00 89.88 250 LEU A O 1
ATOM 2128 N N . GLN A 1 251 ? -17.243 -1.930 22.579 1.00 91.31 251 GLN A N 1
ATOM 2129 C CA . GLN A 1 251 ? -16.839 -2.359 23.914 1.00 91.31 251 GLN A CA 1
ATOM 2130 C C . GLN A 1 251 ? -15.629 -1.559 24.410 1.00 91.31 251 GLN A C 1
ATOM 2132 O O . GLN A 1 251 ? -15.655 -1.066 25.535 1.00 91.31 251 GLN A O 1
ATOM 2137 N N . TYR A 1 252 ? -14.621 -1.354 23.559 1.00 93.00 252 TYR A N 1
ATOM 2138 C CA . TYR A 1 252 ? -13.456 -0.536 23.886 1.00 93.00 252 TYR A CA 1
ATOM 2139 C C . TYR A 1 252 ? -13.845 0.915 24.204 1.00 93.00 252 TYR A C 1
ATOM 2141 O O . TYR A 1 252 ? -13.385 1.468 25.201 1.00 93.00 252 TYR A O 1
ATOM 2149 N N . LEU A 1 253 ? -14.732 1.521 23.409 1.00 91.31 253 LEU A N 1
ATOM 2150 C CA . LEU A 1 253 ? -15.219 2.886 23.635 1.00 91.31 253 LEU A CA 1
ATOM 2151 C C . LEU A 1 253 ? -16.073 3.009 24.904 1.00 91.31 253 LEU A C 1
ATOM 2153 O O . LEU A 1 253 ? -15.952 4.004 25.613 1.00 91.31 253 LEU A O 1
ATOM 2157 N N . LYS A 1 254 ? -16.879 1.991 25.240 1.00 90.19 254 LYS A N 1
ATOM 2158 C CA . LYS A 1 254 ? -17.609 1.929 26.521 1.00 90.19 254 LYS A CA 1
ATOM 2159 C C . LYS A 1 254 ? -16.659 1.903 27.714 1.00 90.19 254 LYS A C 1
ATOM 2161 O O . LYS A 1 254 ? -16.909 2.576 28.706 1.00 90.19 254 LYS A O 1
ATOM 2166 N N . SER A 1 255 ? -15.568 1.148 27.612 1.00 91.19 255 SER A N 1
ATOM 2167 C CA . SER A 1 255 ? -14.533 1.099 28.649 1.00 91.19 255 SER A CA 1
ATOM 2168 C C . SER A 1 255 ? -13.658 2.359 28.695 1.00 91.19 255 SER A C 1
ATOM 2170 O O . SER A 1 255 ? -12.997 2.589 29.702 1.00 91.19 255 SER A O 1
ATOM 2172 N N . ASN A 1 256 ? -13.661 3.186 27.642 1.00 91.81 256 ASN A N 1
ATOM 2173 C CA . ASN A 1 256 ? -12.815 4.375 27.509 1.00 91.81 256 ASN A CA 1
ATOM 2174 C C . ASN A 1 256 ? -13.628 5.610 27.057 1.00 91.81 256 ASN A C 1
ATOM 2176 O O . ASN A 1 256 ? -13.399 6.135 25.963 1.00 91.81 256 ASN A O 1
ATOM 2180 N N . PRO A 1 257 ? -14.556 6.123 27.890 1.00 89.38 257 PRO A N 1
ATOM 2181 C CA . PRO A 1 257 ? -15.482 7.191 27.496 1.00 89.38 257 PRO A CA 1
ATOM 2182 C C . PRO A 1 257 ? -14.780 8.492 27.079 1.00 89.38 257 PRO A C 1
ATOM 2184 O O . PRO A 1 257 ? -15.267 9.205 26.208 1.00 89.38 257 PRO A O 1
ATOM 2187 N N . HIS A 1 258 ? -13.596 8.778 27.627 1.00 87.25 258 HIS A N 1
ATOM 2188 C CA . HIS A 1 258 ? -12.782 9.931 27.232 1.00 87.25 258 HIS A CA 1
ATOM 2189 C C . HIS A 1 258 ? -12.374 9.898 25.745 1.00 87.25 258 HIS A C 1
ATOM 2191 O O . HIS A 1 258 ? -12.334 10.945 25.104 1.00 87.25 258 HIS A O 1
ATOM 2197 N N . ILE A 1 259 ? -12.127 8.713 25.172 1.00 91.12 259 ILE A N 1
ATOM 2198 C CA . ILE A 1 259 ? -11.824 8.544 23.741 1.00 91.12 259 ILE A CA 1
ATOM 2199 C C . ILE A 1 259 ? -13.088 8.767 22.909 1.00 91.12 259 ILE A C 1
ATOM 2201 O O . ILE A 1 259 ? -13.036 9.444 21.886 1.00 91.12 259 ILE A O 1
ATOM 2205 N N . ALA A 1 260 ? -14.238 8.252 23.357 1.00 88.69 260 ALA A N 1
ATOM 2206 C CA . ALA A 1 260 ? -15.517 8.474 22.680 1.00 88.69 260 ALA A CA 1
ATOM 2207 C C . ALA A 1 260 ? -15.863 9.972 22.589 1.00 88.69 260 ALA A C 1
ATOM 2209 O O . ALA A 1 260 ? -16.245 10.454 21.524 1.00 88.69 260 ALA A O 1
ATOM 2210 N N . ILE A 1 261 ? -15.627 10.722 23.670 1.00 85.31 261 ILE A N 1
ATOM 2211 C CA . ILE A 1 261 ? -15.809 12.180 23.707 1.00 85.31 261 ILE A CA 1
ATOM 2212 C C . ILE A 1 261 ? -14.895 12.880 22.684 1.00 85.31 261 ILE A C 1
ATOM 2214 O O . ILE A 1 261 ? -15.354 13.757 21.956 1.00 85.31 261 ILE A O 1
ATOM 2218 N N . GLN A 1 262 ? -13.631 12.457 22.553 1.00 88.25 262 GLN A N 1
ATOM 2219 C CA . GLN A 1 262 ? -12.688 13.028 21.576 1.00 88.25 262 GLN A CA 1
ATOM 2220 C C . GLN A 1 262 ? -13.107 12.816 20.113 1.00 88.25 262 GLN A C 1
ATOM 2222 O O . GLN A 1 262 ? -12.765 13.630 19.250 1.00 88.25 262 GLN A O 1
ATOM 2227 N N . ILE A 1 263 ? -13.836 11.734 19.818 1.00 91.12 263 ILE A N 1
ATOM 2228 C CA . ILE A 1 263 ? -14.372 11.468 18.474 1.00 91.12 263 ILE A CA 1
ATOM 2229 C C . ILE A 1 263 ? -15.444 12.505 18.107 1.00 91.12 263 ILE A C 1
ATOM 2231 O O . ILE A 1 263 ? -15.519 12.900 16.945 1.00 91.12 263 ILE A O 1
ATOM 2235 N N . ASN A 1 264 ? -16.215 12.981 19.093 1.00 86.94 264 ASN A N 1
ATOM 2236 C CA . ASN A 1 264 ? -17.288 13.965 18.932 1.00 86.94 264 ASN A CA 1
ATOM 2237 C C . ASN A 1 264 ? -18.314 13.586 17.839 1.00 86.94 264 ASN A C 1
ATOM 2239 O O . ASN A 1 264 ? -18.702 14.412 17.013 1.00 86.94 264 ASN A O 1
ATOM 2243 N N . ASP A 1 265 ? -18.739 12.317 17.809 1.00 88.81 265 ASP A N 1
ATOM 2244 C CA . ASP A 1 265 ? -19.788 11.832 16.904 1.00 88.81 265 ASP A CA 1
ATOM 2245 C C . ASP A 1 265 ? -21.115 11.687 17.667 1.00 88.81 265 ASP A C 1
ATOM 2247 O O . ASP A 1 265 ? -21.227 10.911 18.617 1.00 88.81 265 ASP A O 1
ATOM 2251 N N . ALA A 1 266 ? -22.133 12.444 17.248 1.00 85.31 266 ALA A N 1
ATOM 2252 C CA . ALA A 1 266 ? -23.423 12.499 17.937 1.00 85.31 266 ALA A CA 1
ATOM 2253 C C . ALA A 1 266 ? -24.140 11.136 17.987 1.00 85.31 266 ALA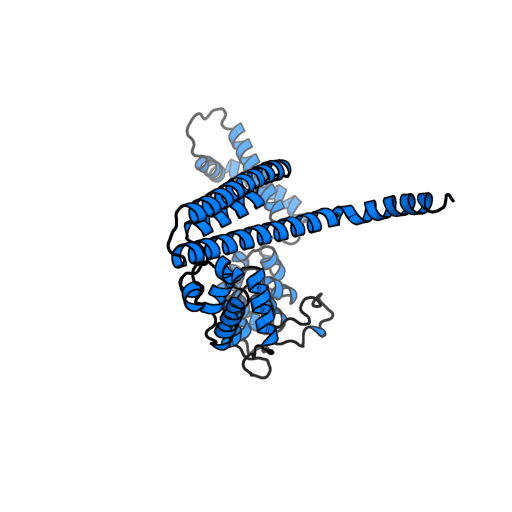 A C 1
ATOM 2255 O O . ALA A 1 266 ? -24.711 10.786 19.018 1.00 85.31 266 ALA A O 1
ATOM 2256 N N . LYS A 1 267 ? -24.064 10.339 16.909 1.00 84.81 267 LYS A N 1
ATOM 2257 C CA . LYS A 1 267 ? -24.695 9.009 16.851 1.00 84.81 267 LYS A CA 1
ATOM 2258 C C . LYS A 1 267 ? -23.976 8.020 17.756 1.00 84.81 267 LYS A C 1
ATOM 2260 O O . LYS A 1 267 ? -24.609 7.172 18.378 1.00 84.81 267 LYS A O 1
ATOM 2265 N N . LEU A 1 268 ? -22.651 8.110 17.828 1.00 83.06 268 LEU A N 1
ATOM 2266 C CA . LEU A 1 268 ? -21.857 7.293 18.735 1.00 83.06 268 LEU A CA 1
ATOM 2267 C C . LEU A 1 268 ? -22.167 7.629 20.198 1.00 83.06 268 LEU A C 1
ATOM 2269 O O . LEU A 1 268 ? -22.337 6.714 21.000 1.00 83.06 268 LEU A O 1
ATOM 2273 N N . ASN A 1 269 ? -22.294 8.915 20.533 1.00 78.12 269 ASN A N 1
ATOM 2274 C CA . ASN A 1 269 ? -22.656 9.351 21.883 1.00 78.12 269 ASN A CA 1
ATOM 2275 C C . ASN A 1 269 ? -24.041 8.825 22.292 1.00 78.12 269 ASN A C 1
ATOM 2277 O O . ASN A 1 269 ? -24.201 8.316 23.403 1.00 78.12 269 ASN A O 1
ATOM 2281 N N . GLU A 1 270 ? -25.005 8.850 21.367 1.00 79.94 270 GLU A N 1
ATOM 2282 C CA . GLU A 1 270 ? -26.334 8.261 21.558 1.00 79.94 270 GLU A CA 1
ATOM 2283 C C . GLU A 1 270 ? -26.261 6.736 21.771 1.00 79.94 270 GLU A C 1
ATOM 2285 O O . GLU A 1 270 ? -26.793 6.217 22.754 1.00 79.94 270 GLU A O 1
ATOM 2290 N N . LEU A 1 271 ? -25.528 6.014 20.912 1.00 79.00 271 LEU A N 1
ATOM 2291 C CA . LEU A 1 271 ? -25.350 4.555 21.000 1.00 79.00 271 LEU A CA 1
ATOM 2292 C C . LEU A 1 271 ? -24.654 4.099 22.285 1.00 79.00 271 LEU A C 1
ATOM 2294 O O . LEU A 1 271 ? -24.913 3.002 22.784 1.00 79.00 271 LEU A O 1
ATOM 2298 N N . LEU A 1 272 ? -23.737 4.911 22.802 1.00 80.06 272 LEU A N 1
ATOM 2299 C CA . LEU A 1 272 ? -23.044 4.633 24.054 1.00 80.06 272 LEU A CA 1
ATOM 2300 C C . LEU A 1 272 ? -23.872 5.046 25.278 1.00 80.06 272 LEU A C 1
ATOM 2302 O O . LEU A 1 272 ? -23.434 4.800 26.399 1.00 80.06 272 LEU A O 1
ATOM 2306 N N . SER A 1 273 ? -25.056 5.640 25.071 1.00 78.50 273 SER A N 1
ATOM 2307 C CA . SER A 1 273 ? -25.885 6.237 26.124 1.00 78.50 273 SER A CA 1
ATOM 2308 C C . SER A 1 273 ? -25.091 7.210 26.998 1.00 78.50 273 SER A C 1
ATOM 2310 O O . SER A 1 273 ? -25.387 7.395 28.180 1.00 78.50 273 SER A O 1
ATOM 2312 N N . LEU A 1 274 ? -24.065 7.834 26.415 1.00 61.91 274 LEU A N 1
ATOM 2313 C CA . LEU A 1 274 ? -23.312 8.883 27.069 1.00 61.91 274 LEU A CA 1
ATOM 2314 C C . LEU A 1 274 ? -24.221 10.108 27.044 1.00 61.91 274 LEU A C 1
ATOM 2316 O O . LEU A 1 274 ? -24.291 10.816 26.039 1.00 61.91 274 LEU A O 1
ATOM 2320 N N . LYS A 1 275 ? -24.956 10.346 28.142 1.00 56.06 275 LYS A N 1
ATOM 2321 C CA . LYS A 1 275 ? -25.532 11.675 28.374 1.00 56.06 275 LYS A CA 1
ATOM 2322 C C . LYS A 1 275 ? -24.387 12.676 28.194 1.00 56.06 275 LYS A C 1
ATOM 2324 O O . LYS A 1 275 ? -23.306 12.409 28.728 1.00 56.06 275 LYS A O 1
ATOM 2329 N N . PRO A 1 276 ? -24.577 13.780 27.449 1.00 52.97 276 PRO A N 1
ATOM 2330 C CA . PRO A 1 276 ? -23.574 14.828 27.414 1.00 52.97 276 PRO A CA 1
ATOM 2331 C C . PRO A 1 276 ? -23.325 15.239 28.866 1.00 52.97 276 PRO A C 1
ATOM 2333 O O . PRO A 1 276 ? -24.202 15.795 29.519 1.00 52.97 276 PRO A O 1
ATOM 2336 N N . LEU A 1 277 ? -22.158 14.861 29.396 1.00 49.00 277 LEU A N 1
ATOM 2337 C CA . LEU A 1 277 ? -21.752 15.139 30.779 1.00 49.00 277 LEU A CA 1
ATOM 2338 C C . LEU A 1 277 ? -21.617 16.648 31.030 1.00 49.00 277 LEU A C 1
ATOM 2340 O O . LEU A 1 277 ? -21.522 17.073 32.173 1.00 49.00 277 LEU A O 1
ATOM 2344 N N . TYR A 1 278 ? -21.633 17.434 29.954 1.00 53.19 278 TYR A N 1
ATOM 2345 C CA . TYR A 1 278 ? -21.453 18.870 29.927 1.00 53.19 278 TYR A CA 1
ATOM 2346 C C . TYR A 1 278 ? -22.424 19.476 28.913 1.00 53.19 278 TYR A C 1
ATOM 2348 O O . TYR A 1 278 ? -22.643 18.898 27.843 1.00 53.19 278 TYR A O 1
ATOM 2356 N N . SER A 1 279 ? -22.989 20.646 29.219 1.00 61.97 279 SER A N 1
ATOM 2357 C CA . SER A 1 279 ? -23.656 21.457 28.196 1.00 61.97 279 SER A CA 1
ATOM 2358 C C . SER A 1 279 ? -22.661 21.806 27.079 1.00 61.97 279 SER A C 1
ATOM 2360 O O . SER A 1 279 ? -21.444 21.794 27.289 1.00 61.97 279 SER A O 1
ATOM 2362 N N . ALA A 1 280 ? -23.151 22.127 25.877 1.00 56.78 280 ALA A N 1
ATOM 2363 C CA . ALA A 1 280 ? -22.283 22.526 24.763 1.00 56.78 280 ALA A CA 1
ATOM 2364 C C . ALA A 1 280 ? -21.328 23.676 25.153 1.00 56.78 280 ALA A C 1
ATOM 2366 O O . ALA A 1 280 ? -20.172 23.685 24.741 1.00 56.78 280 ALA A O 1
ATOM 2367 N N . GLU A 1 281 ? -21.788 24.585 26.016 1.00 56.25 281 GLU A N 1
ATOM 2368 C CA . GLU A 1 281 ? -21.009 25.698 26.569 1.00 56.25 281 GLU A CA 1
ATOM 2369 C C . GLU A 1 281 ? -19.909 25.230 27.532 1.00 56.25 281 GLU A C 1
ATOM 2371 O O . GLU A 1 281 ? -18.774 25.696 27.450 1.00 56.25 281 GLU A O 1
ATOM 2376 N N . GLN A 1 282 ? -20.205 24.269 28.412 1.00 54.72 282 GLN A N 1
ATOM 2377 C CA . GLN A 1 282 ? -19.220 23.696 29.336 1.00 54.72 282 GLN A CA 1
ATOM 2378 C C . GLN A 1 282 ? -18.131 22.905 28.594 1.00 54.72 282 GLN A C 1
ATOM 2380 O O . GLN A 1 282 ? -16.962 22.945 28.981 1.00 54.72 282 GLN A O 1
ATOM 2385 N N . TYR A 1 283 ? -18.491 22.225 27.502 1.00 56.19 283 TYR A N 1
ATOM 2386 C CA . TYR A 1 283 ? -17.529 21.525 26.653 1.00 56.19 283 TYR A CA 1
ATOM 2387 C C . TYR A 1 283 ? -16.635 22.498 25.871 1.00 56.19 283 TYR A C 1
ATOM 2389 O O . TYR A 1 283 ? -15.415 22.332 25.866 1.00 56.19 283 TYR A O 1
ATOM 2397 N N . ASP A 1 284 ? -17.212 23.541 25.264 1.00 56.12 284 ASP A N 1
ATOM 2398 C CA . ASP A 1 284 ? -16.449 24.565 24.536 1.00 56.12 284 ASP A CA 1
ATOM 2399 C C . ASP A 1 284 ? -15.487 25.319 25.471 1.00 56.12 284 ASP A C 1
ATOM 2401 O O . ASP A 1 284 ? -14.329 25.569 25.128 1.00 56.12 284 ASP A O 1
ATOM 2405 N N . MET A 1 285 ? -15.918 25.575 26.711 1.00 59.53 285 MET A N 1
ATOM 2406 C CA . MET A 1 285 ? -15.075 26.162 27.751 1.00 59.53 285 MET A CA 1
ATOM 2407 C C . MET A 1 285 ? -13.925 25.235 28.165 1.00 59.53 285 MET A C 1
ATOM 2409 O O . MET A 1 285 ? -12.777 25.676 28.222 1.00 59.53 285 MET A O 1
ATOM 2413 N N . ALA A 1 286 ? -14.186 23.943 28.384 1.00 54.31 286 ALA A N 1
ATOM 2414 C CA . ALA A 1 286 ? -13.142 22.972 28.717 1.00 54.31 286 ALA A CA 1
ATOM 2415 C C . ALA A 1 286 ? -12.113 22.799 27.582 1.00 54.31 286 ALA A C 1
ATOM 2417 O O . ALA A 1 286 ? -10.910 22.703 27.838 1.00 54.31 286 ALA A O 1
ATOM 2418 N N . VAL A 1 287 ? -12.563 22.805 26.322 1.00 51.84 287 VAL A N 1
ATOM 2419 C CA . VAL A 1 287 ? -11.690 22.725 25.140 1.00 51.84 287 VAL A CA 1
ATOM 2420 C C . VAL A 1 287 ? -10.856 23.998 24.972 1.00 51.84 287 VAL A C 1
ATOM 2422 O O . VAL A 1 287 ? -9.656 23.892 24.715 1.00 51.84 287 VAL A O 1
ATOM 2425 N N . ARG A 1 288 ? -11.435 25.191 25.174 1.00 59.66 288 ARG A N 1
ATOM 2426 C CA . ARG A 1 288 ? -10.683 26.461 25.183 1.00 59.66 288 ARG A CA 1
ATOM 2427 C C . ARG A 1 288 ? -9.592 26.467 26.246 1.00 59.66 288 ARG A C 1
ATOM 2429 O O . ARG A 1 288 ? -8.446 26.763 25.920 1.00 59.66 288 ARG A O 1
ATOM 2436 N N . ILE A 1 289 ? -9.922 26.055 27.470 1.00 56.44 289 ILE A N 1
ATOM 2437 C CA . ILE A 1 289 ? -8.958 25.950 28.573 1.00 56.44 289 ILE A CA 1
ATOM 2438 C C . ILE A 1 289 ? -7.826 24.979 28.201 1.00 56.44 289 ILE A C 1
ATOM 2440 O O . ILE A 1 289 ? -6.650 25.311 28.335 1.00 56.44 289 ILE A O 1
ATOM 2444 N N . ALA A 1 290 ? -8.148 23.802 27.658 1.00 48.81 290 ALA A N 1
ATOM 2445 C CA . ALA A 1 290 ? -7.140 22.823 27.248 1.00 48.81 290 ALA A CA 1
ATOM 2446 C C . ALA A 1 290 ? -6.223 23.337 26.118 1.00 48.81 290 ALA A C 1
ATOM 2448 O O . ALA A 1 290 ? -5.015 23.078 26.135 1.00 48.81 290 ALA A O 1
ATOM 2449 N N . LEU A 1 291 ? -6.772 24.085 25.156 1.00 46.97 291 LEU A N 1
ATOM 2450 C CA . LEU A 1 291 ? -6.007 24.693 24.068 1.00 46.97 291 LEU A CA 1
ATOM 2451 C C . LEU A 1 291 ? -5.101 25.822 24.581 1.00 46.97 291 LEU A C 1
ATOM 2453 O O . LEU A 1 291 ? -3.906 25.806 24.285 1.00 46.97 291 LEU A O 1
ATOM 2457 N N . GLU A 1 292 ? -5.593 26.734 25.420 1.00 52.72 292 GLU A N 1
ATOM 2458 C CA . GLU A 1 292 ? -4.777 27.800 26.030 1.00 52.72 292 GLU A CA 1
ATOM 2459 C C . GLU A 1 292 ? -3.634 27.244 26.898 1.00 52.72 292 GLU A C 1
ATOM 2461 O O . GLU A 1 292 ? -2.508 27.756 26.877 1.00 52.72 292 GLU A O 1
ATOM 2466 N N . MET A 1 293 ? -3.865 26.121 27.583 1.00 47.66 293 MET A N 1
ATOM 2467 C CA . MET A 1 293 ? -2.823 25.402 28.323 1.00 47.66 293 MET A CA 1
ATOM 2468 C C . MET A 1 293 ? -1.751 24.774 27.414 1.00 47.66 293 MET A C 1
ATOM 2470 O O . MET A 1 293 ? -0.592 24.635 27.821 1.00 47.66 293 MET A O 1
ATOM 2474 N N . SER A 1 294 ? -2.111 24.390 26.186 1.00 45.53 294 SER A N 1
ATOM 2475 C CA . SER A 1 294 ? -1.191 23.748 25.239 1.00 45.53 294 SER A CA 1
ATOM 2476 C C . SER A 1 294 ? -0.272 24.734 24.502 1.00 45.53 294 SER A C 1
ATOM 2478 O O . SER A 1 294 ? 0.853 24.362 24.168 1.00 45.53 294 SER A O 1
ATOM 2480 N N . TYR A 1 295 ? -0.691 25.995 24.328 1.00 44.91 295 TYR A N 1
ATOM 2481 C CA . TYR A 1 295 ? 0.023 27.000 23.520 1.00 44.91 295 TYR A CA 1
ATOM 2482 C C . TYR A 1 295 ? 0.822 28.057 24.313 1.00 44.91 295 TYR A C 1
ATOM 2484 O O . TYR A 1 295 ? 1.506 28.882 23.710 1.00 44.91 295 TYR A O 1
ATOM 2492 N N . SER A 1 296 ? 0.791 28.046 25.649 1.00 42.84 296 SER A N 1
ATOM 2493 C CA . SER A 1 296 ? 1.378 29.105 26.488 1.00 42.84 296 SER A CA 1
ATOM 2494 C C . SER A 1 296 ? 2.804 28.803 26.994 1.00 42.84 296 SER A C 1
ATOM 2496 O O . SER A 1 296 ? 3.099 27.706 27.479 1.00 42.84 296 SER A O 1
ATOM 2498 N N . ASN A 1 297 ? 3.691 29.807 26.910 1.00 49.00 297 ASN A N 1
ATOM 2499 C CA . ASN A 1 297 ? 5.054 29.803 27.464 1.00 49.00 297 ASN A CA 1
ATOM 2500 C C . ASN A 1 297 ? 5.015 29.791 29.012 1.00 49.00 297 ASN A C 1
ATOM 2502 O O . ASN A 1 297 ? 4.002 30.137 29.623 1.00 49.00 297 ASN A O 1
ATOM 2506 N N . VAL A 1 298 ? 6.108 29.400 29.673 1.00 47.78 298 VAL A N 1
ATOM 2507 C CA . VAL A 1 298 ? 6.139 29.084 31.120 1.00 47.78 298 VAL A CA 1
ATOM 2508 C C . VAL A 1 298 ? 5.649 30.237 32.016 1.00 47.78 298 VAL A C 1
ATOM 2510 O O . VAL A 1 298 ? 4.980 29.976 33.010 1.00 47.78 298 VAL A O 1
ATOM 2513 N N . HIS A 1 299 ? 5.901 31.500 31.653 1.00 45.72 299 HIS A N 1
ATOM 2514 C CA . HIS A 1 299 ? 5.404 32.663 32.410 1.00 45.72 299 HIS A CA 1
ATOM 2515 C C . HIS A 1 299 ? 3.879 32.839 32.323 1.00 45.72 299 HIS A C 1
ATOM 2517 O O . HIS A 1 299 ? 3.231 32.978 33.354 1.00 45.72 299 HIS A O 1
ATOM 2523 N N . SER A 1 300 ? 3.278 32.695 31.136 1.00 52.47 300 SER A N 1
ATOM 2524 C CA . SER A 1 300 ? 1.813 32.760 30.973 1.00 52.47 300 SER A CA 1
ATOM 2525 C C . SER A 1 300 ? 1.063 31.644 31.710 1.00 52.47 300 SER A C 1
ATOM 2527 O O . SER A 1 300 ? -0.108 31.803 32.035 1.00 52.47 300 SER A O 1
ATOM 2529 N N . ARG A 1 301 ? 1.733 30.527 32.028 1.00 49.06 301 ARG A N 1
ATOM 2530 C CA . ARG A 1 301 ? 1.146 29.454 32.846 1.00 49.06 301 ARG A CA 1
ATOM 2531 C C . ARG A 1 301 ? 1.067 29.823 34.327 1.00 49.06 301 ARG A C 1
ATOM 2533 O O . ARG A 1 301 ? 0.137 29.385 34.989 1.00 49.06 301 ARG A O 1
ATOM 2540 N N . PHE A 1 302 ? 2.004 30.618 34.847 1.00 46.03 302 PHE A N 1
ATOM 2541 C CA . PHE A 1 302 ? 1.994 31.042 36.250 1.00 46.03 302 PHE A CA 1
ATOM 2542 C C . PHE A 1 302 ? 0.910 32.094 36.506 1.00 46.03 302 PHE A C 1
ATOM 2544 O O . PHE A 1 302 ? 0.126 31.941 37.441 1.00 46.03 302 PHE A O 1
ATOM 2551 N N . ASP A 1 303 ? 0.794 33.084 35.618 1.00 49.31 303 ASP A N 1
ATOM 2552 C CA . ASP A 1 303 ? -0.261 34.100 35.691 1.00 49.31 303 ASP A CA 1
ATOM 2553 C C . ASP A 1 303 ? -1.651 33.469 35.535 1.00 49.31 303 ASP A C 1
ATOM 2555 O O . ASP A 1 303 ? -2.571 33.800 36.281 1.00 49.31 303 ASP A O 1
ATOM 2559 N N . PHE A 1 304 ? -1.792 32.480 34.644 1.00 48.50 304 PHE A N 1
ATOM 2560 C CA . PHE A 1 304 ? -3.032 31.720 34.482 1.00 48.50 304 PHE A CA 1
ATOM 2561 C C . PHE A 1 304 ? -3.370 30.866 35.712 1.00 48.50 304 PHE A C 1
ATOM 2563 O O . PHE A 1 304 ? -4.525 30.836 36.130 1.00 48.50 304 PHE A O 1
ATOM 2570 N N . VAL A 1 305 ? -2.385 30.213 36.343 1.00 48.19 305 VAL A N 1
ATOM 2571 C CA . VAL A 1 305 ? -2.590 29.477 37.605 1.00 48.19 305 VAL A CA 1
ATOM 2572 C C . VAL A 1 305 ? -3.007 30.428 38.729 1.00 48.19 305 VAL A C 1
ATOM 2574 O O . VAL A 1 305 ? -3.910 30.095 39.493 1.00 48.19 305 VAL A O 1
ATOM 2577 N N . GLN A 1 306 ? -2.427 31.628 38.812 1.00 51.59 306 GLN A N 1
ATOM 2578 C CA . GLN A 1 306 ? -2.864 32.647 39.771 1.00 51.59 306 GLN A CA 1
ATOM 2579 C C . GLN A 1 306 ? -4.282 33.150 39.475 1.00 51.59 306 GLN A C 1
ATOM 2581 O O . GLN A 1 306 ? -5.071 33.318 40.405 1.00 51.59 306 GLN A O 1
ATOM 2586 N N . GLN A 1 307 ? -4.642 33.329 38.202 1.00 51.03 307 GLN A N 1
ATOM 2587 C CA . GLN A 1 307 ? -5.997 33.703 37.794 1.00 51.03 307 GLN A CA 1
ATOM 2588 C C . GLN A 1 307 ? -7.010 32.602 38.124 1.00 51.03 307 GLN A C 1
ATOM 2590 O O . GLN A 1 307 ? -8.042 32.888 38.723 1.00 51.03 307 GLN A O 1
ATOM 2595 N N . CYS A 1 308 ? -6.693 31.341 37.825 1.00 45.94 308 CYS A N 1
ATOM 2596 C CA . CYS A 1 308 ? -7.516 30.187 38.184 1.00 45.94 308 CYS A CA 1
ATOM 2597 C C . CYS A 1 308 ? -7.642 30.038 39.703 1.00 45.94 308 CYS A C 1
ATOM 2599 O O . CYS A 1 308 ? -8.725 29.744 40.202 1.00 45.94 308 CYS A O 1
ATOM 2601 N N . HIS A 1 309 ? -6.568 30.289 40.458 1.00 49.56 309 HIS A N 1
ATOM 2602 C CA . HIS A 1 309 ? -6.613 30.262 41.916 1.00 49.56 309 HIS A CA 1
ATOM 2603 C C . HIS A 1 309 ? -7.476 31.397 42.482 1.00 49.56 309 HIS A C 1
ATOM 2605 O O . HIS A 1 309 ? -8.262 31.151 43.395 1.00 49.56 309 HIS A O 1
ATOM 2611 N N . LYS A 1 310 ? -7.389 32.606 41.915 1.00 54.09 310 LYS A N 1
ATOM 2612 C CA . LYS A 1 310 ? -8.244 33.741 42.276 1.00 54.09 310 LYS A CA 1
ATOM 2613 C C . LYS A 1 310 ? -9.718 33.434 41.998 1.00 54.09 310 LYS A C 1
ATOM 2615 O O . LYS A 1 310 ? -10.531 33.548 42.908 1.00 54.09 310 LYS A O 1
ATOM 2620 N N . TYR A 1 311 ? -10.039 32.947 40.797 1.00 48.66 311 TYR A N 1
ATOM 2621 C CA . TYR A 1 311 ? -11.397 32.523 40.446 1.00 48.66 311 TYR A CA 1
ATOM 2622 C C . TYR A 1 311 ? -11.893 31.381 41.339 1.00 48.66 311 TYR A C 1
ATOM 2624 O O . TYR A 1 311 ? -13.044 31.397 41.754 1.00 48.66 311 TYR A O 1
ATOM 2632 N N . LYS A 1 312 ? -11.031 30.427 41.712 1.00 49.34 312 LYS A N 1
ATOM 2633 C CA . LYS A 1 312 ? -11.343 29.367 42.685 1.00 49.34 312 LYS A CA 1
ATOM 2634 C C . LYS A 1 312 ? -11.695 29.928 44.063 1.00 49.34 312 LYS A C 1
ATOM 2636 O O . LYS A 1 312 ? -12.649 29.458 44.669 1.00 49.34 312 LYS A O 1
ATOM 2641 N N . VAL A 1 313 ? -10.934 30.898 44.568 1.00 50.91 313 VAL A N 1
ATOM 2642 C CA . VAL A 1 313 ? -11.200 31.528 45.873 1.00 50.91 313 VAL A CA 1
ATOM 2643 C C . VAL A 1 313 ? -12.515 32.307 45.832 1.00 50.91 313 VAL A C 1
ATOM 2645 O O . VAL A 1 313 ? -13.318 32.181 46.750 1.00 50.91 313 VAL A O 1
ATOM 2648 N N . GLU A 1 314 ? -12.778 33.039 44.750 1.00 51.56 314 GLU A N 1
ATOM 2649 C CA . GLU A 1 314 ? -14.040 33.761 44.545 1.00 51.56 314 GLU A CA 1
ATOM 2650 C C . GLU A 1 314 ? -15.238 32.804 44.418 1.00 51.56 314 GLU A C 1
ATOM 2652 O O . GLU A 1 314 ? -16.293 33.062 44.998 1.00 51.56 314 GLU A O 1
ATOM 2657 N N . LEU A 1 315 ? -15.068 31.666 43.733 1.00 47.59 315 LEU A N 1
ATOM 2658 C CA . LEU A 1 315 ? -16.103 30.640 43.591 1.00 47.59 315 LEU A CA 1
ATOM 2659 C C . LEU A 1 315 ? -16.375 29.920 44.918 1.00 47.59 315 LEU A C 1
ATOM 2661 O O . LEU A 1 315 ? -17.526 29.733 45.279 1.00 47.59 315 LEU A O 1
ATOM 2665 N N . LEU A 1 316 ? -15.342 29.556 45.682 1.00 49.12 316 LEU A N 1
ATOM 2666 C CA . LEU A 1 316 ? -15.508 28.945 47.007 1.00 49.12 316 LEU A CA 1
ATOM 2667 C C . LEU A 1 316 ? -16.192 29.909 47.982 1.00 49.12 316 LEU A C 1
ATOM 2669 O O . LEU A 1 316 ? -17.100 29.511 48.706 1.00 49.12 316 LEU A O 1
ATOM 2673 N N . HIS A 1 317 ? -15.834 31.194 47.936 1.00 56.16 317 HIS A N 1
ATOM 2674 C CA . HIS A 1 317 ? -16.494 32.210 48.747 1.00 56.16 317 HIS A CA 1
ATOM 2675 C C . HIS A 1 317 ? -17.957 32.414 48.322 1.00 56.16 317 HIS A C 1
ATOM 2677 O O . HIS A 1 317 ? -18.815 32.623 49.182 1.00 56.16 317 HIS A O 1
ATOM 2683 N N . SER A 1 318 ? -18.281 32.325 47.025 1.00 54.88 318 SER A N 1
ATOM 2684 C CA . SER A 1 318 ? -19.670 32.399 46.548 1.00 54.88 318 SER A CA 1
ATOM 2685 C C . SER A 1 318 ? -20.478 31.153 46.925 1.00 54.88 318 SER A C 1
ATOM 2687 O O . SER A 1 318 ? -21.637 31.294 47.306 1.00 54.88 318 SER A O 1
ATOM 2689 N N . VAL A 1 319 ? -19.859 29.968 46.929 1.00 52.34 319 VAL A N 1
ATOM 2690 C CA . VAL A 1 319 ? -20.453 28.697 47.375 1.00 52.34 319 VAL A CA 1
ATOM 2691 C C . VAL A 1 319 ? -20.757 28.733 48.871 1.00 52.34 319 VAL A C 1
ATOM 2693 O O . VAL A 1 319 ? -21.872 28.404 49.270 1.00 52.34 319 VAL A O 1
ATOM 2696 N N . ASP A 1 320 ? -19.828 29.201 49.705 1.00 55.75 320 ASP A N 1
ATOM 2697 C CA . ASP A 1 320 ? -20.063 29.348 51.146 1.00 55.75 320 ASP A CA 1
ATOM 2698 C C . ASP A 1 320 ? -21.157 30.386 51.428 1.00 55.75 320 ASP A C 1
ATOM 2700 O O . ASP A 1 320 ? -22.017 30.191 52.291 1.00 55.75 320 ASP A O 1
ATOM 2704 N N . THR A 1 321 ? -21.190 31.469 50.647 1.00 55.38 321 THR A N 1
ATOM 2705 C CA . THR A 1 321 ? -22.228 32.505 50.756 1.00 55.38 321 THR A CA 1
ATOM 2706 C C . THR A 1 321 ? -23.595 31.971 50.322 1.00 55.38 321 THR A C 1
ATOM 2708 O O . THR A 1 321 ? -24.576 32.173 51.034 1.00 55.38 321 THR A O 1
ATOM 2711 N N . ALA A 1 322 ? -23.671 31.230 49.214 1.00 48.75 322 ALA A N 1
ATOM 2712 C CA . ALA A 1 322 ? -24.898 30.614 48.714 1.00 48.75 322 ALA A CA 1
ATOM 2713 C C . ALA A 1 322 ? -25.415 29.520 49.660 1.00 48.75 322 ALA A C 1
ATOM 2715 O O . ALA A 1 322 ? -26.604 29.479 49.964 1.00 48.75 322 ALA A O 1
ATOM 2716 N N . THR A 1 323 ? -24.524 28.696 50.214 1.00 55.81 323 THR A N 1
ATOM 2717 C CA . THR A 1 323 ? -24.867 27.651 51.192 1.00 55.81 323 THR A CA 1
ATOM 2718 C C . THR A 1 323 ? -25.400 28.261 52.491 1.00 55.81 323 THR A C 1
ATOM 2720 O O . THR A 1 323 ? -26.362 27.758 53.074 1.00 55.81 323 THR A O 1
ATOM 2723 N N . ASN A 1 324 ? -24.822 29.379 52.938 1.00 54.78 324 ASN A N 1
ATOM 2724 C CA . ASN A 1 324 ? -25.309 30.111 54.107 1.00 54.78 324 ASN A CA 1
ATOM 2725 C C . ASN A 1 324 ? -26.630 30.845 53.824 1.00 54.78 324 ASN A C 1
ATOM 2727 O O . ASN A 1 324 ? -27.512 30.847 54.679 1.00 54.78 324 ASN A O 1
ATOM 2731 N N . MET A 1 325 ? -26.822 31.393 52.621 1.00 46.84 325 MET A N 1
ATOM 2732 C CA . MET A 1 325 ? -28.096 31.989 52.201 1.00 46.84 325 MET A CA 1
ATOM 2733 C C . MET A 1 325 ? -29.219 30.950 52.102 1.00 46.84 325 MET A C 1
ATOM 2735 O O . MET A 1 325 ? -30.321 31.201 52.583 1.00 46.84 325 MET A O 1
ATOM 2739 N N . LEU A 1 326 ? -28.947 29.760 51.562 1.00 49.47 326 LEU A N 1
ATOM 2740 C CA . LEU A 1 326 ? -29.925 28.669 51.476 1.00 49.47 326 LEU A CA 1
ATOM 2741 C C . LEU A 1 326 ? -30.360 28.164 52.862 1.00 49.47 326 LEU A C 1
ATOM 2743 O O . LEU A 1 326 ? -31.534 27.855 53.054 1.00 49.47 326 LEU A O 1
ATOM 2747 N N . LYS A 1 327 ? -29.453 28.161 53.851 1.00 53.69 327 LYS A N 1
ATOM 2748 C CA . LYS A 1 327 ? -29.777 27.849 55.258 1.00 53.69 327 LYS A CA 1
ATOM 2749 C C . LYS A 1 327 ? -30.637 28.920 55.937 1.00 53.69 327 LYS A C 1
ATOM 2751 O O . LYS A 1 327 ? -31.418 28.589 56.822 1.00 53.69 327 LYS A O 1
ATOM 2756 N N . VAL A 1 328 ? -30.501 30.186 55.541 1.00 59.56 328 VAL A N 1
ATOM 2757 C CA . VAL A 1 328 ? -31.262 31.314 56.112 1.00 59.56 328 VAL A CA 1
ATOM 2758 C C . VAL A 1 328 ? -32.648 31.457 55.471 1.00 59.56 328 VAL A C 1
ATOM 2760 O O . VAL A 1 328 ? -33.589 31.884 56.135 1.00 59.56 328 VAL A O 1
ATOM 2763 N N . LEU A 1 329 ? -32.801 31.082 54.197 1.00 52.16 329 LEU A N 1
ATOM 2764 C CA . LEU A 1 329 ? -34.011 31.350 53.407 1.00 52.16 329 LEU A CA 1
ATOM 2765 C C . LEU A 1 329 ? -35.107 30.268 53.487 1.00 52.16 329 LEU A C 1
ATOM 2767 O O . LEU A 1 329 ? -36.127 30.407 52.820 1.00 52.16 329 LEU A O 1
ATOM 2771 N N . ASN A 1 330 ? -34.945 29.233 54.319 1.00 57.34 330 ASN A N 1
ATOM 2772 C CA . ASN A 1 330 ? -35.981 28.227 54.615 1.00 57.34 330 ASN A CA 1
ATOM 2773 C C . ASN A 1 330 ? -36.599 27.563 53.358 1.00 57.34 330 ASN A C 1
ATOM 2775 O O . ASN A 1 330 ? -37.809 27.340 53.276 1.00 57.34 330 ASN A O 1
ATOM 2779 N N . TYR A 1 331 ? -35.764 27.265 52.357 1.00 55.03 331 TYR A N 1
ATOM 2780 C CA . TYR A 1 331 ? -36.191 26.574 51.136 1.00 55.03 331 TYR A CA 1
ATOM 2781 C C . TYR A 1 331 ? -36.606 25.114 51.411 1.00 55.03 331 TYR A C 1
ATOM 2783 O O . TYR A 1 331 ? -36.106 24.501 52.358 1.00 55.03 331 TYR A O 1
ATOM 2791 N N . PRO A 1 332 ? -37.482 24.519 50.573 1.00 67.62 332 PRO A N 1
ATOM 2792 C CA . PRO A 1 332 ? -37.855 23.111 50.688 1.00 67.62 332 PRO A CA 1
ATOM 2793 C C . PRO A 1 332 ? -36.623 22.203 50.590 1.00 67.62 332 PRO A C 1
ATOM 2795 O O . PRO A 1 332 ? -35.792 22.382 49.697 1.00 67.62 332 PRO A O 1
ATOM 2798 N N . ALA A 1 333 ? -36.524 21.216 51.485 1.00 60.25 333 ALA A N 1
ATOM 2799 C CA . ALA A 1 333 ? -35.346 20.354 51.635 1.00 60.25 333 ALA A CA 1
ATOM 2800 C C . ALA A 1 333 ? -34.896 19.691 50.319 1.00 60.25 333 ALA A C 1
ATOM 2802 O O . ALA A 1 333 ? -33.703 19.620 50.050 1.00 60.25 333 ALA A O 1
ATOM 2803 N N . GLU A 1 334 ? -35.840 19.311 49.455 1.00 59.69 334 GLU A N 1
ATOM 2804 C CA . GLU A 1 334 ? -35.567 18.678 48.156 1.00 59.69 334 GLU A CA 1
ATOM 2805 C C . GLU A 1 334 ? -34.819 19.588 47.163 1.00 59.69 334 GLU A C 1
ATOM 2807 O O . GLU A 1 334 ? -34.078 19.106 46.307 1.00 59.69 334 GLU A O 1
ATOM 2812 N N . VAL A 1 335 ? -35.003 20.910 47.258 1.00 56.78 335 VAL A N 1
ATOM 2813 C CA . VAL A 1 335 ? -34.293 21.885 46.411 1.00 56.78 335 VAL A CA 1
ATOM 2814 C C . VAL A 1 335 ? -32.875 22.091 46.934 1.00 56.78 335 VAL A C 1
ATOM 2816 O O . VAL A 1 335 ? -31.926 22.133 46.156 1.00 56.78 335 VAL A O 1
ATOM 2819 N N . VAL A 1 336 ? -32.725 22.149 48.258 1.00 57.00 336 VAL A N 1
ATOM 2820 C CA . VAL A 1 336 ? -31.423 22.275 48.923 1.00 57.00 336 VAL A CA 1
ATOM 2821 C C . VAL A 1 336 ? -30.566 21.029 48.681 1.00 57.00 336 VAL A C 1
ATOM 2823 O O . VAL A 1 336 ? -29.371 21.154 48.438 1.00 57.00 336 VAL A O 1
ATOM 2826 N N . GLU A 1 337 ? -31.169 19.841 48.683 1.00 60.22 337 GLU A N 1
ATOM 2827 C CA . GLU A 1 337 ? -30.481 18.569 48.445 1.00 60.22 337 GLU A CA 1
ATOM 2828 C C . GLU A 1 337 ? -29.970 18.443 47.000 1.00 60.22 337 GLU A C 1
ATOM 2830 O O . GLU A 1 337 ? -28.813 18.083 46.795 1.00 60.22 337 GLU A O 1
ATOM 2835 N N . LYS A 1 338 ? -30.770 18.844 46.000 1.00 59.56 338 LYS A N 1
ATOM 2836 C CA . LYS A 1 338 ? -30.336 18.867 44.588 1.00 59.56 338 LYS A CA 1
ATOM 2837 C C . LYS A 1 338 ? -29.232 19.882 44.311 1.00 59.56 338 LYS A C 1
ATOM 2839 O O . LYS A 1 338 ? -28.313 19.594 43.549 1.00 59.56 338 LYS A O 1
ATOM 2844 N N . GLU A 1 339 ? -29.317 21.064 44.914 1.00 56.22 339 GLU A N 1
ATOM 2845 C CA . GLU A 1 339 ? -28.273 22.084 44.787 1.00 56.22 339 GLU A CA 1
ATOM 2846 C C . GLU A 1 339 ? -26.979 21.616 45.470 1.00 56.22 339 GLU A C 1
ATOM 2848 O O . GLU A 1 339 ? -25.908 21.704 44.875 1.00 56.22 339 GLU A O 1
ATOM 2853 N N . LEU A 1 340 ? -27.060 21.019 46.667 1.00 57.50 340 LEU A N 1
ATOM 2854 C CA . LEU A 1 340 ? -25.908 20.419 47.356 1.00 57.50 340 LEU A CA 1
ATOM 2855 C C . LEU A 1 340 ? -25.263 19.282 46.553 1.00 57.50 340 LEU A 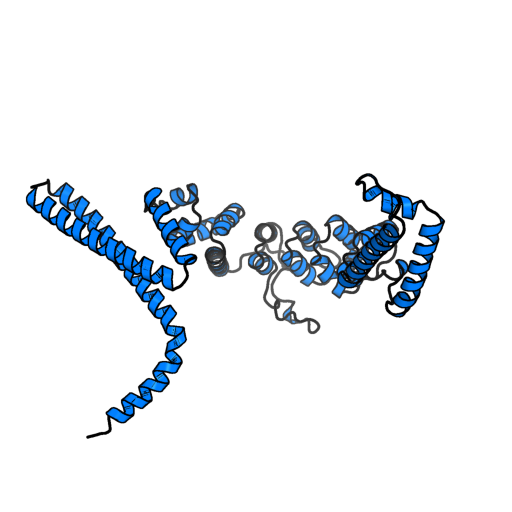C 1
ATOM 2857 O O . LEU A 1 340 ? -24.037 19.188 46.513 1.00 57.50 340 LEU A O 1
ATOM 2861 N N . GLU A 1 341 ? -26.061 18.449 45.886 1.00 62.31 341 GLU A N 1
ATOM 2862 C CA . GLU A 1 341 ? -25.560 17.390 45.006 1.00 62.31 341 GLU A CA 1
ATOM 2863 C C . GLU A 1 341 ? -24.797 17.973 43.804 1.00 62.31 341 GLU A C 1
ATOM 2865 O O . GLU A 1 341 ? -23.718 17.489 43.452 1.00 62.31 341 GLU A O 1
ATOM 2870 N N . LEU A 1 342 ? -25.297 19.070 43.224 1.00 55.53 342 LEU A N 1
ATOM 2871 C CA . LEU A 1 342 ? -24.604 19.817 42.174 1.00 55.53 342 LEU A CA 1
ATOM 2872 C C . LEU A 1 342 ? -23.284 20.419 42.695 1.00 55.53 342 LEU A C 1
ATOM 2874 O O . LEU A 1 342 ? -22.255 20.342 42.022 1.00 55.53 342 LEU A O 1
ATOM 2878 N N . PHE A 1 343 ? -23.281 20.969 43.913 1.00 54.31 343 PHE A N 1
ATOM 2879 C CA . PHE A 1 343 ? -22.085 21.538 44.543 1.00 54.31 343 PHE A CA 1
ATOM 2880 C C . PHE A 1 343 ? -21.012 20.486 44.855 1.00 54.31 343 PHE A C 1
ATOM 2882 O O . PHE A 1 343 ? -19.829 20.736 44.616 1.00 54.31 343 PHE A O 1
ATOM 2889 N N . GLU A 1 344 ? -21.391 19.296 45.320 1.00 56.06 344 GLU A N 1
ATOM 2890 C CA . GLU A 1 344 ? -20.446 18.194 45.543 1.00 56.06 344 GLU A CA 1
ATOM 2891 C C . GLU A 1 344 ? -19.863 17.659 44.221 1.00 56.06 344 GLU A C 1
ATOM 2893 O O . GLU A 1 344 ? -18.674 17.334 44.149 1.00 56.06 344 GLU A O 1
ATOM 2898 N N . GLN A 1 345 ? -20.632 17.679 43.125 1.00 54.03 345 GLN A N 1
ATOM 2899 C CA . GLN A 1 345 ? -20.109 17.381 41.784 1.00 54.03 345 GLN A CA 1
ATOM 2900 C C . GLN A 1 345 ? -19.078 18.425 41.318 1.00 54.03 345 GLN A C 1
ATOM 2902 O O . GLN A 1 345 ? -18.022 18.057 40.793 1.00 54.03 345 GLN A O 1
ATOM 2907 N N . TYR A 1 346 ? -19.324 19.717 41.564 1.00 52.69 346 TYR A N 1
ATOM 2908 C CA . TYR A 1 346 ? -18.348 20.781 41.289 1.00 52.69 346 TYR A CA 1
ATOM 2909 C C . TYR A 1 346 ? -17.082 20.649 42.144 1.00 52.69 346 TYR A C 1
ATOM 2911 O O . TYR A 1 346 ? -15.969 20.836 41.645 1.00 52.69 346 TYR A O 1
ATOM 2919 N N . ARG A 1 347 ? -17.227 20.268 43.415 1.00 54.59 347 ARG A N 1
ATOM 2920 C CA . ARG A 1 347 ? -16.109 20.027 44.333 1.00 54.59 347 ARG A CA 1
ATOM 2921 C C . ARG A 1 347 ? -15.243 18.845 43.890 1.00 54.59 347 ARG A C 1
ATOM 2923 O O . ARG A 1 347 ? -14.017 18.952 43.896 1.00 54.59 347 ARG A O 1
ATOM 2930 N N . ALA A 1 348 ? -15.859 17.752 43.438 1.00 48.78 348 ALA A N 1
ATOM 2931 C CA . ALA A 1 348 ? -15.154 16.597 42.884 1.00 48.78 348 ALA A CA 1
ATOM 2932 C C . ALA A 1 348 ? -14.370 16.949 41.605 1.00 48.78 348 ALA A C 1
ATOM 2934 O O . ALA A 1 348 ? -13.243 16.484 41.416 1.00 48.78 348 ALA A O 1
ATOM 2935 N N . LEU A 1 349 ? -14.927 17.822 40.757 1.00 49.03 349 LEU A N 1
ATOM 2936 C CA . LEU A 1 349 ? -14.250 18.338 39.565 1.00 49.03 349 LEU A CA 1
ATOM 2937 C C . LEU A 1 349 ? -12.997 19.151 39.931 1.00 49.03 349 LEU A C 1
ATOM 2939 O O . LEU A 1 349 ? -11.947 18.999 39.307 1.00 49.03 349 LEU A O 1
ATOM 2943 N N . LEU A 1 350 ? -13.094 19.960 40.989 1.00 54.31 350 LEU A N 1
ATOM 2944 C CA . LEU A 1 350 ? -11.997 20.771 41.513 1.00 54.31 350 LEU A CA 1
ATOM 2945 C C . LEU A 1 350 ? -10.846 19.912 42.067 1.00 54.31 350 LEU A C 1
ATOM 2947 O O . LEU A 1 350 ? -9.675 20.178 41.792 1.00 54.31 350 LEU A O 1
ATOM 2951 N N . ILE A 1 351 ? -11.173 18.829 42.774 1.00 51.53 351 ILE A N 1
ATOM 2952 C CA . ILE A 1 351 ? -10.190 17.856 43.277 1.00 51.53 351 ILE A CA 1
ATOM 2953 C C . ILE A 1 351 ? -9.520 17.104 42.114 1.00 51.53 351 ILE A C 1
ATOM 2955 O O . ILE A 1 351 ? -8.310 16.881 42.120 1.00 51.53 351 ILE A O 1
ATOM 2959 N N . MET A 1 352 ? -10.271 16.756 41.066 1.00 43.66 352 MET A N 1
ATOM 2960 C CA . MET A 1 352 ? -9.712 16.132 39.860 1.00 43.66 352 MET A CA 1
ATOM 2961 C C . MET A 1 352 ? -8.732 17.061 39.131 1.00 43.66 352 MET A C 1
ATOM 2963 O O . MET A 1 352 ? -7.682 16.600 38.679 1.00 43.66 352 MET A O 1
ATOM 2967 N N . THR A 1 353 ? -9.012 18.368 39.063 1.00 53.06 353 THR A N 1
ATOM 2968 C CA . THR A 1 353 ? -8.052 19.346 38.524 1.00 53.06 353 THR A CA 1
ATOM 2969 C C . THR A 1 353 ? -6.787 19.461 39.379 1.00 53.06 353 THR A C 1
ATOM 2971 O O . THR A 1 353 ? -5.691 19.479 38.822 1.00 53.06 353 THR A O 1
ATOM 2974 N N . GLU A 1 354 ? -6.898 19.407 40.712 1.00 54.06 354 GLU A N 1
ATOM 2975 C CA . GLU A 1 354 ? -5.738 19.379 41.619 1.00 54.06 354 GLU A CA 1
ATOM 2976 C C . GLU A 1 354 ? -4.865 18.132 41.421 1.00 54.06 354 GLU A C 1
ATOM 2978 O O . GLU A 1 354 ? -3.639 18.231 41.405 1.00 54.06 354 GLU A O 1
ATOM 2983 N N . ILE A 1 355 ? -5.475 16.959 41.215 1.00 45.53 355 ILE A N 1
ATOM 2984 C CA . ILE A 1 355 ? -4.755 15.704 40.947 1.00 45.53 355 ILE A CA 1
ATOM 2985 C C . ILE A 1 355 ? -4.008 15.783 39.610 1.00 45.53 355 ILE A C 1
ATOM 2987 O O . ILE A 1 355 ? -2.862 15.339 39.511 1.00 45.53 355 ILE A O 1
ATOM 2991 N N . VAL A 1 356 ? -4.623 16.375 38.584 1.00 46.91 356 VAL A N 1
ATOM 2992 C CA . VAL A 1 356 ? -4.002 16.562 37.265 1.00 46.91 356 VAL A CA 1
ATOM 2993 C C . VAL A 1 356 ? -2.843 17.564 37.326 1.00 46.91 356 VAL A C 1
ATOM 2995 O O . VAL A 1 356 ? -1.798 17.318 36.717 1.00 46.91 356 VAL A O 1
ATOM 2998 N N . ASP A 1 357 ? -2.977 18.651 38.084 1.00 53.94 357 ASP A N 1
ATOM 2999 C CA . ASP A 1 357 ? -1.916 19.647 38.260 1.00 53.94 357 ASP A CA 1
ATOM 3000 C C . ASP A 1 357 ? -0.760 19.116 39.123 1.00 53.94 357 ASP A C 1
ATOM 3002 O O . ASP A 1 357 ? 0.412 19.289 38.769 1.00 53.94 357 ASP A O 1
ATOM 3006 N N . ALA A 1 358 ? -1.062 18.363 40.186 1.00 47.72 358 ALA A N 1
ATOM 3007 C CA . ALA A 1 358 ? -0.064 17.679 41.005 1.00 47.72 358 ALA A CA 1
ATOM 3008 C C . ALA A 1 358 ? 0.703 16.614 40.203 1.00 47.72 358 ALA A C 1
ATOM 3010 O O . ALA A 1 358 ? 1.934 16.549 40.290 1.00 47.72 358 ALA A O 1
ATOM 3011 N N . ALA A 1 359 ? 0.006 15.829 39.370 1.00 42.22 359 ALA A N 1
ATOM 3012 C CA . ALA A 1 359 ? 0.605 14.834 38.480 1.00 42.22 359 ALA A CA 1
ATOM 3013 C C . ALA A 1 359 ? 1.512 15.478 37.415 1.00 42.22 359 ALA A C 1
ATOM 3015 O O . ALA A 1 359 ? 2.592 14.963 37.114 1.00 42.22 359 ALA A O 1
ATOM 3016 N N . LYS A 1 360 ? 1.132 16.644 36.877 1.00 48.12 360 LYS A N 1
ATOM 3017 C CA . LYS A 1 360 ? 1.958 17.408 35.926 1.00 48.12 360 LYS A CA 1
ATOM 3018 C C . LYS A 1 360 ? 3.205 18.002 36.584 1.00 48.12 360 LYS A C 1
ATOM 3020 O O . LYS A 1 360 ? 4.282 17.933 35.990 1.00 48.12 360 LYS A O 1
ATOM 3025 N N . LEU A 1 361 ? 3.105 18.500 37.819 1.00 47.91 361 LEU A N 1
ATOM 3026 C CA . LEU A 1 361 ? 4.258 18.956 38.611 1.00 47.91 361 LEU A CA 1
ATOM 3027 C C . LEU A 1 361 ? 5.228 17.808 38.941 1.00 47.91 361 LEU A C 1
ATOM 3029 O O . LEU A 1 361 ? 6.445 17.998 38.902 1.00 47.91 361 LEU A O 1
ATOM 3033 N N . THR A 1 362 ? 4.726 16.593 39.192 1.00 43.28 362 THR A N 1
ATOM 3034 C CA . THR A 1 362 ? 5.585 15.412 39.415 1.00 43.28 362 THR A CA 1
ATOM 3035 C C . THR A 1 362 ? 6.291 14.947 38.140 1.00 43.28 362 THR A C 1
ATOM 3037 O O . THR A 1 362 ? 7.439 14.504 38.203 1.00 43.28 362 THR A O 1
ATOM 3040 N N . VAL A 1 363 ? 5.645 15.067 36.976 1.00 42.91 363 VAL A N 1
ATOM 3041 C CA . VAL A 1 363 ? 6.252 14.759 35.669 1.00 42.91 363 VAL A CA 1
ATOM 3042 C C . VAL A 1 363 ? 7.302 15.807 35.277 1.00 42.91 363 VAL A C 1
ATOM 3044 O O . VAL A 1 363 ? 8.364 15.432 34.784 1.00 42.91 363 VAL A O 1
ATOM 3047 N N . LEU A 1 364 ? 7.071 17.091 35.574 1.00 43.94 364 LEU A N 1
ATOM 3048 C CA . LEU A 1 364 ? 8.031 18.182 35.338 1.00 43.94 364 LEU A CA 1
ATOM 3049 C C . LEU A 1 364 ? 9.255 18.130 36.274 1.00 43.94 364 LEU A C 1
ATOM 3051 O O . LEU A 1 364 ? 10.352 18.494 35.862 1.00 43.94 364 LEU A O 1
ATOM 3055 N N . ASN A 1 365 ? 9.115 17.609 37.498 1.00 44.03 365 ASN A N 1
ATOM 3056 C CA . ASN A 1 365 ? 10.237 17.461 38.436 1.00 44.03 365 ASN A CA 1
ATOM 3057 C C . ASN A 1 365 ? 11.113 16.217 38.186 1.00 44.03 365 ASN A C 1
ATOM 3059 O O . ASN A 1 365 ? 12.238 16.147 38.686 1.00 44.03 365 ASN A O 1
ATOM 3063 N N . ARG A 1 366 ? 10.664 15.242 37.379 1.00 40.19 366 ARG A N 1
ATOM 3064 C CA . ARG A 1 366 ? 11.454 14.034 37.061 1.00 40.19 366 ARG A CA 1
ATOM 3065 C C . ARG A 1 366 ? 12.656 14.294 36.144 1.00 40.19 366 ARG A C 1
ATOM 3067 O O . ARG A 1 366 ? 13.583 13.489 36.164 1.00 40.19 366 ARG A O 1
ATOM 3074 N N . SER A 1 367 ? 12.708 15.412 35.417 1.00 43.03 367 SER A N 1
ATOM 3075 C CA . SER A 1 367 ? 13.875 15.785 34.597 1.00 43.03 367 SER A CA 1
ATOM 3076 C C . SER A 1 367 ? 15.008 16.472 35.376 1.00 43.03 367 SER A C 1
ATOM 3078 O O . SER A 1 367 ? 16.089 16.641 34.821 1.00 43.03 367 SER A O 1
ATOM 3080 N N . GLY A 1 368 ? 14.804 16.832 36.652 1.00 43.78 368 GLY A N 1
ATOM 3081 C CA . GLY A 1 368 ? 15.829 17.447 37.517 1.00 43.78 368 GLY A CA 1
ATOM 3082 C C . GLY A 1 368 ? 16.229 16.625 38.752 1.00 43.78 368 GLY A C 1
ATOM 3083 O O . GLY A 1 368 ? 17.166 16.986 39.462 1.00 43.78 368 GLY A O 1
ATOM 3084 N N . PHE A 1 369 ? 15.547 15.510 39.033 1.00 38.00 369 PHE A N 1
ATOM 3085 C CA . PHE A 1 369 ? 15.665 14.820 40.325 1.00 38.00 369 PHE A CA 1
ATOM 3086 C C . PHE A 1 369 ? 16.918 13.935 40.476 1.00 38.00 369 PHE A C 1
ATOM 3088 O O . PHE A 1 369 ? 17.329 13.632 41.594 1.00 38.00 369 PHE A O 1
ATOM 3095 N N . THR A 1 370 ? 17.580 13.530 39.389 1.00 42.72 370 THR A N 1
ATOM 3096 C CA . THR A 1 370 ? 18.759 12.645 39.471 1.00 42.72 370 THR A CA 1
ATOM 3097 C C . THR A 1 370 ? 20.057 13.364 39.851 1.00 42.72 370 THR A C 1
ATOM 3099 O O . THR A 1 370 ? 20.954 12.712 40.390 1.00 42.72 370 THR A O 1
ATOM 3102 N N . SER A 1 371 ? 20.170 14.685 39.651 1.00 42.28 371 SER A N 1
ATOM 3103 C CA . SER A 1 371 ? 21.342 15.458 40.104 1.00 42.28 371 SER A CA 1
ATOM 3104 C C . SER A 1 371 ? 21.175 15.982 41.535 1.00 42.28 371 SER A C 1
ATOM 3106 O O . SER A 1 371 ? 22.118 15.911 42.322 1.00 42.28 371 SER A O 1
ATOM 3108 N N . LEU A 1 372 ? 19.962 16.397 41.923 1.00 38.97 372 LEU A N 1
ATOM 3109 C CA . LEU A 1 372 ? 19.688 16.955 43.252 1.00 38.97 372 LEU A CA 1
ATOM 3110 C C . LEU A 1 372 ? 19.746 15.895 44.370 1.00 38.97 372 LEU A C 1
ATOM 3112 O O . LEU A 1 372 ? 20.215 16.178 45.472 1.00 38.97 372 LEU A O 1
ATOM 3116 N N . VAL A 1 373 ? 19.350 14.648 44.081 1.00 44.00 373 VAL A N 1
ATOM 3117 C CA . VAL A 1 373 ?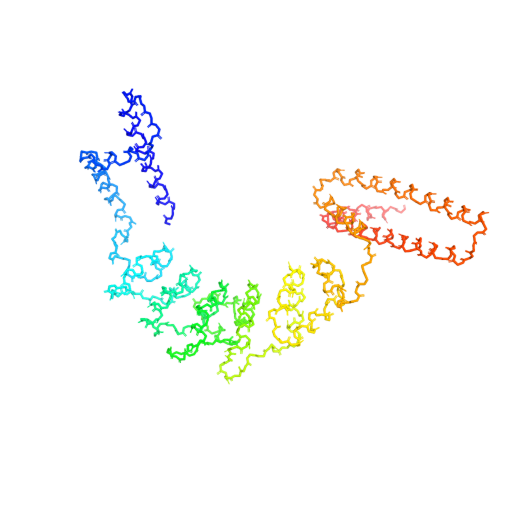 19.437 13.530 45.043 1.00 44.00 373 VAL A CA 1
ATOM 3118 C C . VAL A 1 373 ? 20.886 13.088 45.287 1.00 44.00 373 VAL A C 1
ATOM 3120 O O . VAL A 1 373 ? 21.196 12.608 46.375 1.00 44.00 373 VAL A O 1
ATOM 3123 N N . LYS A 1 374 ? 21.808 13.296 44.335 1.00 43.00 374 LYS A N 1
ATOM 3124 C CA . LYS A 1 374 ? 23.242 13.039 44.566 1.00 43.00 374 LYS A CA 1
ATOM 3125 C C . LYS A 1 374 ? 23.885 14.116 45.442 1.00 43.00 374 LYS A C 1
ATOM 3127 O O . LYS A 1 374 ? 24.652 13.766 46.332 1.00 43.00 374 LYS A O 1
ATOM 3132 N N . SER A 1 375 ? 23.525 15.385 45.253 1.00 41.53 375 SER A N 1
ATOM 3133 C CA . SER A 1 375 ? 24.095 16.494 46.031 1.00 41.53 375 SER A CA 1
ATOM 3134 C C . SER A 1 375 ? 23.547 16.566 47.463 1.00 41.53 375 SER A C 1
ATOM 3136 O O . SER A 1 375 ? 24.308 16.791 48.400 1.00 41.53 375 SER A O 1
ATOM 3138 N N . ASN A 1 376 ? 22.256 16.282 47.672 1.00 37.28 376 ASN A N 1
ATOM 3139 C CA . ASN A 1 376 ? 21.651 16.347 49.011 1.00 37.28 376 ASN A CA 1
ATOM 3140 C C . ASN A 1 376 ? 21.908 15.103 49.877 1.00 37.28 376 ASN A C 1
ATOM 3142 O O . ASN A 1 376 ? 21.817 15.188 51.099 1.00 37.28 376 ASN A O 1
ATOM 3146 N N . ARG A 1 377 ? 22.281 13.958 49.284 1.00 39.22 377 ARG A N 1
ATOM 3147 C CA . ARG A 1 377 ? 22.655 12.755 50.050 1.00 39.22 377 ARG A CA 1
ATOM 3148 C C . ARG A 1 377 ? 24.033 12.885 50.712 1.00 39.22 377 ARG A C 1
ATOM 3150 O O . ARG A 1 377 ? 24.247 12.266 51.744 1.00 39.22 377 ARG A O 1
ATOM 3157 N N . ILE A 1 378 ? 24.926 13.717 50.170 1.00 45.84 378 ILE A N 1
ATOM 3158 C CA . ILE A 1 378 ? 26.231 14.025 50.784 1.00 45.84 378 ILE A CA 1
ATOM 3159 C C . ILE A 1 378 ? 26.040 14.985 51.972 1.00 45.84 378 ILE A C 1
ATOM 3161 O O . ILE A 1 378 ? 26.530 14.713 53.064 1.00 45.84 378 ILE A O 1
ATOM 3165 N N . ALA A 1 379 ? 25.204 16.018 51.817 1.00 40.34 379 ALA A N 1
ATOM 3166 C CA . ALA A 1 379 ? 24.929 16.994 52.878 1.00 40.34 379 ALA A CA 1
ATOM 3167 C C . ALA A 1 379 ? 24.160 16.423 54.093 1.00 40.34 379 ALA A C 1
ATOM 3169 O O . ALA A 1 379 ? 24.285 16.934 55.205 1.00 40.34 379 ALA A O 1
ATOM 3170 N N . LEU A 1 380 ? 23.361 15.365 53.900 1.00 36.72 380 LEU A N 1
ATOM 3171 C CA . LEU A 1 380 ? 22.630 14.695 54.986 1.00 36.72 380 LEU A CA 1
ATOM 3172 C C . LEU A 1 380 ? 23.477 13.671 55.760 1.00 36.72 380 LEU A C 1
ATOM 3174 O O . LEU A 1 380 ? 23.171 13.418 56.919 1.00 36.72 380 LEU A O 1
ATOM 3178 N N . ILE A 1 381 ? 24.545 13.129 55.163 1.00 44.97 381 ILE A N 1
ATOM 3179 C CA . ILE A 1 381 ? 25.463 12.191 55.837 1.00 44.97 381 ILE A CA 1
ATOM 3180 C C . ILE A 1 381 ? 26.497 12.943 56.696 1.00 44.97 381 ILE A C 1
ATOM 3182 O O . ILE A 1 381 ? 26.899 12.450 57.746 1.00 44.97 381 ILE A O 1
ATOM 3186 N N . GLU A 1 382 ? 26.878 14.169 56.321 1.00 42.81 382 GLU A N 1
ATOM 3187 C CA . GLU A 1 382 ? 27.785 14.998 57.134 1.00 42.81 382 GLU A CA 1
ATOM 3188 C C . GLU A 1 382 ? 27.108 15.591 58.382 1.00 42.81 382 GLU A C 1
ATOM 3190 O O . GLU A 1 382 ? 27.762 15.789 59.403 1.00 42.81 382 GLU A O 1
ATOM 3195 N N . LYS A 1 383 ? 25.784 15.804 58.355 1.00 39.75 383 LYS A N 1
ATOM 3196 C CA . LYS A 1 383 ? 25.022 16.303 59.516 1.00 39.75 383 LYS A CA 1
ATOM 3197 C C . LYS A 1 383 ? 24.612 15.229 60.528 1.00 39.75 383 LYS A C 1
ATOM 3199 O O . LYS A 1 383 ? 24.159 15.588 61.608 1.00 39.75 383 LYS A O 1
ATOM 3204 N N . SER A 1 384 ? 24.771 13.942 60.215 1.00 38.00 384 SER A N 1
ATOM 3205 C CA . SER A 1 384 ? 24.442 12.840 61.132 1.00 38.00 384 SER A CA 1
ATOM 3206 C C . SER A 1 384 ? 25.647 12.271 61.895 1.00 38.00 384 SER A C 1
ATOM 3208 O O . SER A 1 384 ? 25.471 11.313 62.637 1.00 38.00 384 SER A O 1
ATOM 3210 N N . ASN A 1 385 ? 26.852 12.835 61.722 1.00 38.16 385 ASN A N 1
ATOM 3211 C CA . ASN A 1 385 ? 28.095 12.363 62.357 1.00 38.16 385 ASN A CA 1
ATOM 3212 C C . ASN A 1 385 ? 28.797 13.416 63.238 1.00 38.16 385 ASN A C 1
ATOM 3214 O O . ASN A 1 385 ? 29.974 13.266 63.561 1.00 38.16 385 ASN A O 1
ATOM 3218 N N . VAL A 1 386 ? 28.085 14.458 63.666 1.00 38.03 386 VAL A N 1
ATOM 3219 C CA . VAL A 1 386 ? 28.529 15.316 64.773 1.00 38.03 386 VAL A CA 1
ATOM 3220 C C . VAL A 1 386 ? 27.621 15.004 65.958 1.00 38.03 386 VAL A C 1
ATOM 3222 O O . VAL A 1 386 ? 26.432 15.318 65.920 1.00 38.03 386 VAL A O 1
ATOM 3225 N N . VAL A 1 387 ? 28.196 14.275 66.918 1.00 41.59 387 VAL A N 1
ATOM 3226 C CA . VAL A 1 387 ? 27.608 13.841 68.198 1.00 41.59 387 VAL A CA 1
ATOM 3227 C C . VAL A 1 387 ? 27.272 15.031 69.082 1.00 41.59 387 VAL A C 1
ATOM 3229 O O . VAL A 1 387 ? 28.104 15.968 69.125 1.00 41.59 387 VAL A O 1
#